Protein AF-A0A8H7Y2H9-F1 (afdb_monomer_lite)

Sequence (439 aa):
MSFPSLPLKLNPAPNFFSEYSVVVPASLKDAYATLGTSAGHERVCRLFKGCTSVDLLHKDEIALPIPTYPDGKQLADVAVRTAKASDDAAKDERGNSPIITRQHFTMVETIPLLFGLFNSQVMLKGTMSWDNVALTALSKSSDSPESGVPPAQETPTLYALYETVGNMGIMVWKLRIFTRDQGDPSRTKVTEKIEGWAPGWIRPVVQNETTKGHRIPKLDAQLFDSKSPHLTSGVKIGIGLFNRDTGVVGNNNKPIKVIEWTLILHHKNYRSSSRTIHGIYKSQPDPTSKSDAERAQDRDEWVWKLRDPQNAQSHTDLSEPIGIIHVANFPWSHELLQSAIETKFKAEKGSDNPGMVSMWSSSGWTIRVLHYLQEWYGTDTGFRLPCSTRRLHDLIKEKATALKAMNHRNGKVPIVNLDDSEPYNTKRKDKTKNRGNRS

Structure (mmCIF, N/CA/C/O backbone):
data_AF-A0A8H7Y2H9-F1
#
_entry.id   AF-A0A8H7Y2H9-F1
#
loop_
_atom_site.group_PDB
_atom_site.id
_atom_site.type_symbol
_atom_site.label_atom_id
_atom_site.label_alt_id
_atom_site.label_comp_id
_atom_site.label_asym_id
_atom_site.label_entity_id
_atom_site.label_seq_id
_atom_site.pdbx_PDB_ins_code
_atom_site.Cartn_x
_atom_site.Cartn_y
_atom_site.Cartn_z
_atom_site.occupancy
_atom_site.B_iso_or_equiv
_atom_site.auth_seq_id
_atom_site.auth_comp_id
_atom_site.auth_asym_id
_atom_site.auth_atom_id
_atom_site.pdbx_PDB_model_num
ATOM 1 N N . MET A 1 1 ? -5.260 44.970 19.429 1.00 33.22 1 MET A N 1
ATOM 2 C CA . MET A 1 1 ? -6.354 44.035 19.762 1.00 33.22 1 MET A CA 1
ATOM 3 C C . MET A 1 1 ? -6.128 42.774 18.949 1.00 33.22 1 MET A C 1
ATOM 5 O O . MET A 1 1 ? -6.288 42.807 17.737 1.00 33.22 1 MET A O 1
ATOM 9 N N . SER A 1 2 ? -5.598 41.732 19.584 1.00 26.27 2 SER A N 1
ATOM 10 C CA . SER A 1 2 ? -5.281 40.453 18.949 1.00 26.27 2 SER A CA 1
ATOM 11 C C . SER A 1 2 ? -6.539 39.595 18.854 1.00 26.27 2 SER A C 1
ATOM 13 O O . SER A 1 2 ? -7.207 39.354 19.856 1.00 26.27 2 SER A O 1
ATOM 15 N N . PHE A 1 3 ? -6.837 39.093 17.661 1.00 28.31 3 PHE A N 1
ATOM 16 C CA . PHE A 1 3 ? -7.713 37.938 17.509 1.00 28.31 3 PHE A CA 1
ATOM 17 C C . PHE A 1 3 ? -6.829 36.720 17.242 1.00 28.31 3 PHE A C 1
ATOM 19 O O . PHE A 1 3 ? -6.264 36.624 16.152 1.00 28.31 3 PHE A O 1
ATOM 26 N N . PRO A 1 4 ? -6.684 35.774 18.182 1.00 32.88 4 PRO A N 1
ATOM 27 C CA . PRO A 1 4 ? -6.217 34.448 17.830 1.00 32.88 4 PRO A CA 1
ATOM 28 C C . PRO A 1 4 ? -7.428 33.662 17.307 1.00 32.88 4 PRO A C 1
ATOM 30 O O . PRO A 1 4 ? -8.101 32.961 18.059 1.00 32.88 4 PRO A O 1
ATOM 33 N N . SER A 1 5 ? -7.766 33.804 16.022 1.00 36.03 5 SER A N 1
ATOM 34 C CA . SER A 1 5 ? -8.774 32.936 15.404 1.00 36.03 5 SER A CA 1
ATOM 35 C C . SER A 1 5 ? -8.143 31.586 15.053 1.00 36.03 5 SER A C 1
ATOM 37 O O . SER A 1 5 ? -7.444 31.454 14.052 1.00 36.03 5 SER A O 1
ATOM 39 N N . LEU A 1 6 ? -8.384 30.637 15.958 1.00 36.34 6 LEU A N 1
ATOM 40 C CA . LEU A 1 6 ? -8.262 29.172 15.915 1.00 36.34 6 LEU A CA 1
ATOM 41 C C . LEU A 1 6 ? -8.180 28.509 14.522 1.00 36.34 6 LEU A C 1
ATOM 43 O O . LEU A 1 6 ? -8.859 28.939 13.588 1.00 36.34 6 LEU A O 1
ATOM 47 N N . PRO A 1 7 ? -7.662 27.269 14.473 1.00 41.28 7 PRO A N 1
ATOM 48 C CA . PRO A 1 7 ? -8.391 26.203 13.816 1.00 41.28 7 PRO A CA 1
ATOM 49 C C . PRO A 1 7 ? -8.836 25.215 14.892 1.00 41.28 7 PRO A C 1
ATOM 51 O O . PRO A 1 7 ? -8.011 24.489 15.422 1.00 41.28 7 PRO A O 1
ATOM 54 N N . LEU A 1 8 ? -10.131 25.215 15.225 1.00 50.88 8 LEU A N 1
ATOM 55 C CA . LEU A 1 8 ? -10.841 24.004 15.649 1.00 50.88 8 LEU A CA 1
ATOM 56 C C . LEU A 1 8 ? -11.065 23.152 14.392 1.00 50.88 8 LEU A C 1
ATOM 58 O O . LEU A 1 8 ? -10.996 23.681 13.285 1.00 50.88 8 LEU A O 1
ATOM 62 N N . LYS A 1 9 ? -11.396 21.868 14.558 1.00 54.28 9 LYS A N 1
ATOM 63 C CA . LYS A 1 9 ? -11.731 20.847 13.535 1.00 54.28 9 LYS A CA 1
ATOM 64 C C . LYS A 1 9 ? -12.629 21.312 12.349 1.00 54.28 9 LYS A C 1
ATOM 66 O O . LYS A 1 9 ? -12.821 20.562 11.406 1.00 54.28 9 LYS A O 1
ATOM 71 N N . LEU A 1 10 ? -13.180 22.529 12.387 1.00 58.16 10 LEU A N 1
ATOM 72 C CA . LEU A 1 10 ? -14.388 22.990 11.711 1.00 58.16 10 LEU A CA 1
ATOM 73 C C . LEU A 1 10 ? -14.276 24.447 11.196 1.00 58.16 10 LEU A C 1
ATOM 75 O O . LEU A 1 10 ? -15.247 25.193 11.308 1.00 58.16 10 LEU A O 1
ATOM 79 N N . ASN A 1 11 ? -13.129 24.901 10.669 1.00 66.94 11 ASN A N 1
ATOM 80 C CA . ASN A 1 11 ? -13.099 26.169 9.918 1.00 66.94 11 ASN A CA 1
ATOM 81 C C . ASN A 1 11 ? -12.685 25.965 8.449 1.00 66.94 11 ASN A C 1
ATOM 83 O O . ASN A 1 11 ? -11.492 25.826 8.170 1.00 66.94 11 ASN A O 1
ATOM 87 N N . PRO A 1 12 ? -13.645 25.981 7.507 1.00 76.94 12 PRO A N 1
ATOM 88 C CA . PRO A 1 12 ? -15.099 26.080 7.710 1.00 76.94 12 PRO A CA 1
ATOM 89 C C . PRO A 1 12 ? -15.728 24.823 8.338 1.00 76.94 12 PRO A C 1
ATOM 91 O O . PRO A 1 12 ? -15.168 23.727 8.267 1.00 76.94 12 PRO A O 1
ATOM 94 N N . ALA A 1 13 ? -16.902 24.986 8.957 1.00 85.56 13 ALA A N 1
ATOM 95 C CA . ALA A 1 13 ? -17.592 23.889 9.629 1.00 85.56 13 ALA A CA 1
ATOM 96 C C . ALA A 1 13 ? -18.141 22.872 8.620 1.00 85.56 13 ALA A C 1
ATOM 98 O O . ALA A 1 13 ? -18.599 23.291 7.554 1.00 85.56 13 ALA A O 1
ATOM 99 N N . PRO A 1 14 ? -18.134 21.562 8.929 1.00 90.81 14 PRO A N 1
ATOM 100 C CA . PRO A 1 14 ? -18.665 20.543 8.045 1.00 90.81 14 PRO A CA 1
ATOM 101 C C . PRO A 1 14 ? -20.097 20.863 7.620 1.00 90.81 14 PRO A C 1
ATOM 103 O O . PRO A 1 14 ? -20.928 21.285 8.423 1.00 90.81 14 PRO A O 1
ATOM 106 N N . ASN A 1 15 ? -20.379 20.682 6.334 1.00 94.19 15 ASN A N 1
ATOM 107 C CA . ASN A 1 15 ? -21.674 20.962 5.724 1.00 94.19 15 ASN A CA 1
ATOM 108 C C . ASN A 1 15 ? -22.251 19.766 4.943 1.00 94.19 15 ASN A C 1
ATOM 110 O O . ASN A 1 15 ? -23.301 19.904 4.299 1.00 94.19 15 ASN A O 1
ATOM 114 N N . PHE A 1 16 ? -21.592 18.606 5.030 1.00 94.31 16 PHE A N 1
ATOM 115 C CA . PHE A 1 16 ? -22.105 17.307 4.611 1.00 94.31 16 PHE A CA 1
ATOM 116 C C . PHE A 1 16 ? -21.653 16.201 5.578 1.00 94.31 16 PHE A C 1
ATOM 118 O O . PHE A 1 16 ? -20.586 16.297 6.191 1.00 94.31 16 PHE A O 1
ATOM 125 N N . PHE A 1 17 ? -22.480 15.161 5.712 1.00 95.38 17 PHE A N 1
ATOM 126 C CA . PHE A 1 17 ? -22.332 14.121 6.736 1.00 95.38 17 PHE A CA 1
ATOM 127 C C . PHE A 1 17 ? -22.810 12.758 6.235 1.00 95.38 17 PHE A C 1
ATOM 129 O O . PHE A 1 17 ? -23.759 12.676 5.455 1.00 95.38 17 PHE A O 1
ATOM 136 N N . SER A 1 18 ? -22.193 11.674 6.696 1.00 95.06 18 SER A N 1
ATOM 137 C CA . SER A 1 18 ? -22.657 10.310 6.437 1.00 95.06 18 SER A CA 1
ATOM 138 C C . SER A 1 18 ? -22.142 9.362 7.517 1.00 95.06 18 SER A C 1
ATOM 140 O O . SER A 1 18 ? -20.968 9.412 7.865 1.00 95.06 18 SER A O 1
ATOM 142 N N . GLU A 1 19 ? -22.987 8.466 8.018 1.00 95.00 19 GLU A N 1
ATOM 143 C CA . GLU A 1 19 ? -22.616 7.433 8.993 1.00 95.00 19 GLU A CA 1
ATOM 144 C C . GLU A 1 19 ? -23.075 6.064 8.488 1.00 95.00 19 GLU A C 1
ATOM 146 O O . GLU A 1 19 ? -24.178 5.928 7.950 1.00 95.00 19 GLU A O 1
ATOM 151 N N . TYR A 1 20 ? -22.211 5.060 8.624 1.00 93.62 20 TYR A N 1
ATOM 152 C CA . TYR A 1 20 ? -22.492 3.693 8.204 1.00 93.62 20 TYR A CA 1
ATOM 153 C C . TYR A 1 20 ? -21.721 2.696 9.069 1.00 93.62 20 TYR A C 1
ATOM 155 O O . TYR A 1 20 ? -20.573 2.935 9.439 1.00 93.62 20 TYR A O 1
ATOM 163 N N . SER A 1 21 ? -22.336 1.552 9.364 1.00 93.31 21 SER A N 1
ATOM 164 C CA . SER A 1 21 ? -21.696 0.458 10.095 1.00 93.31 21 SER A CA 1
ATOM 165 C C . SER A 1 21 ? -21.771 -0.835 9.296 1.00 93.31 21 SER A C 1
ATOM 167 O O . SER A 1 21 ? -22.799 -1.147 8.700 1.00 93.31 21 SER A O 1
ATOM 169 N N . VAL A 1 22 ? -20.704 -1.624 9.350 1.00 93.06 22 VAL A N 1
ATOM 170 C CA . VAL A 1 22 ? -20.635 -2.971 8.776 1.00 93.06 22 VAL A CA 1
ATOM 171 C C . VAL A 1 22 ? -19.934 -3.908 9.749 1.00 93.06 22 VAL A C 1
ATOM 173 O O . VAL A 1 22 ? -19.065 -3.483 10.507 1.00 93.06 2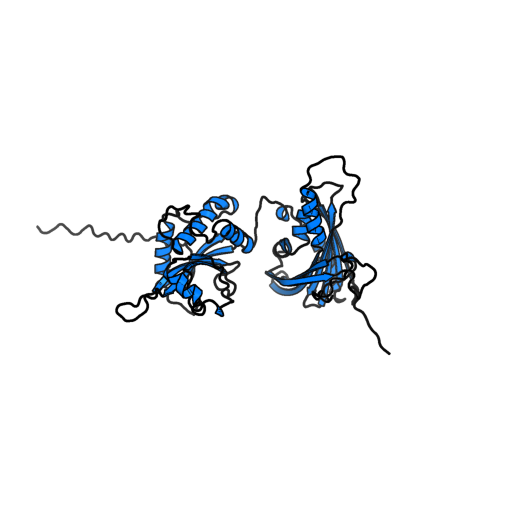2 VAL A O 1
ATOM 176 N N . VAL A 1 23 ? -20.306 -5.185 9.736 1.00 93.06 23 VAL A N 1
ATOM 177 C CA . VAL A 1 23 ? -19.567 -6.225 10.456 1.00 93.06 23 VAL A CA 1
ATOM 178 C C . VAL A 1 23 ? -18.685 -6.969 9.466 1.00 93.06 23 VAL A C 1
ATOM 180 O O . VAL A 1 23 ? -19.185 -7.495 8.474 1.00 93.06 23 VAL A O 1
ATOM 183 N N . VAL A 1 24 ? -17.385 -7.019 9.742 1.00 92.25 24 VAL A N 1
ATOM 184 C CA . VAL A 1 24 ? -16.405 -7.751 8.936 1.00 92.25 24 VAL A CA 1
ATOM 185 C C . VAL A 1 24 ? -16.048 -9.081 9.610 1.00 92.25 24 VAL A C 1
ATOM 187 O O . VAL A 1 24 ? -15.945 -9.124 10.842 1.00 92.25 24 VAL A O 1
ATOM 190 N N . PRO A 1 25 ? -15.853 -10.168 8.838 1.00 93.00 25 PRO A N 1
ATOM 191 C CA . PRO A 1 25 ? -15.467 -11.479 9.359 1.00 93.00 25 PRO A CA 1
ATOM 192 C C . PRO A 1 25 ? -13.955 -11.530 9.639 1.00 93.00 25 PRO A C 1
ATOM 194 O O . PRO A 1 25 ? -13.220 -12.298 9.026 1.00 93.00 25 PRO A O 1
ATOM 197 N N . ALA A 1 26 ? -13.480 -10.642 10.509 1.00 91.81 26 ALA A N 1
ATOM 198 C CA . ALA A 1 26 ? -12.086 -10.550 10.918 1.00 91.81 26 ALA A CA 1
ATOM 199 C C . ALA A 1 26 ? -11.981 -10.170 12.397 1.00 91.81 26 ALA A C 1
ATOM 201 O O . ALA A 1 26 ? -12.826 -9.430 12.921 1.00 91.81 26 ALA A O 1
ATOM 202 N N . SER A 1 27 ? -10.905 -10.627 13.046 1.00 94.00 27 SER A N 1
ATOM 203 C CA . SER A 1 27 ? -10.591 -10.240 14.420 1.00 94.00 27 SER A CA 1
ATOM 204 C C . SER A 1 27 ? -10.406 -8.724 14.537 1.00 94.00 27 SER A C 1
ATOM 206 O O . SER A 1 27 ? -10.038 -8.054 13.567 1.00 94.00 27 SER A O 1
ATOM 208 N N . LEU A 1 28 ? -10.613 -8.168 15.736 1.00 94.56 28 LEU A N 1
ATOM 209 C CA . LEU A 1 28 ? -10.452 -6.725 15.975 1.00 94.56 28 LEU A CA 1
ATOM 210 C C . LEU A 1 28 ? -9.054 -6.232 15.573 1.00 94.56 28 LEU A C 1
ATOM 212 O O . LEU A 1 28 ? -8.916 -5.157 14.988 1.00 94.56 28 LEU A O 1
ATOM 216 N N . LYS A 1 29 ? -8.029 -7.047 15.843 1.00 94.06 29 LYS A N 1
ATOM 217 C CA . LYS A 1 29 ? -6.640 -6.773 15.474 1.00 94.06 29 LYS A CA 1
ATOM 218 C C . LYS A 1 29 ? -6.470 -6.711 13.956 1.00 94.06 29 LYS A C 1
ATOM 220 O O . LYS A 1 29 ? -5.914 -5.735 13.460 1.00 94.06 29 LYS A O 1
ATOM 225 N N . ASP A 1 30 ? -6.967 -7.706 13.225 1.00 92.56 30 ASP A N 1
ATOM 226 C CA . ASP A 1 30 ? -6.784 -7.790 11.770 1.00 92.56 30 ASP A CA 1
ATOM 227 C C . ASP A 1 30 ? -7.593 -6.718 11.033 1.00 92.56 30 ASP A C 1
ATOM 229 O O . ASP A 1 30 ? -7.095 -6.087 10.096 1.00 92.56 30 ASP A O 1
ATOM 233 N N . ALA A 1 31 ? -8.819 -6.455 11.496 1.00 94.00 31 ALA A N 1
ATOM 234 C CA . ALA A 1 31 ? -9.664 -5.377 10.999 1.00 94.00 31 ALA A CA 1
ATOM 235 C C . ALA A 1 31 ? -8.997 -4.010 11.187 1.00 94.00 31 ALA A C 1
ATOM 237 O O . ALA A 1 31 ? -8.910 -3.232 10.233 1.00 94.00 31 ALA A O 1
ATOM 238 N N . TYR A 1 32 ? -8.479 -3.731 12.386 1.00 94.75 32 TYR A N 1
ATOM 239 C CA . TYR A 1 32 ? -7.813 -2.465 12.682 1.00 94.75 32 TYR A CA 1
ATOM 240 C C . TYR A 1 32 ? -6.477 -2.324 11.948 1.00 94.75 32 TYR A C 1
ATOM 242 O O . TYR A 1 32 ? -6.220 -1.283 11.352 1.00 94.75 32 TYR A O 1
ATOM 250 N N . ALA A 1 33 ? -5.654 -3.374 11.892 1.00 92.38 33 ALA A N 1
ATOM 251 C CA . ALA A 1 33 ? -4.410 -3.359 11.127 1.00 92.38 33 ALA A CA 1
ATOM 252 C C . ALA A 1 33 ? -4.667 -3.080 9.634 1.00 92.38 33 ALA A C 1
ATOM 254 O O . ALA A 1 33 ? -4.000 -2.236 9.034 1.00 92.38 33 ALA A O 1
ATOM 255 N N . THR A 1 34 ? -5.676 -3.726 9.044 1.00 90.62 34 THR A N 1
ATOM 256 C CA . THR A 1 34 ? -5.985 -3.613 7.610 1.00 90.62 34 THR A CA 1
ATOM 257 C C . THR A 1 34 ? -6.674 -2.294 7.252 1.00 90.62 34 THR A C 1
ATOM 259 O O . THR A 1 34 ? -6.372 -1.695 6.224 1.00 90.62 34 THR A O 1
ATOM 262 N N . LEU A 1 35 ? -7.612 -1.816 8.071 1.00 93.00 35 LEU A N 1
ATOM 263 C CA . LEU A 1 35 ? -8.440 -0.651 7.730 1.00 93.00 35 LEU A CA 1
ATOM 264 C C . LEU A 1 35 ? -8.095 0.612 8.510 1.00 93.00 35 LEU A C 1
ATOM 266 O O . LEU A 1 35 ? -8.661 1.660 8.214 1.00 93.00 35 LEU A O 1
ATOM 270 N N . GLY A 1 36 ? -7.270 0.516 9.544 1.00 93.62 36 GLY A N 1
ATOM 271 C CA . GLY A 1 36 ? -6.926 1.631 10.418 1.00 93.6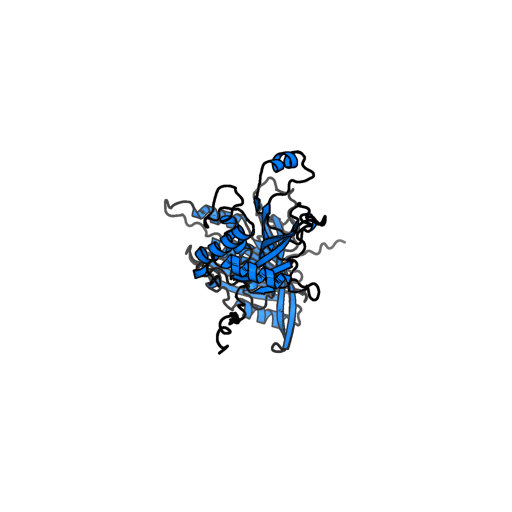2 36 GLY A CA 1
ATOM 272 C C . GLY A 1 36 ? -5.487 2.113 10.270 1.00 93.62 36 GLY A C 1
ATOM 273 O O . GLY A 1 36 ? -5.180 3.194 10.754 1.00 93.62 36 GLY A O 1
ATOM 274 N N . THR A 1 37 ? -4.609 1.356 9.601 1.00 93.81 37 THR A N 1
ATOM 275 C CA . THR A 1 37 ? -3.165 1.656 9.544 1.00 93.81 37 THR A CA 1
ATOM 276 C C . THR A 1 37 ? -2.611 1.712 8.118 1.00 93.81 37 THR A C 1
ATOM 278 O O . THR A 1 37 ? -3.281 1.353 7.144 1.00 93.81 37 THR A O 1
ATOM 281 N N . SER A 1 38 ? -1.348 2.135 7.982 1.00 91.56 38 SER A N 1
ATOM 282 C CA . SER A 1 38 ? -0.629 2.178 6.697 1.00 91.56 38 SER A CA 1
ATOM 283 C C . SER A 1 38 ? -0.455 0.822 6.036 1.00 91.56 38 SER A C 1
ATOM 285 O O . SER A 1 38 ? -0.427 0.775 4.809 1.00 91.56 38 SER A O 1
ATOM 287 N N . ALA A 1 39 ? -0.453 -0.271 6.803 1.00 85.31 39 ALA A N 1
ATOM 288 C CA . ALA A 1 39 ? -0.278 -1.617 6.265 1.00 85.31 39 ALA A CA 1
ATOM 289 C C . ALA A 1 39 ? -1.357 -2.001 5.236 1.00 85.31 39 ALA A C 1
ATOM 291 O O . ALA A 1 39 ? -1.063 -2.681 4.254 1.00 85.31 39 ALA A O 1
ATOM 292 N N . GLY A 1 40 ? -2.603 -1.559 5.434 1.00 83.88 40 GLY A N 1
ATOM 293 C CA . GLY A 1 40 ? -3.693 -1.828 4.493 1.00 83.88 40 GLY A CA 1
ATOM 294 C C . GLY A 1 40 ? -4.189 -0.608 3.720 1.00 83.88 40 GLY A C 1
ATOM 295 O O . GLY A 1 40 ? -4.995 -0.768 2.806 1.00 83.88 40 GLY A O 1
ATOM 296 N N . HIS A 1 41 ? -3.697 0.600 4.011 1.00 86.81 41 HIS A N 1
ATOM 297 C CA . HIS A 1 41 ? -4.188 1.820 3.364 1.00 86.81 41 HIS A CA 1
ATOM 298 C C . HIS A 1 41 ? -4.022 1.801 1.844 1.00 86.81 41 HIS A C 1
ATOM 300 O O . HIS A 1 41 ? -4.993 2.015 1.119 1.00 86.81 41 HIS A O 1
ATOM 306 N N . GLU A 1 42 ? -2.828 1.469 1.354 1.00 80.06 42 GLU A N 1
ATOM 307 C CA . GLU A 1 42 ? -2.584 1.377 -0.085 1.00 80.06 42 GLU A CA 1
ATOM 308 C C . GLU A 1 42 ? -3.492 0.328 -0.744 1.00 80.06 42 GLU A C 1
ATOM 310 O O . GLU A 1 42 ? -4.046 0.562 -1.820 1.00 80.06 42 GLU A O 1
ATOM 315 N N . ARG A 1 43 ? -3.708 -0.809 -0.070 1.00 76.75 43 ARG A N 1
ATOM 316 C CA . ARG A 1 43 ? -4.610 -1.870 -0.536 1.00 76.75 43 ARG A CA 1
ATOM 317 C C . ARG A 1 43 ? -6.042 -1.354 -0.663 1.00 76.75 43 ARG A C 1
ATOM 319 O O . ARG A 1 43 ? -6.653 -1.516 -1.715 1.00 76.75 43 ARG A O 1
ATOM 326 N N . VAL A 1 44 ? -6.558 -0.701 0.377 1.00 82.06 44 VAL A N 1
ATOM 327 C CA . VAL A 1 44 ? -7.917 -0.140 0.399 1.00 82.06 44 VAL A CA 1
ATOM 328 C C . VAL A 1 44 ? -8.090 0.918 -0.690 1.00 82.06 44 VAL A C 1
ATOM 330 O O . VAL A 1 44 ? -9.087 0.891 -1.410 1.00 82.06 44 VAL A O 1
ATOM 333 N N . CYS A 1 45 ? -7.115 1.812 -0.864 1.00 82.50 45 CYS A N 1
ATOM 334 C CA . CYS A 1 45 ? -7.160 2.818 -1.921 1.00 82.50 45 CYS A CA 1
ATOM 335 C C . CYS A 1 45 ? -7.143 2.182 -3.315 1.00 82.50 45 CYS A C 1
ATOM 337 O O . CYS A 1 45 ? -7.927 2.578 -4.167 1.00 82.50 45 CYS A O 1
ATOM 339 N N . ARG A 1 46 ? -6.331 1.148 -3.558 1.00 71.94 46 ARG A N 1
ATOM 340 C CA . ARG A 1 46 ? -6.274 0.473 -4.867 1.00 71.94 46 ARG A CA 1
ATOM 341 C C . ARG A 1 46 ? -7.545 -0.306 -5.222 1.00 71.94 46 ARG A C 1
ATOM 343 O O . ARG A 1 46 ? -7.845 -0.454 -6.402 1.00 71.94 46 ARG A O 1
ATOM 350 N N . LEU A 1 47 ? -8.312 -0.773 -4.236 1.00 74.19 47 LEU A N 1
ATOM 351 C CA . LEU A 1 47 ? -9.628 -1.383 -4.485 1.00 74.19 47 LEU A CA 1
ATOM 352 C C . LEU A 1 47 ? -10.665 -0.360 -4.969 1.00 74.19 47 LEU A C 1
ATOM 354 O O . LEU A 1 47 ? -11.678 -0.718 -5.583 1.00 74.19 47 LEU A O 1
ATOM 358 N N . PHE A 1 48 ? -10.431 0.931 -4.729 1.00 76.75 48 PHE A N 1
ATOM 359 C CA . PHE A 1 48 ? -11.243 1.972 -5.326 1.00 76.75 48 PHE A CA 1
ATOM 360 C C . PHE A 1 48 ? -10.899 2.093 -6.814 1.00 76.75 48 PHE A C 1
ATOM 362 O O . PHE A 1 48 ? -9.846 2.596 -7.178 1.00 76.75 48 PHE A O 1
ATOM 369 N N . LYS A 1 49 ? -11.820 1.674 -7.694 1.00 75.31 49 LYS A N 1
ATOM 370 C CA . LYS A 1 49 ? -11.650 1.737 -9.162 1.00 75.31 49 LYS A CA 1
ATOM 371 C C . LYS A 1 49 ? -11.259 3.122 -9.698 1.00 75.31 49 LYS A C 1
ATOM 373 O O . LYS A 1 49 ? -10.680 3.202 -10.774 1.00 75.31 49 LYS A O 1
ATOM 378 N N . GLY A 1 50 ? -11.605 4.194 -8.983 1.00 80.38 50 GLY A N 1
ATOM 379 C CA . GLY A 1 50 ? -11.211 5.552 -9.355 1.00 80.38 50 GLY A CA 1
ATOM 380 C C . GLY A 1 50 ? -9.760 5.881 -8.999 1.00 80.38 50 GLY A C 1
ATOM 381 O O . GLY A 1 50 ? -9.197 6.796 -9.581 1.00 80.38 50 GLY A O 1
ATOM 382 N N . CYS A 1 51 ? -9.123 5.149 -8.087 1.00 84.62 51 CYS A N 1
ATOM 383 C CA . CYS A 1 51 ? -7.759 5.408 -7.651 1.00 84.62 51 CYS A CA 1
ATOM 384 C C . CYS A 1 51 ? -6.737 4.920 -8.687 1.00 84.62 51 CYS A C 1
ATOM 386 O O . CYS A 1 51 ? -6.603 3.727 -8.953 1.00 84.62 51 CYS A O 1
ATOM 388 N N . THR A 1 52 ? -5.960 5.851 -9.235 1.00 83.31 52 THR A N 1
ATOM 389 C CA . THR A 1 52 ? -4.933 5.582 -10.259 1.00 83.31 52 THR A CA 1
ATOM 390 C C . THR A 1 52 ? -3.503 5.614 -9.724 1.00 83.31 52 THR A C 1
ATOM 392 O O . THR A 1 52 ? -2.617 4.944 -10.265 1.00 83.31 52 THR A O 1
ATOM 395 N N . SER A 1 53 ? -3.266 6.360 -8.645 1.00 85.31 53 SER A N 1
ATOM 396 C CA . SER A 1 53 ? -1.983 6.391 -7.944 1.00 85.31 53 SER A CA 1
ATOM 397 C C . SER A 1 53 ? -2.193 6.677 -6.467 1.00 85.31 53 SER A C 1
ATOM 399 O O . SER A 1 53 ? -3.085 7.448 -6.115 1.00 85.31 53 SER A O 1
ATOM 401 N N . VAL A 1 54 ? -1.353 6.076 -5.631 1.00 90.06 54 VAL A N 1
ATOM 402 C CA . VAL A 1 54 ? -1.225 6.364 -4.201 1.00 90.06 54 VAL A CA 1
ATOM 403 C C . VAL A 1 54 ? 0.255 6.383 -3.906 1.00 90.06 54 VAL A C 1
ATOM 405 O O . VAL A 1 54 ? 0.944 5.427 -4.254 1.00 90.06 54 VAL A O 1
ATOM 408 N N . ASP A 1 55 ? 0.710 7.438 -3.250 1.00 87.69 55 ASP A N 1
ATOM 409 C CA . ASP A 1 55 ? 2.073 7.540 -2.755 1.00 87.69 55 ASP A CA 1
ATOM 410 C C . ASP A 1 55 ? 2.001 7.753 -1.244 1.00 87.69 55 ASP A C 1
ATOM 412 O O . ASP A 1 55 ? 1.421 8.734 -0.763 1.00 87.69 55 ASP A O 1
ATOM 416 N N . LEU A 1 56 ? 2.557 6.805 -0.490 1.00 90.12 56 LEU A N 1
ATOM 417 C CA . LEU A 1 56 ? 2.759 6.961 0.945 1.00 90.12 56 LEU A CA 1
ATOM 418 C C . LEU A 1 56 ? 3.993 7.842 1.144 1.00 90.12 56 LEU A C 1
ATOM 420 O O . LEU A 1 56 ? 5.074 7.533 0.650 1.00 90.12 56 LEU A O 1
ATOM 424 N N . LEU A 1 57 ? 3.809 8.970 1.822 1.00 91.75 57 LEU A N 1
ATOM 425 C CA . LEU A 1 57 ? 4.856 9.954 2.071 1.00 91.75 57 LEU A CA 1
ATOM 426 C C . LEU A 1 57 ? 5.519 9.686 3.431 1.00 91.75 57 LEU A C 1
ATOM 428 O O . LEU A 1 57 ? 5.599 8.551 3.900 1.00 91.75 57 LEU A O 1
ATOM 432 N N . HIS A 1 58 ? 6.007 10.739 4.080 1.00 91.69 58 HIS A N 1
ATOM 433 C CA . HIS A 1 58 ? 6.584 10.637 5.411 1.00 91.69 58 HIS A CA 1
ATOM 434 C C . HIS A 1 58 ? 5.544 10.216 6.462 1.00 91.69 58 HIS A C 1
ATOM 436 O O . HIS A 1 58 ? 4.340 10.468 6.339 1.00 91.69 58 HIS A O 1
ATOM 442 N N . LYS A 1 59 ? 6.056 9.572 7.507 1.00 93.88 59 LYS A N 1
ATOM 443 C CA . LYS A 1 59 ? 5.332 9.150 8.700 1.00 93.88 59 LYS A CA 1
ATOM 444 C C . LYS A 1 59 ? 5.849 9.971 9.877 1.00 93.88 59 LYS A C 1
ATOM 446 O O . LYS A 1 59 ? 7.054 10.193 9.965 1.00 93.88 59 LYS A O 1
ATOM 451 N N . ASP A 1 60 ? 4.960 10.414 10.751 1.00 93.12 60 ASP A N 1
ATOM 452 C CA . ASP A 1 60 ? 5.309 11.141 11.971 1.00 93.12 60 ASP A CA 1
ATOM 453 C C . ASP A 1 60 ? 4.412 10.709 13.144 1.00 93.12 60 ASP A C 1
ATOM 455 O O . ASP A 1 60 ? 3.567 9.817 13.010 1.00 93.12 60 ASP A O 1
ATOM 459 N N . GLU A 1 61 ? 4.634 11.305 14.314 1.00 92.06 61 GLU A N 1
ATOM 460 C CA . GLU A 1 61 ? 3.871 11.033 15.529 1.00 92.06 61 GLU A CA 1
ATOM 461 C C . GLU A 1 61 ? 3.460 12.337 16.217 1.00 92.06 61 GLU A C 1
ATOM 463 O O . GLU A 1 61 ? 4.136 13.366 16.121 1.00 92.06 61 GLU A O 1
ATOM 468 N N . ILE A 1 62 ? 2.328 12.295 16.915 1.00 89.25 62 ILE A N 1
ATOM 469 C CA . ILE A 1 62 ? 1.814 13.394 17.731 1.00 89.25 62 ILE A CA 1
ATOM 470 C C . ILE A 1 62 ? 1.398 12.867 19.102 1.00 89.25 62 ILE A C 1
ATOM 472 O O . ILE A 1 62 ? 0.838 11.777 19.214 1.00 89.25 62 ILE A O 1
ATOM 476 N N . ALA A 1 63 ? 1.632 13.656 20.145 1.00 86.25 63 ALA A N 1
ATOM 477 C CA . ALA A 1 63 ? 1.125 13.366 21.479 1.00 86.25 63 ALA A CA 1
ATOM 478 C C . ALA A 1 63 ? -0.273 13.978 21.663 1.00 86.25 63 ALA A C 1
ATOM 480 O O . ALA A 1 63 ? -0.523 15.118 21.256 1.00 86.25 63 ALA A O 1
ATOM 481 N N . LEU A 1 64 ? -1.179 13.223 22.282 1.00 80.44 64 LEU A N 1
ATOM 482 C CA . LEU A 1 64 ? -2.471 13.715 22.754 1.00 80.44 64 LEU A CA 1
ATOM 483 C C . LEU A 1 64 ? -2.457 13.909 24.287 1.00 80.44 64 LEU A C 1
ATOM 485 O O . LEU A 1 64 ? -1.850 13.096 24.981 1.00 80.44 64 LEU A O 1
ATOM 489 N N . PRO A 1 65 ? -3.154 14.927 24.831 1.00 76.62 65 PRO A N 1
ATOM 490 C CA . PRO A 1 65 ? -3.880 15.964 24.102 1.00 76.62 65 PRO A CA 1
ATOM 491 C C . PRO A 1 65 ? -2.909 16.909 23.379 1.00 76.62 65 PRO A C 1
ATOM 493 O O . PRO A 1 65 ? -1.857 17.264 23.903 1.00 76.62 65 PRO A O 1
ATOM 496 N N . ILE A 1 66 ? -3.254 17.326 22.159 1.00 69.75 66 ILE A N 1
ATOM 497 C CA . ILE A 1 66 ? -2.452 18.328 21.444 1.00 69.75 66 ILE A CA 1
ATOM 498 C C . ILE A 1 66 ? -2.475 19.621 22.281 1.00 69.75 66 ILE A C 1
ATOM 500 O O . ILE A 1 66 ? -3.558 19.997 22.726 1.00 69.75 66 ILE A O 1
ATOM 504 N N . PRO A 1 67 ? -1.358 20.353 22.464 1.00 65.75 67 PRO A N 1
ATOM 505 C CA . PRO A 1 67 ? -1.320 21.543 23.325 1.00 65.75 67 PRO A CA 1
ATOM 506 C C . PRO A 1 67 ? -2.369 22.618 23.001 1.00 65.75 67 PRO A C 1
ATOM 508 O O . PRO A 1 67 ? -2.840 23.321 23.888 1.00 65.75 67 PRO A O 1
ATOM 511 N N . THR A 1 68 ? -2.778 22.738 21.733 1.00 61.91 68 THR A N 1
ATOM 512 C CA . THR A 1 68 ? -3.859 23.644 21.302 1.00 61.91 68 THR A CA 1
ATOM 513 C C . THR A 1 68 ? -5.271 23.135 21.635 1.00 61.91 68 THR A C 1
ATOM 515 O O . THR A 1 68 ? -6.244 23.839 21.382 1.00 61.91 68 THR A O 1
ATOM 518 N N . TYR A 1 69 ? -5.393 21.922 22.172 1.00 60.94 69 TYR A N 1
ATOM 519 C CA . TYR A 1 69 ? -6.627 21.216 22.525 1.00 60.94 69 TYR A CA 1
ATOM 520 C C . TYR A 1 69 ? -6.471 20.440 23.853 1.00 60.94 69 TYR A C 1
ATOM 522 O O . TYR A 1 69 ? -6.601 19.214 23.865 1.00 60.94 69 TYR A O 1
ATOM 530 N N . PRO A 1 70 ? -6.184 21.129 24.972 1.00 60.44 70 PRO A N 1
ATOM 531 C CA . PRO A 1 70 ? -5.736 20.504 26.220 1.00 60.44 70 PRO A CA 1
ATOM 532 C C . PRO A 1 70 ? -6.806 19.687 26.966 1.00 60.44 70 PRO A C 1
ATOM 534 O O . PRO A 1 70 ? -6.453 18.923 27.859 1.00 60.44 70 PRO A O 1
ATOM 537 N N . ASP A 1 71 ? -8.089 19.795 26.601 1.00 71.94 71 ASP A N 1
ATOM 538 C CA . ASP A 1 71 ? -9.235 19.231 27.342 1.00 71.94 71 ASP A CA 1
ATOM 539 C C . ASP A 1 71 ? -9.389 17.696 27.229 1.00 71.94 71 ASP A C 1
ATOM 541 O O . ASP A 1 71 ? -10.503 17.176 27.196 1.00 71.94 71 ASP A O 1
ATOM 545 N N . GLY A 1 72 ? -8.289 16.947 27.105 1.00 63.25 72 GLY A N 1
ATOM 546 C CA . GLY A 1 72 ? -8.314 15.479 27.040 1.00 63.25 72 GLY A CA 1
ATOM 547 C C . GLY A 1 72 ? -9.012 14.920 25.796 1.00 63.25 72 GLY A C 1
ATOM 548 O O . GLY A 1 72 ? -9.497 13.789 25.813 1.00 63.25 72 GLY A O 1
ATOM 549 N N . LYS A 1 73 ? -9.089 15.711 24.721 1.00 69.31 73 LYS A N 1
ATOM 550 C CA . LYS A 1 73 ? -9.758 15.316 23.479 1.00 69.31 73 LYS A CA 1
ATOM 551 C C . LYS A 1 73 ? -9.107 14.077 22.863 1.00 69.31 73 LYS A C 1
ATOM 553 O O . LYS A 1 73 ? -7.882 13.998 22.757 1.00 69.31 73 LYS A O 1
ATOM 558 N N . GLN A 1 74 ? -9.935 13.131 22.422 1.00 74.31 74 GLN A N 1
ATOM 559 C CA . GLN A 1 74 ? -9.471 11.908 21.770 1.00 74.31 74 GLN A CA 1
ATOM 560 C C . GLN A 1 74 ? -9.244 12.137 20.272 1.00 74.31 74 GLN A C 1
ATOM 562 O O . GLN A 1 74 ? -9.640 13.158 19.707 1.00 74.31 74 GLN A O 1
ATOM 567 N N . LEU A 1 75 ? -8.655 11.150 19.589 1.00 79.94 75 LEU A N 1
ATOM 568 C CA . LEU A 1 75 ? -8.488 11.179 18.131 1.00 79.94 75 LEU A CA 1
ATOM 569 C C . LEU A 1 75 ? -9.824 11.384 17.387 1.00 79.94 75 LEU A C 1
ATOM 571 O O . LEU A 1 75 ? -9.854 11.991 16.321 1.00 79.94 75 LEU A O 1
ATOM 575 N N . ALA A 1 76 ? -10.940 10.930 17.965 1.00 78.88 76 ALA A N 1
ATOM 576 C CA . ALA A 1 76 ? -12.281 11.155 17.427 1.00 78.88 76 ALA A CA 1
ATOM 577 C C . ALA A 1 76 ? -12.685 12.646 17.392 1.00 78.88 76 ALA A C 1
ATOM 579 O O . ALA A 1 76 ? -13.480 13.062 16.543 1.00 78.88 76 ALA A O 1
ATOM 580 N N . ASP A 1 77 ? -12.106 13.470 18.266 1.00 73.88 77 ASP A N 1
ATOM 581 C CA . ASP A 1 77 ? -12.556 14.835 18.547 1.00 73.88 77 ASP A CA 1
ATOM 582 C C . ASP A 1 77 ? -11.661 15.916 17.931 1.00 73.88 77 ASP A C 1
ATOM 584 O O . ASP A 1 77 ? -12.001 17.103 17.983 1.00 73.88 77 ASP A O 1
ATOM 588 N N . VAL A 1 78 ? -10.523 15.538 17.339 1.00 72.06 78 VAL A N 1
ATOM 589 C CA . VAL A 1 78 ? -9.500 16.486 16.876 1.00 72.06 78 VAL A CA 1
ATOM 590 C C . VAL A 1 78 ? -9.130 16.233 15.416 1.00 72.06 78 VAL A C 1
ATOM 592 O O . VAL A 1 78 ? -8.848 15.107 15.024 1.00 72.06 78 VAL A O 1
ATOM 595 N N . ALA A 1 79 ? -9.109 17.298 14.608 1.00 71.25 79 ALA A N 1
ATOM 596 C CA . ALA A 1 79 ? -8.424 17.284 13.315 1.00 71.25 79 ALA A CA 1
ATOM 597 C C . ALA A 1 79 ? -6.926 17.364 13.591 1.00 71.25 79 ALA A C 1
ATOM 599 O O . ALA A 1 79 ? -6.434 18.379 14.093 1.00 71.25 79 ALA A O 1
ATOM 600 N N . VAL A 1 80 ? -6.205 16.289 13.304 1.00 78.06 80 VAL A N 1
ATOM 601 C CA . VAL A 1 80 ? -4.797 16.179 13.668 1.00 78.06 80 VAL A CA 1
ATOM 602 C C . VAL A 1 80 ? -3.870 16.478 12.502 1.00 78.06 80 VAL A C 1
ATOM 604 O O . VAL A 1 80 ? -2.684 16.673 12.728 1.00 78.06 80 VAL A O 1
ATOM 607 N N . ARG A 1 81 ? -4.374 16.593 11.270 1.00 77.69 81 ARG A N 1
ATOM 608 C CA . ARG A 1 81 ? -3.588 16.852 10.054 1.00 77.69 81 ARG A CA 1
ATOM 609 C C . ARG A 1 81 ? -2.620 18.027 10.181 1.00 77.69 81 ARG A C 1
ATOM 611 O O . ARG A 1 81 ? -1.497 17.948 9.699 1.00 77.69 81 ARG A O 1
ATOM 618 N N . THR A 1 82 ? -3.054 19.123 10.802 1.00 74.25 82 THR A N 1
ATOM 619 C CA . THR A 1 82 ? -2.255 20.354 10.948 1.00 74.25 82 THR A CA 1
ATOM 620 C C . THR A 1 82 ? -1.573 20.473 12.307 1.00 74.25 82 THR A C 1
ATOM 622 O O . THR A 1 82 ? -0.949 21.497 12.581 1.00 74.25 82 THR A O 1
ATOM 625 N N . ALA A 1 83 ? -1.701 19.467 13.178 1.00 78.62 83 ALA A N 1
ATOM 626 C CA . ALA A 1 83 ? -0.972 19.452 14.438 1.00 78.62 83 ALA A CA 1
ATOM 627 C C . ALA A 1 83 ? 0.535 19.385 14.154 1.00 78.62 83 ALA A C 1
ATOM 629 O O . ALA A 1 83 ? 0.973 18.702 13.219 1.00 78.62 83 ALA A O 1
ATOM 630 N N . LYS A 1 84 ? 1.329 20.100 14.953 1.00 80.88 84 LYS A N 1
ATOM 631 C CA . LYS A 1 84 ? 2.786 19.971 14.892 1.00 80.88 84 LYS A CA 1
ATOM 632 C C . LYS A 1 84 ? 3.156 18.542 15.282 1.00 80.88 84 LYS A C 1
ATOM 634 O O . LYS A 1 84 ? 2.561 18.000 16.213 1.00 80.88 84 LYS A O 1
ATOM 639 N N . ALA A 1 85 ? 4.088 17.946 14.542 1.00 83.12 85 ALA A N 1
ATOM 640 C CA . ALA A 1 85 ? 4.696 16.691 14.963 1.00 83.12 85 ALA A CA 1
ATOM 641 C C . ALA A 1 85 ? 5.288 16.881 16.366 1.00 83.12 85 ALA A C 1
ATOM 643 O O . ALA A 1 85 ? 5.712 17.990 16.709 1.00 83.12 85 ALA A O 1
ATOM 644 N N . SER A 1 86 ? 5.272 15.830 17.181 1.00 76.56 86 SER A N 1
ATOM 645 C CA . SER A 1 86 ? 6.022 15.864 18.430 1.00 76.56 86 SER A CA 1
ATOM 646 C C . SER A 1 86 ? 7.495 15.975 18.065 1.00 76.56 86 SER A C 1
ATOM 648 O O . SER A 1 86 ? 8.034 15.072 17.431 1.00 76.56 86 SER A O 1
ATOM 650 N N . ASP A 1 87 ? 8.147 17.067 18.455 1.00 65.56 87 ASP A N 1
ATOM 651 C CA . ASP A 1 87 ? 9.603 17.066 18.491 1.00 65.56 87 ASP A CA 1
ATOM 652 C C . ASP A 1 87 ? 10.015 15.956 19.477 1.00 65.56 87 ASP A C 1
ATOM 654 O O . ASP A 1 87 ? 9.401 15.815 20.542 1.00 65.56 87 ASP A O 1
ATOM 658 N N . ASP A 1 88 ? 11.036 15.160 19.140 1.00 56.97 88 ASP A N 1
ATOM 659 C CA . ASP A 1 88 ? 11.532 14.021 19.944 1.00 56.97 88 ASP A CA 1
ATOM 660 C C . ASP A 1 88 ? 11.859 14.384 21.416 1.00 56.97 88 ASP A C 1
ATOM 662 O O . ASP A 1 88 ? 12.071 13.509 22.257 1.00 56.97 88 ASP A O 1
ATOM 666 N N . ALA A 1 89 ? 11.891 15.680 21.740 1.00 43.25 89 ALA A N 1
ATOM 667 C CA . ALA A 1 89 ? 12.273 16.255 23.023 1.00 43.25 89 ALA A CA 1
ATOM 668 C C . ALA A 1 89 ? 11.126 16.458 24.035 1.00 43.25 89 ALA A C 1
ATOM 670 O O . ALA A 1 89 ? 11.409 16.774 25.186 1.00 43.25 89 ALA A O 1
ATOM 671 N N . ALA A 1 90 ? 9.855 16.270 23.663 1.00 46.19 90 ALA A N 1
ATOM 672 C CA . ALA A 1 90 ? 8.721 16.440 24.583 1.00 46.19 90 ALA A CA 1
ATOM 673 C C . ALA A 1 90 ? 8.098 15.098 25.001 1.00 46.19 90 ALA A C 1
ATOM 675 O O . ALA A 1 90 ? 6.879 14.929 25.013 1.00 46.19 90 ALA A O 1
ATOM 676 N N . LYS A 1 91 ? 8.934 14.119 25.368 1.00 54.69 91 LYS A N 1
ATOM 677 C CA . LYS A 1 91 ? 8.472 13.039 26.246 1.00 54.69 91 LYS A CA 1
ATOM 678 C C . LYS A 1 91 ? 8.222 13.662 27.612 1.00 54.69 91 LYS A C 1
ATOM 680 O O . LYS A 1 91 ? 9.141 13.756 28.417 1.00 54.69 91 LYS A O 1
ATOM 685 N N . ASP A 1 92 ? 6.997 14.128 27.838 1.00 53.12 92 ASP A N 1
ATOM 686 C CA . ASP A 1 92 ? 6.541 14.509 29.170 1.00 53.12 92 ASP A CA 1
ATOM 687 C C . ASP A 1 92 ? 6.964 13.415 30.159 1.00 53.12 92 ASP A C 1
ATOM 689 O O . ASP A 1 92 ? 6.650 12.235 29.972 1.00 53.12 92 ASP A O 1
ATOM 693 N N . GLU A 1 93 ? 7.647 13.806 31.236 1.00 55.00 93 GLU A N 1
ATOM 694 C CA . GLU A 1 93 ? 8.136 12.910 32.296 1.00 55.00 93 GLU A CA 1
ATOM 695 C C . GLU A 1 93 ? 7.008 12.098 32.972 1.00 55.00 93 GLU A C 1
ATOM 697 O O . GLU A 1 93 ? 7.267 11.191 33.759 1.00 55.00 93 GLU A O 1
ATOM 702 N N . ARG A 1 94 ? 5.739 12.384 32.644 1.00 57.44 94 ARG A N 1
ATOM 703 C CA . ARG A 1 94 ? 4.555 11.645 33.105 1.00 57.44 94 ARG A CA 1
ATOM 704 C C . ARG A 1 94 ? 4.165 10.442 32.241 1.00 57.44 94 ARG A C 1
ATOM 706 O O . ARG A 1 94 ? 3.224 9.752 32.619 1.00 57.44 94 ARG A O 1
ATOM 713 N N . GLY A 1 95 ? 4.835 10.182 31.115 1.00 62.97 95 GLY A N 1
ATOM 714 C CA . GLY A 1 95 ? 4.822 8.893 30.399 1.00 62.97 95 GLY A CA 1
ATOM 715 C C . GLY A 1 95 ? 3.485 8.349 29.859 1.00 62.97 95 GLY A C 1
ATOM 716 O O . GLY A 1 95 ? 3.497 7.294 29.234 1.00 62.97 95 GLY A O 1
ATOM 717 N N . ASN A 1 96 ? 2.354 9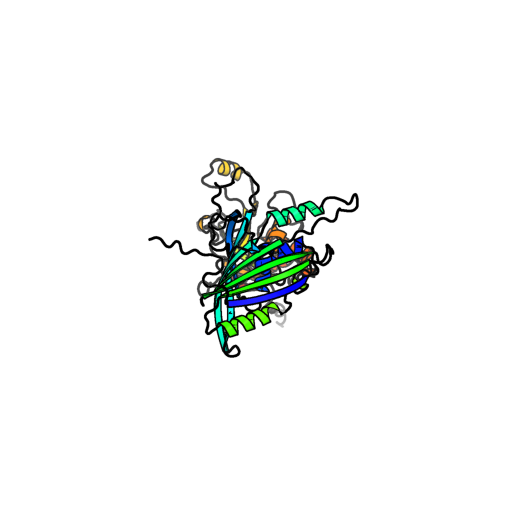.032 30.061 1.00 71.69 96 ASN A N 1
ATOM 718 C CA . ASN A 1 96 ? 1.016 8.468 29.821 1.00 71.69 96 ASN A CA 1
ATOM 719 C C . ASN A 1 96 ? 0.227 9.121 28.674 1.00 71.69 96 ASN A C 1
ATOM 721 O O . ASN A 1 96 ? -0.919 8.741 28.438 1.00 71.69 96 ASN A O 1
ATOM 725 N N . SER A 1 97 ? 0.796 10.094 27.965 1.00 77.56 97 SER A N 1
ATOM 726 C CA . SER A 1 97 ? 0.110 10.745 26.843 1.00 77.56 97 SER A CA 1
ATOM 727 C C . SER A 1 97 ? 0.023 9.790 25.640 1.00 77.56 97 SER A C 1
ATOM 729 O O . SER A 1 97 ? 1.067 9.311 25.189 1.00 77.56 97 SER A O 1
ATOM 731 N N . PRO A 1 98 ? -1.177 9.483 25.104 1.00 81.94 98 PRO A N 1
ATOM 732 C CA . PRO A 1 98 ? -1.303 8.600 23.951 1.00 81.94 98 PRO A CA 1
ATOM 733 C C . PRO A 1 98 ? -0.589 9.186 22.730 1.00 81.94 98 PRO A C 1
ATOM 735 O O . PRO A 1 98 ? -0.799 10.344 22.362 1.00 81.94 98 PRO A O 1
ATOM 738 N N . ILE A 1 99 ? 0.251 8.364 22.101 1.00 87.38 99 ILE A N 1
ATOM 739 C CA . ILE A 1 99 ? 0.993 8.718 20.891 1.00 87.38 99 ILE A CA 1
ATOM 740 C C . ILE A 1 99 ? 0.187 8.246 19.683 1.00 87.38 99 ILE A C 1
ATOM 742 O O . ILE A 1 99 ? -0.041 7.050 19.493 1.00 87.38 99 ILE A O 1
ATOM 746 N N . ILE A 1 100 ? -0.234 9.196 18.853 1.00 91.31 100 ILE A N 1
ATOM 747 C CA . ILE A 1 100 ? -0.918 8.924 17.594 1.00 91.31 100 ILE A CA 1
ATOM 748 C C . ILE A 1 100 ? 0.100 8.975 16.471 1.00 91.31 100 ILE A C 1
ATOM 750 O O . ILE A 1 100 ? 0.762 9.983 16.233 1.00 91.31 100 ILE A O 1
ATOM 754 N N . THR A 1 101 ? 0.184 7.881 15.738 1.00 93.56 101 THR A N 1
ATOM 755 C CA . THR A 1 101 ? 0.956 7.796 14.512 1.00 93.56 101 THR A CA 1
ATOM 756 C C . THR A 1 101 ? 0.183 8.445 13.372 1.00 93.56 101 THR A C 1
ATOM 758 O O . THR A 1 101 ? -1.013 8.186 13.235 1.00 93.56 101 THR A O 1
ATOM 761 N N . ARG A 1 102 ? 0.853 9.220 12.509 1.00 94.69 102 ARG A N 1
ATOM 762 C CA . ARG A 1 102 ? 0.274 9.708 11.252 1.00 94.69 102 ARG A CA 1
ATOM 763 C C . ARG A 1 102 ? 1.097 9.285 10.041 1.00 94.69 102 ARG A C 1
ATOM 765 O O . ARG A 1 102 ? 2.322 9.337 10.035 1.00 94.69 102 ARG A O 1
ATOM 772 N N . GLN A 1 103 ? 0.402 8.896 8.982 1.00 95.31 1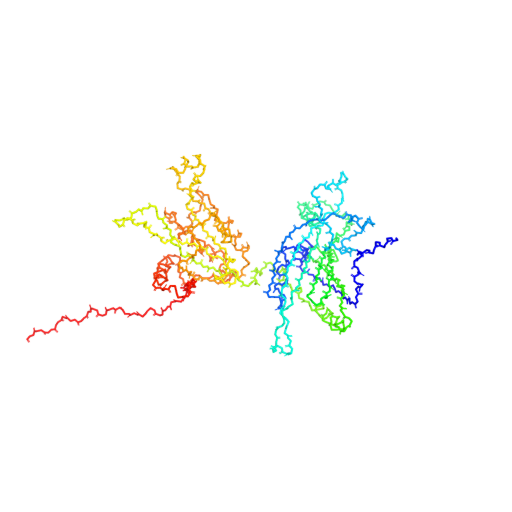03 GLN A N 1
ATOM 773 C CA . GLN A 1 103 ? 0.951 8.628 7.659 1.00 95.31 103 GLN A CA 1
ATOM 774 C C . GLN A 1 103 ? 0.402 9.667 6.689 1.00 95.31 103 GLN A C 1
ATOM 776 O O . GLN A 1 103 ? -0.804 9.705 6.434 1.00 95.31 103 GLN A O 1
ATOM 781 N N . HIS A 1 104 ? 1.283 10.482 6.115 1.00 94.62 104 HIS A N 1
ATOM 782 C CA . HIS A 1 104 ? 0.912 11.402 5.043 1.00 94.62 104 HIS A CA 1
ATOM 783 C C . HIS A 1 104 ? 0.874 10.660 3.710 1.00 94.62 104 HIS A C 1
ATOM 785 O O . HIS A 1 104 ? 1.652 9.728 3.491 1.00 94.62 104 HIS A O 1
ATOM 791 N N . PHE A 1 105 ? -0.030 11.051 2.819 1.00 95.06 105 PHE A N 1
ATOM 792 C CA . PHE A 1 105 ? -0.168 10.430 1.506 1.00 95.06 105 PHE A CA 1
ATOM 793 C C . PHE A 1 105 ? -0.687 11.404 0.448 1.00 95.06 105 PHE A C 1
ATOM 795 O O . PHE A 1 105 ? -1.366 12.396 0.738 1.00 95.06 105 PHE A O 1
ATOM 802 N N . THR A 1 106 ? -0.401 11.078 -0.807 1.00 94.69 106 THR A N 1
ATOM 803 C CA . THR A 1 106 ? -1.089 11.634 -1.972 1.00 94.69 106 THR A CA 1
ATOM 804 C C . THR A 1 106 ? -1.831 10.533 -2.702 1.00 94.69 106 THR A C 1
ATOM 806 O O . THR A 1 106 ? -1.325 9.425 -2.848 1.00 94.69 106 THR A O 1
ATOM 809 N N . MET A 1 107 ? -3.034 10.836 -3.176 1.00 93.69 107 MET A N 1
ATOM 810 C CA . MET A 1 107 ? -3.828 9.929 -3.997 1.00 93.69 107 MET A CA 1
ATOM 811 C C . MET A 1 107 ? -4.330 10.669 -5.233 1.00 93.69 107 MET A C 1
ATOM 813 O O . MET A 1 107 ? -4.738 11.824 -5.141 1.00 93.69 107 MET A O 1
ATOM 817 N N . VAL A 1 108 ? -4.297 10.015 -6.391 1.00 90.62 108 VAL A N 1
ATOM 818 C CA . VAL A 1 108 ? -4.850 10.549 -7.639 1.00 90.62 108 VAL A CA 1
ATOM 819 C C . VAL A 1 108 ? -6.038 9.702 -8.052 1.00 90.62 108 VAL A C 1
ATOM 821 O O . VAL A 1 108 ? -5.886 8.528 -8.406 1.00 90.62 108 VAL A O 1
ATOM 824 N N . GLU A 1 109 ? -7.214 10.313 -8.046 1.00 89.38 109 GLU A N 1
ATOM 825 C CA . GLU A 1 109 ? -8.448 9.710 -8.526 1.00 89.38 109 GLU A CA 1
ATOM 826 C C . GLU A 1 109 ? -8.754 10.175 -9.951 1.00 89.38 109 GLU A C 1
ATOM 828 O O . GLU A 1 109 ? -8.659 11.359 -10.259 1.00 89.38 109 GLU A O 1
ATOM 833 N N . THR A 1 110 ? -9.133 9.254 -10.834 1.00 84.44 110 THR A N 1
ATOM 834 C CA . THR A 1 110 ? -9.662 9.569 -12.161 1.00 84.44 110 THR A CA 1
ATOM 835 C C . THR A 1 110 ? -11.177 9.447 -12.137 1.00 84.44 110 THR A C 1
ATOM 837 O O . THR A 1 110 ? -11.722 8.353 -11.991 1.00 84.44 110 THR A O 1
ATOM 840 N N . ILE A 1 111 ? -11.855 10.583 -12.283 1.00 80.50 111 ILE A N 1
ATOM 841 C CA . ILE A 1 111 ? -13.313 10.672 -12.307 1.00 80.50 111 ILE A CA 1
ATOM 842 C C . ILE A 1 111 ? -13.764 10.797 -13.767 1.00 80.50 111 ILE A C 1
ATOM 844 O O . ILE A 1 111 ? -13.378 11.766 -14.433 1.00 80.50 111 ILE A O 1
ATOM 848 N N . PRO A 1 112 ? -14.581 9.860 -14.280 1.00 73.12 112 PRO A N 1
ATOM 849 C CA . PRO A 1 112 ? -15.184 10.008 -15.594 1.00 73.12 112 PRO A CA 1
ATOM 850 C C . PRO A 1 112 ? -16.234 11.126 -15.553 1.00 73.12 112 PRO A C 1
ATOM 852 O O . PRO A 1 112 ? -17.175 11.095 -14.762 1.00 73.12 112 PRO A O 1
ATOM 855 N N . LEU A 1 113 ? -16.078 12.116 -16.422 1.00 73.12 113 LEU A N 1
ATOM 856 C CA . LEU A 1 113 ? -17.016 13.207 -16.658 1.00 73.12 113 LEU A CA 1
ATOM 857 C C . LEU A 1 113 ? -17.738 12.992 -17.994 1.00 73.12 113 LEU A C 1
ATOM 859 O O . LEU A 1 113 ? -17.223 12.317 -18.887 1.00 73.12 113 LEU A O 1
ATOM 863 N N . LEU A 1 114 ? -18.936 13.577 -18.127 1.00 72.19 114 LEU A N 1
ATOM 864 C CA . LEU A 1 114 ? -19.754 13.540 -19.351 1.00 72.19 114 LEU A CA 1
ATOM 865 C C . LEU A 1 114 ? -19.889 12.115 -19.920 1.00 72.19 114 LEU A C 1
ATOM 867 O O . LEU A 1 114 ? -19.471 11.837 -21.040 1.00 72.19 114 LEU A O 1
ATOM 871 N N . PHE A 1 115 ? -20.437 11.196 -19.118 1.00 72.81 115 PHE A N 1
ATOM 872 C CA . PHE A 1 115 ? -20.647 9.791 -19.503 1.00 72.81 115 PHE A CA 1
ATOM 873 C C . PHE A 1 115 ? -19.362 9.039 -19.907 1.00 72.81 115 PHE A C 1
ATOM 875 O O . PHE A 1 115 ? -19.410 8.098 -20.691 1.00 72.81 115 PHE A O 1
ATOM 882 N N . GLY A 1 116 ? -18.208 9.440 -19.364 1.00 70.31 116 GLY A N 1
ATOM 883 C CA . GLY A 1 116 ? -16.918 8.804 -19.647 1.00 70.31 116 GLY A CA 1
ATOM 884 C C . GLY A 1 116 ? -16.203 9.340 -20.888 1.00 70.31 116 GLY A C 1
ATOM 885 O O . GLY A 1 116 ? -15.161 8.803 -21.252 1.00 70.31 116 GLY A O 1
ATOM 886 N N . LEU A 1 117 ? -16.716 10.405 -21.516 1.00 73.19 117 LEU A N 1
ATOM 887 C CA . LEU A 1 117 ? -16.044 11.078 -22.634 1.00 73.19 117 LEU A CA 1
ATOM 888 C C . LEU A 1 117 ? -14.790 11.845 -22.190 1.00 73.19 117 LEU A C 1
ATOM 890 O O . LEU A 1 117 ? -13.871 12.026 -22.985 1.00 73.19 117 LEU A O 1
ATOM 894 N N . PHE A 1 118 ? -14.733 12.276 -20.926 1.00 76.25 118 PHE A N 1
ATOM 895 C CA . PHE A 1 118 ? -13.579 12.973 -20.363 1.00 76.25 118 PHE A CA 1
ATOM 896 C C . PHE A 1 118 ? -13.184 12.360 -19.027 1.00 76.25 118 PHE A C 1
ATOM 898 O O . PHE A 1 118 ? -14.033 11.949 -18.246 1.00 76.25 118 PHE A O 1
ATOM 905 N N . ASN A 1 119 ? -11.888 12.342 -18.742 1.00 81.94 119 ASN A N 1
ATOM 906 C CA . ASN A 1 119 ? -11.348 11.885 -17.470 1.00 81.94 119 ASN A CA 1
ATOM 907 C C . ASN A 1 119 ? -10.737 13.082 -16.749 1.00 81.94 119 ASN A C 1
ATOM 909 O O . ASN A 1 119 ? -9.826 13.718 -17.275 1.00 81.94 119 ASN A O 1
ATOM 913 N N . SER A 1 120 ? -11.233 13.387 -15.553 1.00 84.94 120 SER A N 1
ATOM 914 C CA . SER A 1 120 ? -10.639 14.405 -14.688 1.00 84.94 120 SER A CA 1
ATOM 915 C C . SER A 1 120 ? -9.779 13.738 -13.630 1.00 84.94 120 SER A C 1
ATOM 917 O O . SER A 1 120 ? -10.239 12.822 -12.951 1.00 84.94 120 SER A O 1
ATOM 919 N N . GLN A 1 121 ? -8.546 14.213 -13.466 1.00 89.12 121 GLN A N 1
ATOM 920 C CA . GLN A 1 121 ? -7.676 13.780 -12.378 1.00 89.12 121 GLN A CA 1
ATOM 921 C C . GLN A 1 121 ? -7.860 14.697 -11.172 1.00 89.12 121 GLN A C 1
ATOM 923 O O . GLN A 1 121 ? -7.656 15.909 -11.248 1.00 89.12 121 GLN A O 1
ATOM 928 N N . VAL A 1 122 ? -8.239 14.107 -10.047 1.00 88.94 122 VAL A N 1
ATOM 929 C CA . VAL A 1 122 ? -8.374 14.779 -8.761 1.00 88.94 122 VAL A CA 1
ATOM 930 C C . VAL A 1 122 ? -7.241 14.301 -7.872 1.00 88.94 122 VAL A C 1
ATOM 932 O O . VAL A 1 122 ? -7.156 13.126 -7.525 1.00 88.94 122 VAL A O 1
ATOM 935 N N . MET A 1 123 ? -6.350 15.222 -7.511 1.00 92.12 123 MET A N 1
ATOM 936 C CA . MET A 1 123 ? -5.311 14.955 -6.526 1.00 92.12 123 MET A CA 1
ATOM 937 C C . MET A 1 123 ? -5.860 15.242 -5.131 1.00 92.12 123 MET A C 1
ATOM 939 O O . MET A 1 123 ? -6.283 16.365 -4.842 1.00 92.12 123 MET A O 1
ATOM 943 N N . LEU A 1 124 ? -5.816 14.231 -4.271 1.00 93.88 124 LEU A N 1
ATOM 944 C CA . LEU A 1 124 ? -6.104 14.328 -2.851 1.00 93.88 124 LEU A CA 1
ATOM 945 C C . LEU A 1 124 ? -4.788 14.311 -2.079 1.00 93.88 124 LEU A C 1
ATOM 947 O O . LEU A 1 124 ? -3.940 13.442 -2.284 1.00 93.88 124 LEU A O 1
ATOM 951 N N . LYS A 1 125 ? -4.634 15.269 -1.168 1.00 95.06 125 LYS A N 1
ATOM 952 C CA . LYS A 1 125 ? -3.587 15.248 -0.144 1.00 95.06 125 LYS A CA 1
ATOM 953 C C . LYS A 1 125 ? -4.231 14.839 1.161 1.00 95.06 125 LYS A C 1
ATOM 955 O O . LYS A 1 125 ? -5.222 15.458 1.556 1.00 95.06 125 LYS A O 1
ATOM 960 N N . GLY A 1 126 ? -3.685 13.828 1.818 1.00 94.62 126 GLY A N 1
ATOM 961 C CA . GLY A 1 126 ? -4.285 13.324 3.034 1.00 94.62 126 GLY A CA 1
ATOM 962 C C . GLY A 1 126 ? -3.302 12.895 4.099 1.00 94.62 126 GLY A C 1
ATOM 963 O O . GLY A 1 126 ? -2.103 12.750 3.870 1.00 94.62 126 GLY A O 1
ATOM 964 N N . THR A 1 127 ? -3.869 12.695 5.278 1.00 94.88 127 THR A N 1
ATOM 965 C CA . THR A 1 127 ? -3.195 12.164 6.450 1.00 94.88 127 THR A CA 1
ATOM 966 C C . THR A 1 127 ? -4.103 11.110 7.063 1.00 94.88 127 THR A C 1
ATOM 968 O O . THR A 1 127 ? -5.308 11.320 7.204 1.00 94.88 127 THR A O 1
ATOM 971 N N . MET A 1 128 ? -3.530 9.960 7.388 1.00 95.50 128 MET A N 1
ATOM 972 C CA . MET A 1 128 ? -4.193 8.903 8.136 1.00 95.50 128 MET A CA 1
ATOM 973 C C . MET A 1 128 ? -3.536 8.791 9.502 1.00 95.50 128 MET A C 1
ATOM 975 O O . MET A 1 128 ? -2.315 8.688 9.573 1.00 95.50 128 MET A O 1
ATOM 979 N N . SER A 1 129 ? -4.340 8.759 10.553 1.00 94.88 129 SER A N 1
ATOM 980 C CA . SER A 1 129 ? -3.886 8.822 11.937 1.00 94.88 129 SER A CA 1
ATOM 981 C C . SER A 1 129 ? -4.479 7.678 12.751 1.00 94.88 129 SER A C 1
ATOM 983 O O . SER A 1 129 ? -5.676 7.411 12.634 1.00 94.88 129 SER A O 1
ATOM 985 N N . TRP A 1 130 ? -3.669 7.007 13.568 1.00 94.62 130 TRP A N 1
ATOM 986 C CA . TRP A 1 130 ? -4.097 5.867 14.385 1.00 94.62 130 TRP A CA 1
ATOM 987 C C . TRP A 1 130 ? -3.239 5.701 15.643 1.00 94.62 130 TRP A C 1
ATOM 989 O O . TRP A 1 130 ? -2.106 6.175 15.709 1.00 94.62 130 TRP A O 1
ATOM 999 N N . ASP A 1 131 ? -3.776 4.999 16.638 1.00 91.94 131 ASP A N 1
ATOM 1000 C CA . ASP A 1 131 ? -3.046 4.633 17.855 1.00 91.94 131 ASP A CA 1
ATOM 1001 C C . ASP A 1 131 ? -2.323 3.288 17.659 1.00 91.94 131 ASP A C 1
ATOM 1003 O O . ASP A 1 131 ? -2.958 2.236 17.505 1.00 91.94 131 ASP A O 1
ATOM 1007 N N . ASN A 1 132 ? -0.987 3.323 17.638 1.00 89.19 132 ASN A N 1
ATOM 1008 C CA . ASN A 1 132 ? -0.143 2.139 17.466 1.00 89.19 132 ASN A CA 1
ATOM 1009 C C . ASN A 1 132 ? 0.085 1.374 18.787 1.00 89.19 132 ASN A C 1
ATOM 1011 O O . ASN A 1 132 ? 0.346 0.165 18.779 1.00 89.19 132 ASN A O 1
ATOM 1015 N N . VAL A 1 133 ? -0.051 2.053 19.931 1.00 88.94 133 VAL A N 1
ATOM 1016 C CA . VAL A 1 133 ? 0.028 1.440 21.263 1.00 88.94 133 VAL A CA 1
ATOM 1017 C C . VAL A 1 133 ? -1.184 0.539 21.472 1.00 88.94 133 VAL A C 1
ATOM 1019 O O . VAL A 1 133 ? -1.023 -0.615 21.873 1.00 88.94 133 VAL A O 1
ATOM 1022 N N . ALA A 1 134 ? -2.373 1.009 21.092 1.00 88.50 134 ALA A N 1
ATOM 1023 C CA . ALA A 1 134 ? -3.597 0.217 21.137 1.00 88.50 134 ALA A CA 1
ATOM 1024 C C . ALA A 1 134 ? -3.504 -1.052 20.264 1.00 88.50 134 ALA A C 1
ATOM 1026 O O . ALA A 1 134 ? -3.868 -2.141 20.711 1.00 88.50 134 ALA A O 1
ATOM 1027 N N . LEU A 1 135 ? -2.927 -0.959 19.056 1.00 88.25 135 LEU A N 1
ATOM 1028 C CA . LEU A 1 135 ? -2.681 -2.132 18.198 1.00 88.25 135 LEU A CA 1
ATOM 1029 C C . LEU A 1 135 ? -1.698 -3.132 18.835 1.00 88.25 135 LEU A C 1
ATOM 1031 O O . LEU A 1 135 ? -1.887 -4.352 18.767 1.00 88.25 135 LEU A O 1
ATOM 1035 N N . THR A 1 136 ? -0.646 -2.620 19.473 1.00 88.69 136 THR A N 1
ATOM 1036 C CA . THR A 1 136 ? 0.361 -3.444 20.154 1.00 88.69 136 THR A CA 1
ATOM 1037 C C . THR A 1 136 ? -0.236 -4.150 21.375 1.00 88.69 136 THR A C 1
ATOM 1039 O O . THR A 1 136 ? 0.042 -5.329 21.601 1.00 88.69 136 THR A O 1
ATOM 1042 N N . ALA A 1 137 ? -1.099 -3.469 22.133 1.00 89.06 137 ALA A N 1
ATOM 1043 C CA . ALA A 1 137 ? -1.796 -4.037 23.285 1.00 89.06 137 ALA A CA 1
ATOM 1044 C C . ALA A 1 137 ? -2.699 -5.216 22.890 1.00 89.06 137 ALA A C 1
ATOM 1046 O O . ALA A 1 137 ? -2.669 -6.258 23.545 1.00 89.06 137 ALA A O 1
ATOM 1047 N N . LEU A 1 138 ? -3.419 -5.106 21.765 1.00 88.75 138 LEU A N 1
ATOM 1048 C CA . LEU A 1 138 ? -4.214 -6.219 21.229 1.00 88.75 138 LEU A CA 1
ATOM 1049 C C . LEU A 1 138 ? -3.350 -7.435 20.901 1.00 88.75 138 LEU A C 1
ATOM 1051 O O . LEU A 1 138 ? -3.768 -8.566 21.134 1.00 88.75 138 LEU A O 1
ATOM 1055 N N . SER A 1 139 ? -2.135 -7.214 20.396 1.00 86.38 139 SER A N 1
ATOM 1056 C CA . SER A 1 139 ? -1.231 -8.309 20.037 1.00 86.38 139 SER A CA 1
ATOM 1057 C C . SER A 1 139 ? -0.738 -9.078 21.260 1.00 86.38 139 SER A C 1
ATOM 1059 O O . SER A 1 139 ? -0.702 -10.298 21.214 1.00 86.38 139 SER A O 1
ATOM 1061 N N . LYS A 1 140 ? -0.439 -8.383 22.363 1.00 86.69 140 LYS A N 1
ATOM 1062 C CA . LYS A 1 140 ? 0.010 -9.010 23.617 1.00 86.69 140 LYS A CA 1
ATOM 1063 C C . LYS A 1 140 ? -1.093 -9.809 24.315 1.00 86.69 140 LYS A C 1
ATOM 1065 O O . LYS A 1 140 ? -0.801 -10.781 25.000 1.00 86.69 140 LYS A O 1
ATOM 1070 N N . SER A 1 141 ? -2.353 -9.405 24.144 1.00 79.06 141 SER A N 1
ATOM 1071 C CA . SER A 1 141 ? -3.491 -10.071 24.794 1.00 79.06 141 SER A CA 1
ATOM 1072 C C . SER A 1 141 ? -3.777 -11.482 24.259 1.00 79.06 141 SER A C 1
ATOM 1074 O O . SER A 1 141 ? -4.430 -12.262 24.941 1.00 79.06 141 SER A O 1
ATOM 1076 N N . SER A 1 142 ? -3.278 -11.824 23.065 1.00 69.81 142 SER A N 1
ATOM 1077 C CA . SER A 1 142 ? -3.575 -13.096 22.395 1.00 69.81 142 SER A CA 1
ATOM 1078 C C . SER A 1 142 ? -2.713 -14.280 22.857 1.00 69.81 142 SER A C 1
ATOM 1080 O O . SER A 1 142 ? -3.071 -15.415 22.559 1.00 69.81 142 SER A O 1
ATOM 1082 N N . ASP A 1 143 ? -1.603 -14.036 23.561 1.00 69.69 143 ASP A N 1
ATOM 1083 C CA . ASP A 1 143 ? -0.590 -15.066 23.858 1.00 69.69 143 ASP A CA 1
ATOM 1084 C C . ASP A 1 143 ? -0.718 -15.675 25.269 1.00 69.69 143 ASP A C 1
ATOM 1086 O O . ASP A 1 143 ? 0.099 -16.506 25.660 1.00 69.69 143 ASP A O 1
ATOM 1090 N N . SER A 1 144 ? -1.723 -15.277 26.058 1.00 64.62 144 SER A N 1
ATOM 1091 C CA . SER A 1 144 ? -1.964 -15.853 27.390 1.00 64.62 144 SER A CA 1
ATOM 1092 C C . SER A 1 144 ? -3.010 -16.973 27.316 1.00 64.62 144 SER A C 1
ATOM 1094 O O . SER A 1 144 ? -4.187 -16.672 27.105 1.00 64.62 144 SER A O 1
ATOM 1096 N N . PRO A 1 145 ? -2.616 -18.252 27.475 1.00 60.19 145 PRO A N 1
ATOM 1097 C CA . PRO A 1 145 ? -3.548 -19.371 27.459 1.00 60.19 145 PRO A CA 1
ATOM 1098 C C . PRO A 1 145 ? -4.514 -19.308 28.649 1.00 60.19 145 PRO A C 1
ATOM 1100 O O . PRO A 1 145 ? -4.133 -19.009 29.781 1.00 60.19 145 PRO A O 1
ATOM 1103 N N . GLU A 1 146 ? -5.775 -19.586 28.333 1.00 60.22 146 GLU A N 1
ATOM 1104 C CA . GLU A 1 146 ? -6.961 -19.588 29.185 1.00 60.22 146 GLU A CA 1
ATOM 1105 C C . GLU A 1 146 ? -6.728 -20.159 30.590 1.00 60.22 146 GLU A C 1
ATOM 1107 O O . GLU A 1 146 ? -6.445 -21.341 30.776 1.00 60.22 146 GLU A O 1
ATOM 1112 N N . SER A 1 147 ? -6.959 -19.332 31.606 1.00 51.50 147 SER A N 1
ATOM 1113 C CA . SER A 1 147 ? -7.193 -19.794 32.970 1.00 51.50 147 SER A CA 1
ATOM 1114 C C . SER A 1 147 ? -8.199 -18.864 33.638 1.00 51.50 147 SER A C 1
ATOM 1116 O O . SER A 1 147 ? -7.835 -17.824 34.182 1.00 51.50 147 SER A O 1
ATOM 1118 N N . GLY A 1 148 ? -9.464 -19.284 33.629 1.00 59.31 148 GLY A N 1
ATOM 1119 C CA . GLY A 1 148 ? -10.527 -18.694 34.437 1.00 59.31 148 GLY A CA 1
ATOM 1120 C C . GLY A 1 148 ? -11.298 -17.589 33.723 1.00 59.31 148 GLY A C 1
ATOM 1121 O O . GLY A 1 148 ? -10.722 -16.641 33.204 1.00 59.31 148 GLY A O 1
ATOM 1122 N N . VAL A 1 149 ? -12.622 -17.756 33.708 1.00 61.28 149 VAL A N 1
ATOM 1123 C CA . VAL A 1 149 ? -13.655 -16.830 33.218 1.00 61.28 149 VAL A CA 1
ATOM 1124 C C . VAL A 1 149 ? -13.195 -15.365 33.295 1.00 61.28 149 VAL A C 1
ATOM 1126 O O . VAL A 1 149 ? -12.990 -14.864 34.405 1.00 61.28 149 VAL A O 1
ATOM 1129 N N . PRO A 1 150 ? -13.039 -14.663 32.155 1.00 53.09 150 PRO A N 1
ATOM 1130 C CA . PRO A 1 150 ? -12.650 -13.268 32.181 1.00 53.09 150 PRO A CA 1
ATOM 1131 C C . PRO A 1 150 ? -13.748 -12.465 32.887 1.00 53.09 150 PRO A C 1
ATOM 1133 O O . PRO A 1 150 ? -14.929 -12.646 32.563 1.00 53.09 150 PRO A O 1
ATOM 1136 N N . PRO A 1 151 ? -13.408 -11.558 33.821 1.00 59.38 151 PRO A N 1
ATOM 1137 C CA . PRO A 1 151 ? -14.348 -10.519 34.222 1.00 59.38 151 PRO A CA 1
ATOM 1138 C C . PRO A 1 151 ? -14.824 -9.794 32.958 1.00 59.38 151 PRO A C 1
ATOM 1140 O O . PRO A 1 151 ? -14.095 -9.779 31.966 1.00 59.38 151 PRO A O 1
ATOM 1143 N N . ALA A 1 152 ? -16.030 -9.220 32.982 1.00 63.88 152 ALA A N 1
ATOM 1144 C CA . ALA A 1 152 ? -16.602 -8.432 31.890 1.00 63.88 152 ALA A CA 1
ATOM 1145 C C . ALA A 1 152 ? -15.697 -7.230 31.548 1.00 63.88 152 ALA A C 1
ATOM 1147 O O . ALA A 1 152 ? -15.947 -6.100 31.952 1.00 63.88 152 ALA A O 1
ATOM 1148 N N . GLN A 1 153 ? -14.588 -7.493 30.863 1.00 66.31 153 GLN A N 1
ATOM 1149 C CA . GLN A 1 153 ? -13.635 -6.503 30.416 1.00 66.31 153 GLN A CA 1
ATOM 1150 C C . GLN A 1 153 ? -14.277 -5.799 29.237 1.00 66.31 153 GLN A C 1
ATOM 1152 O O . GLN A 1 153 ? -14.607 -6.421 28.223 1.00 66.31 153 GLN A O 1
ATOM 1157 N N . GLU A 1 154 ? -14.473 -4.496 29.407 1.00 77.75 154 GLU A N 1
ATOM 1158 C CA . GLU A 1 154 ? -14.916 -3.601 28.354 1.00 77.75 154 GLU A CA 1
ATOM 1159 C C . GLU A 1 154 ? -14.076 -3.854 27.101 1.00 77.75 154 GLU A C 1
ATOM 1161 O O . GLU A 1 154 ? -12.843 -3.803 27.117 1.00 77.75 154 GLU A O 1
ATOM 1166 N N . THR A 1 155 ? -14.745 -4.202 26.004 1.00 81.06 155 THR A N 1
ATOM 1167 C CA . THR A 1 155 ? -14.057 -4.448 24.742 1.00 81.06 155 THR A CA 1
ATOM 1168 C C . THR A 1 155 ? -13.403 -3.147 24.281 1.00 81.06 155 THR A C 1
ATOM 1170 O O . THR A 1 155 ? -14.111 -2.140 24.171 1.00 81.06 155 THR A O 1
ATOM 1173 N N . PRO A 1 156 ? -12.093 -3.141 23.975 1.00 90.69 156 PRO A N 1
ATOM 1174 C CA . PRO A 1 156 ? -11.412 -1.919 23.580 1.00 90.69 156 PRO A CA 1
ATOM 1175 C C . PRO A 1 156 ? -12.031 -1.368 22.293 1.00 90.69 156 PRO A C 1
ATOM 1177 O O . PRO A 1 156 ? -12.262 -2.108 21.334 1.00 90.69 156 PRO A O 1
ATOM 1180 N N . THR A 1 157 ? -12.294 -0.062 22.283 1.00 92.44 157 THR A N 1
ATOM 1181 C CA . THR A 1 157 ? -12.710 0.672 21.083 1.00 92.44 157 THR A CA 1
ATOM 1182 C C . THR A 1 157 ? -11.485 1.322 20.463 1.00 92.44 157 THR A C 1
ATOM 1184 O O . THR A 1 157 ? -10.726 1.994 21.158 1.00 92.44 157 THR A O 1
ATOM 1187 N N . LEU A 1 158 ? -11.286 1.123 19.162 1.00 93.56 158 LEU A N 1
ATOM 1188 C CA . LEU A 1 158 ? -10.144 1.681 18.435 1.00 93.56 158 LEU A CA 1
ATOM 1189 C C . LEU A 1 158 ? -10.615 2.717 17.425 1.00 93.56 158 LEU A C 1
ATOM 1191 O O . LEU A 1 158 ? -11.711 2.599 16.870 1.00 93.56 158 LEU A O 1
ATOM 1195 N N . TYR A 1 159 ? -9.751 3.689 17.145 1.00 94.06 159 TYR A N 1
ATOM 1196 C CA . TYR A 1 159 ? -10.047 4.799 16.251 1.00 94.06 159 TYR A CA 1
ATOM 1197 C C . TYR A 1 159 ? -8.965 4.946 15.188 1.00 94.06 159 TYR A C 1
ATOM 1199 O O . TYR A 1 159 ? -7.776 4.927 15.496 1.00 94.06 159 TYR A O 1
ATOM 1207 N N . ALA A 1 160 ? -9.385 5.155 13.944 1.00 94.56 160 ALA A N 1
ATOM 1208 C CA . ALA A 1 160 ? -8.511 5.609 12.871 1.00 94.56 160 ALA A CA 1
ATOM 1209 C C . ALA A 1 160 ? -9.164 6.788 12.150 1.00 94.56 160 ALA A C 1
ATOM 1211 O O . ALA A 1 160 ? -10.339 6.723 11.787 1.00 94.56 160 ALA A O 1
ATOM 1212 N N . LEU A 1 161 ? -8.415 7.866 11.942 1.00 94.31 161 LEU A N 1
ATOM 1213 C CA . LEU A 1 161 ? -8.909 9.097 11.333 1.00 94.31 161 LEU A CA 1
ATOM 1214 C C . LEU A 1 161 ? -8.216 9.341 9.995 1.00 94.31 161 LEU A C 1
ATOM 1216 O O . LEU A 1 161 ? -6.994 9.349 9.913 1.00 94.31 161 LEU A O 1
ATOM 1220 N N . TYR A 1 162 ? -9.007 9.585 8.959 1.00 93.88 162 TYR A N 1
ATOM 1221 C CA . TYR A 1 162 ? -8.550 9.969 7.632 1.00 93.88 162 TYR A CA 1
ATOM 1222 C C . TYR A 1 162 ? -8.968 11.401 7.350 1.00 93.88 162 TYR A C 1
ATOM 1224 O O . TYR A 1 162 ? -10.150 11.728 7.405 1.00 93.88 162 TYR A O 1
ATOM 1232 N N . GLU A 1 163 ? -8.010 12.239 6.992 1.00 93.00 163 GLU A N 1
ATOM 1233 C CA . GLU A 1 163 ? -8.245 13.638 6.660 1.00 93.00 163 GLU A CA 1
ATOM 1234 C C . GLU A 1 163 ? -7.722 13.879 5.253 1.00 93.00 163 GLU A C 1
ATOM 1236 O O . GLU A 1 163 ? -6.544 13.655 4.993 1.00 93.00 163 GLU A O 1
ATOM 1241 N N . THR A 1 164 ? -8.575 14.316 4.329 1.00 93.50 164 THR A N 1
ATOM 1242 C CA . THR A 1 164 ? -8.181 14.566 2.936 1.00 93.50 164 THR A CA 1
ATOM 1243 C C . THR A 1 164 ? -8.653 15.927 2.466 1.00 93.50 164 THR A C 1
ATOM 1245 O O . THR A 1 164 ? -9.714 16.405 2.869 1.00 93.50 164 THR A O 1
ATOM 1248 N N . VAL A 1 165 ? -7.856 16.551 1.602 1.00 92.75 165 VAL A N 1
ATOM 1249 C CA . VAL A 1 165 ? -8.218 17.779 0.898 1.00 92.75 165 VAL A CA 1
ATOM 1250 C C . VAL A 1 165 ? -7.936 17.614 -0.584 1.00 92.75 165 VAL A C 1
ATOM 1252 O O . VAL A 1 165 ? -6.812 17.302 -0.986 1.00 92.75 165 VAL A O 1
ATOM 1255 N N . GLY A 1 166 ? -8.978 17.816 -1.386 1.00 90.62 166 GLY A N 1
ATOM 1256 C CA . GLY A 1 166 ? -8.888 17.829 -2.838 1.00 90.62 166 GLY A CA 1
ATOM 1257 C C . GLY A 1 166 ? -8.515 19.202 -3.388 1.00 90.62 166 GLY A C 1
ATOM 1258 O O . GLY A 1 166 ? -8.716 20.234 -2.747 1.00 90.62 166 GLY A O 1
ATOM 1259 N N . ASN A 1 167 ? -8.024 19.222 -4.623 1.00 86.06 167 ASN A N 1
ATOM 1260 C CA . ASN A 1 167 ? -7.708 20.445 -5.372 1.00 86.06 167 ASN A CA 1
ATOM 1261 C C . ASN A 1 167 ? -8.891 21.427 -5.526 1.00 86.06 167 ASN A C 1
ATOM 1263 O O . ASN A 1 167 ? -8.666 22.619 -5.703 1.00 86.06 167 ASN A O 1
ATOM 1267 N N . MET A 1 168 ? -10.137 20.959 -5.412 1.00 84.38 168 MET A N 1
ATOM 1268 C CA . MET A 1 168 ? -11.345 21.800 -5.434 1.00 84.38 168 MET A CA 1
ATOM 1269 C C . MET A 1 168 ? -11.709 22.413 -4.068 1.00 84.38 168 MET A C 1
ATOM 1271 O O . MET A 1 168 ? -12.796 22.966 -3.910 1.00 84.38 168 MET A O 1
ATOM 1275 N N . GLY A 1 169 ? -10.845 22.275 -3.056 1.00 87.88 169 GLY A N 1
ATOM 1276 C CA . GLY A 1 169 ? -11.097 22.767 -1.698 1.00 87.88 169 GLY A CA 1
ATOM 1277 C C . GLY A 1 169 ? -12.098 21.925 -0.901 1.00 87.88 169 GLY A C 1
ATOM 1278 O O . GLY A 1 169 ? -12.488 22.322 0.191 1.00 87.88 169 GLY A O 1
ATOM 1279 N N . ILE A 1 170 ? -12.511 20.765 -1.424 1.00 90.88 170 ILE A N 1
ATOM 1280 C CA . ILE A 1 170 ? -13.337 19.804 -0.687 1.00 90.88 170 ILE A CA 1
ATOM 1281 C C . ILE A 1 170 ? -12.469 19.163 0.390 1.00 90.88 170 ILE A C 1
ATOM 1283 O O . ILE A 1 170 ? -11.387 18.651 0.093 1.00 90.88 170 ILE A O 1
ATOM 1287 N N . MET A 1 171 ? -12.959 19.186 1.625 1.00 92.69 171 MET A N 1
ATOM 1288 C CA . MET A 1 171 ? -12.304 18.583 2.780 1.00 92.69 171 MET A CA 1
ATOM 1289 C C . MET A 1 171 ? -13.159 17.439 3.305 1.00 92.69 171 MET A C 1
ATOM 1291 O O . MET A 1 171 ? -14.375 17.588 3.431 1.00 92.69 171 MET A O 1
ATOM 1295 N N . VAL A 1 172 ? -12.529 16.309 3.614 1.00 92.75 172 VAL A N 1
ATOM 1296 C CA . VAL A 1 172 ? -13.206 15.118 4.136 1.00 92.75 172 VAL A CA 1
ATOM 1297 C C . VAL A 1 172 ? -12.468 14.622 5.370 1.00 92.75 172 VAL A C 1
ATOM 1299 O O . VAL A 1 172 ? -11.269 14.348 5.303 1.00 92.75 172 VAL A O 1
ATOM 1302 N N . TRP A 1 173 ? -13.206 14.452 6.459 1.00 93.56 173 TRP A N 1
ATOM 1303 C CA . TRP A 1 173 ? -12.810 13.751 7.671 1.00 93.56 173 TRP A CA 1
ATOM 1304 C C . TRP A 1 173 ? -13.584 12.445 7.740 1.00 93.56 173 TRP A C 1
ATOM 1306 O O . TRP A 1 173 ? -14.810 12.431 7.740 1.00 93.56 173 TRP A O 1
ATOM 1316 N N . LYS A 1 174 ? -12.871 11.331 7.785 1.00 93.94 174 LYS A N 1
ATOM 1317 C CA . LYS A 1 174 ? -13.442 9.993 7.858 1.00 93.94 174 LYS A CA 1
ATOM 1318 C C . LYS A 1 174 ? -12.882 9.300 9.091 1.00 93.94 174 LYS A C 1
ATOM 1320 O O . LYS A 1 174 ? -11.722 8.901 9.109 1.00 93.94 174 LYS A O 1
ATOM 1325 N N . LEU A 1 175 ? -13.707 9.181 10.122 1.00 94.31 175 LEU A N 1
ATOM 1326 C CA . LEU A 1 175 ? -13.390 8.482 11.361 1.00 94.31 175 LEU A CA 1
ATOM 1327 C C . LEU A 1 175 ? -13.907 7.047 11.275 1.00 94.31 175 LEU A C 1
ATOM 1329 O O . LEU A 1 175 ? -15.097 6.828 11.065 1.00 94.31 175 LEU A O 1
ATOM 1333 N N . ARG A 1 176 ? -13.026 6.072 11.470 1.00 95.38 176 ARG A N 1
ATOM 1334 C CA . ARG A 1 176 ? -13.380 4.663 11.639 1.00 95.38 176 ARG A CA 1
ATOM 1335 C C . ARG A 1 176 ? -13.299 4.291 13.107 1.00 95.38 176 ARG A C 1
ATOM 1337 O O . ARG A 1 176 ? -12.296 4.569 13.759 1.00 95.38 176 ARG A O 1
ATOM 1344 N N . ILE A 1 177 ? -14.350 3.645 13.586 1.00 95.00 177 ILE A N 1
ATOM 1345 C CA . ILE A 1 177 ? -14.509 3.156 14.948 1.00 95.00 177 ILE A CA 1
ATOM 1346 C C . ILE A 1 177 ? -14.612 1.637 14.874 1.00 95.00 177 ILE A C 1
ATOM 1348 O O . ILE A 1 177 ? -15.466 1.112 14.156 1.00 95.00 177 ILE A O 1
ATOM 1352 N N . PHE A 1 178 ? -13.747 0.942 15.603 1.00 95.88 178 PHE A N 1
ATOM 1353 C CA . PHE A 1 178 ? -13.672 -0.515 15.602 1.00 95.88 178 PHE A CA 1
ATOM 1354 C C . PHE A 1 178 ? -14.072 -1.051 16.969 1.00 95.88 178 PHE A C 1
ATOM 1356 O O . PHE A 1 178 ? -13.464 -0.689 17.977 1.00 95.88 178 PHE A O 1
ATOM 1363 N N . THR A 1 179 ? -15.067 -1.933 16.993 1.00 95.81 179 THR A N 1
ATOM 1364 C CA . THR A 1 179 ? -15.514 -2.647 18.194 1.00 95.81 179 THR A CA 1
ATOM 1365 C C . THR A 1 179 ? -15.743 -4.121 17.869 1.00 95.81 179 THR A C 1
ATOM 1367 O O . THR A 1 179 ? -16.011 -4.473 16.719 1.00 95.81 179 THR A O 1
ATOM 1370 N N . ARG A 1 180 ? -15.651 -5.017 18.860 1.00 95.06 180 ARG A N 1
ATOM 1371 C CA . ARG A 1 180 ? -16.054 -6.422 18.654 1.00 95.06 180 ARG A CA 1
ATOM 1372 C C . ARG A 1 180 ? -17.556 -6.497 18.386 1.00 95.06 180 ARG A C 1
ATOM 1374 O O . ARG A 1 180 ? -18.332 -5.770 19.008 1.00 95.06 180 ARG A O 1
ATOM 1381 N N . ASP A 1 181 ? -17.967 -7.365 17.467 1.00 94.94 181 ASP A N 1
ATOM 1382 C CA . ASP A 1 181 ? -19.387 -7.571 17.179 1.00 94.94 181 ASP A CA 1
ATOM 1383 C C . ASP A 1 181 ? -20.008 -8.479 18.242 1.00 94.94 181 ASP A C 1
ATOM 1385 O O . ASP A 1 181 ? -19.716 -9.667 18.285 1.00 94.94 181 ASP A O 1
ATOM 1389 N N . GLN A 1 182 ? -20.826 -7.919 19.138 1.00 91.81 182 GLN A N 1
ATOM 1390 C CA . GLN A 1 182 ? -21.549 -8.674 20.179 1.00 91.81 182 GLN A CA 1
ATOM 1391 C C . GLN A 1 182 ? -20.654 -9.599 21.037 1.00 91.81 182 GLN A C 1
ATOM 1393 O O . GLN A 1 182 ? -21.114 -10.607 21.564 1.00 91.81 182 GLN A O 1
ATOM 1398 N N . GLY A 1 183 ? -19.370 -9.258 21.182 1.00 85.69 183 GLY A N 1
ATOM 1399 C CA . GLY A 1 183 ? -18.391 -10.060 21.921 1.00 85.69 183 GLY A CA 1
ATOM 1400 C C . GLY A 1 183 ? -17.716 -11.181 21.121 1.00 85.69 183 GLY A C 1
ATOM 1401 O O . GLY A 1 183 ? -16.791 -11.792 21.647 1.00 85.69 183 GLY A O 1
ATOM 1402 N N . ASP A 1 184 ? -18.093 -11.415 19.862 1.00 90.69 184 ASP A N 1
ATOM 1403 C CA . ASP A 1 184 ? -17.439 -12.397 18.993 1.00 90.69 184 ASP A CA 1
ATOM 1404 C C . ASP A 1 184 ? -15.993 -11.952 18.673 1.00 90.69 184 ASP A C 1
ATOM 1406 O O . ASP A 1 184 ? -15.790 -10.894 18.065 1.00 90.69 184 ASP A O 1
ATOM 1410 N N . PRO A 1 185 ? -14.956 -12.716 19.072 1.00 90.81 185 PRO A N 1
ATOM 1411 C CA . PRO A 1 185 ? -13.563 -12.351 18.818 1.00 90.81 185 PRO A CA 1
ATOM 1412 C C . PRO A 1 185 ? -13.168 -12.457 17.338 1.00 90.81 185 PRO A C 1
ATOM 1414 O O . PRO A 1 185 ? -12.154 -11.879 16.943 1.00 90.81 185 PRO A O 1
ATOM 1417 N N . SER A 1 186 ? -13.949 -13.172 16.523 1.00 91.81 186 SER A N 1
ATOM 1418 C CA . SER A 1 186 ? -13.706 -13.383 15.093 1.00 91.81 186 SER A CA 1
ATOM 1419 C C . SER A 1 186 ? -14.378 -12.340 14.197 1.00 91.81 186 SER A C 1
ATOM 1421 O O . SER A 1 186 ? -14.135 -12.321 12.988 1.00 91.81 186 SER A O 1
ATOM 1423 N N . ARG A 1 187 ? -15.212 -11.462 14.770 1.00 93.75 187 ARG A N 1
ATOM 1424 C CA . ARG A 1 187 ? -15.991 -10.470 14.027 1.00 93.75 187 ARG A CA 1
ATOM 1425 C C . ARG A 1 187 ? -15.812 -9.076 14.601 1.00 93.75 187 ARG A C 1
ATOM 1427 O O . ARG A 1 187 ? -15.881 -8.842 15.806 1.00 93.75 187 ARG A O 1
ATOM 1434 N N . THR A 1 188 ? -15.648 -8.115 13.703 1.00 94.81 188 THR A N 1
ATOM 1435 C CA . THR A 1 188 ? -15.442 -6.715 14.073 1.00 94.81 188 THR A CA 1
ATOM 1436 C C . THR A 1 188 ? -16.525 -5.856 13.459 1.00 94.81 188 THR A C 1
ATOM 1438 O O . THR A 1 188 ? -16.720 -5.864 12.245 1.00 94.81 188 THR A O 1
ATOM 1441 N N . LYS A 1 189 ? -17.213 -5.070 14.285 1.00 95.44 189 LYS A N 1
ATOM 1442 C CA . LYS A 1 189 ? -18.067 -3.984 13.821 1.00 95.44 189 LYS A CA 1
ATOM 1443 C C . LYS A 1 189 ? -17.189 -2.772 13.522 1.00 95.44 189 LYS A C 1
ATOM 1445 O O . LYS A 1 189 ? -16.523 -2.232 14.403 1.00 95.44 189 LYS A O 1
ATOM 1450 N N . VAL A 1 190 ? -17.215 -2.336 12.271 1.00 95.12 190 VAL A N 1
ATOM 1451 C CA . VAL A 1 190 ? -16.557 -1.119 11.801 1.00 95.12 190 VAL A CA 1
ATOM 1452 C C . VAL A 1 190 ? -17.637 -0.084 11.540 1.00 95.12 190 VAL A C 1
ATOM 1454 O O . VAL A 1 190 ? -18.511 -0.291 10.701 1.00 95.12 190 VAL A O 1
ATOM 1457 N N . THR A 1 191 ? -17.590 1.025 12.270 1.00 94.56 191 THR A N 1
ATOM 1458 C CA . THR A 1 191 ? -18.455 2.184 12.037 1.00 94.56 191 THR A CA 1
ATOM 1459 C C . THR A 1 191 ? -17.625 3.294 11.427 1.00 94.56 191 THR A C 1
ATOM 1461 O O . THR A 1 191 ? -16.635 3.720 12.011 1.00 94.56 191 THR A O 1
ATOM 1464 N N . GLU A 1 192 ? -18.007 3.747 10.244 1.00 94.62 192 GLU A N 1
ATOM 1465 C CA . GLU A 1 192 ? -17.366 4.852 9.550 1.00 94.62 192 GLU A CA 1
ATOM 1466 C C . GLU A 1 192 ? -18.276 6.087 9.654 1.00 94.62 192 GLU A C 1
ATOM 1468 O O . GLU A 1 192 ? -19.483 6.027 9.415 1.00 94.62 192 GLU A O 1
ATOM 1473 N N . LYS A 1 193 ? -17.695 7.207 10.086 1.00 94.44 193 LYS A N 1
ATOM 1474 C CA . LYS A 1 193 ? -18.330 8.523 10.174 1.00 94.44 193 LYS A CA 1
ATOM 1475 C C . LYS A 1 193 ? -17.585 9.467 9.251 1.00 94.44 193 LYS A C 1
ATOM 1477 O O . LYS A 1 193 ? -16.393 9.704 9.440 1.00 94.44 193 LYS A O 1
ATOM 1482 N N . ILE A 1 194 ? -18.281 9.981 8.248 1.00 94.38 194 ILE A N 1
ATOM 1483 C CA . ILE A 1 194 ? -17.761 10.955 7.300 1.00 94.38 194 ILE A CA 1
ATOM 1484 C C . ILE A 1 194 ? -18.380 12.309 7.616 1.00 94.38 194 ILE A C 1
ATOM 1486 O O . ILE A 1 194 ? -19.598 12.469 7.591 1.00 94.38 194 ILE A O 1
ATOM 1490 N N . GLU A 1 195 ? -17.520 13.285 7.846 1.00 93.81 195 GLU A N 1
ATOM 1491 C CA . GLU A 1 195 ? -17.847 14.698 7.966 1.00 93.81 195 GLU A CA 1
ATOM 1492 C C . GLU A 1 195 ? -17.017 15.437 6.923 1.00 93.81 195 GLU A C 1
ATOM 1494 O O . GLU A 1 195 ? -15.897 15.035 6.605 1.00 93.81 195 GLU A O 1
ATOM 1499 N N . GLY A 1 196 ? -17.523 16.523 6.364 1.00 93.31 196 GLY A N 1
ATOM 1500 C CA . GLY A 1 196 ? -16.721 17.274 5.414 1.00 93.31 196 GLY A CA 1
ATOM 1501 C C . GLY A 1 196 ? -17.296 18.616 5.048 1.00 93.31 196 GLY A C 1
ATOM 1502 O O . GLY A 1 196 ? -18.434 18.947 5.378 1.00 93.31 196 GLY A O 1
ATOM 1503 N N . TRP A 1 197 ? -16.481 19.396 4.353 1.00 94.56 197 TRP A N 1
ATOM 1504 C CA . TRP A 1 197 ? -16.874 20.683 3.815 1.00 94.56 197 TRP A CA 1
ATOM 1505 C C . TRP A 1 197 ? -16.707 20.706 2.302 1.00 94.56 197 TRP A C 1
ATOM 1507 O O . TRP A 1 197 ? -15.689 20.270 1.763 1.00 94.56 197 TRP A O 1
ATOM 1517 N N . ALA A 1 198 ? -17.710 21.248 1.621 1.00 93.88 198 ALA A N 1
ATOM 1518 C CA . ALA A 1 198 ? -17.671 21.524 0.196 1.00 93.88 198 ALA A CA 1
ATOM 1519 C C . ALA A 1 198 ? -18.227 22.928 -0.105 1.00 93.88 198 ALA A C 1
ATOM 1521 O O . ALA A 1 198 ? -19.108 23.405 0.622 1.00 93.88 198 ALA A O 1
ATOM 1522 N N . PRO A 1 199 ? -17.794 23.580 -1.199 1.00 93.81 199 PRO A N 1
ATOM 1523 C CA . PRO A 1 199 ? -18.422 24.806 -1.681 1.00 93.81 199 PRO A CA 1
ATOM 1524 C C . PRO A 1 199 ? -19.936 24.640 -1.873 1.00 93.81 199 PRO A C 1
ATOM 1526 O O . PRO A 1 199 ? -20.405 23.601 -2.341 1.00 93.81 199 PRO A O 1
ATOM 1529 N N . GLY A 1 200 ? -20.715 25.676 -1.546 1.00 93.62 200 GLY A N 1
ATOM 1530 C CA . GLY A 1 200 ? -22.182 25.584 -1.491 1.00 93.62 200 GLY A CA 1
ATOM 1531 C C . GLY A 1 200 ? -22.840 25.070 -2.777 1.00 93.62 200 GLY A C 1
ATOM 1532 O O . GLY A 1 200 ? -23.805 24.312 -2.703 1.00 93.62 200 GLY A O 1
ATOM 1533 N N . TRP A 1 201 ? -22.278 25.410 -3.941 1.00 92.19 201 TRP A N 1
ATOM 1534 C CA . TRP A 1 201 ? -22.793 25.002 -5.251 1.00 92.19 201 TRP A CA 1
ATOM 1535 C C . TRP A 1 201 ? -22.569 23.513 -5.573 1.00 92.19 201 TRP A C 1
ATOM 1537 O O . TRP A 1 201 ? -23.367 22.937 -6.307 1.00 92.19 201 TRP A O 1
ATOM 1547 N N . ILE A 1 202 ? -21.536 22.868 -5.011 1.00 91.69 202 ILE A N 1
ATOM 1548 C CA . ILE A 1 202 ? -21.251 21.434 -5.229 1.00 91.69 202 ILE A CA 1
ATOM 1549 C C . ILE A 1 202 ? -21.683 20.555 -4.047 1.00 91.69 202 ILE A C 1
ATOM 1551 O O . ILE A 1 202 ? -21.779 19.336 -4.180 1.00 91.69 202 ILE A O 1
ATOM 1555 N N . ARG A 1 203 ? -22.001 21.158 -2.894 1.00 94.25 203 ARG A N 1
ATOM 1556 C CA . ARG A 1 203 ? -22.408 20.458 -1.667 1.00 94.25 203 ARG A CA 1
ATOM 1557 C C . ARG A 1 203 ? -23.505 19.402 -1.883 1.00 94.25 203 ARG A C 1
ATOM 1559 O O . ARG A 1 203 ? -23.323 18.301 -1.369 1.00 94.25 203 ARG A O 1
ATOM 1566 N N . PRO A 1 204 ? -24.599 19.647 -2.640 1.00 93.19 204 PRO A N 1
ATOM 1567 C CA . PRO A 1 204 ? -25.624 18.620 -2.855 1.00 93.19 204 PRO A CA 1
ATOM 1568 C C . PRO A 1 204 ? -25.090 17.384 -3.592 1.00 93.19 204 PRO A C 1
ATOM 1570 O O . PRO A 1 204 ? -25.452 16.258 -3.256 1.00 93.19 204 PRO A O 1
ATOM 1573 N N . VAL A 1 205 ? -24.191 17.588 -4.562 1.00 90.50 205 VAL A N 1
ATOM 1574 C CA . VAL A 1 205 ? -23.543 16.505 -5.315 1.00 90.50 205 VAL A CA 1
ATOM 1575 C C . VAL A 1 205 ? -22.614 15.719 -4.395 1.00 90.50 205 VAL A C 1
ATOM 1577 O O . VAL A 1 205 ? -22.721 14.497 -4.321 1.00 90.50 205 VAL A O 1
ATOM 1580 N N . VAL A 1 206 ? -21.764 16.415 -3.631 1.00 90.00 206 VAL A N 1
ATOM 1581 C CA . VAL A 1 206 ? -20.828 15.789 -2.684 1.00 90.00 206 VAL A CA 1
ATOM 1582 C C . VAL A 1 206 ? -21.570 14.998 -1.610 1.00 90.00 206 VAL A C 1
ATOM 1584 O O . VAL A 1 206 ? -21.206 13.856 -1.350 1.00 90.00 206 VAL A O 1
ATOM 1587 N N . GLN A 1 207 ? -22.641 15.542 -1.026 1.00 95.00 207 GLN A N 1
ATOM 1588 C CA . GLN A 1 207 ? -23.468 14.834 -0.043 1.00 95.00 207 GLN A CA 1
ATOM 1589 C C . GLN A 1 207 ? -24.077 13.554 -0.632 1.00 95.00 207 GLN A C 1
ATOM 1591 O O . GLN A 1 207 ? -24.046 12.502 0.011 1.00 95.00 207 GLN A O 1
ATOM 1596 N N . ASN A 1 208 ? -24.618 13.622 -1.852 1.00 90.38 208 ASN A N 1
ATOM 1597 C CA . ASN A 1 208 ? -25.226 12.470 -2.512 1.00 90.38 208 ASN A CA 1
ATOM 1598 C C . ASN A 1 208 ? -24.191 11.372 -2.796 1.00 90.38 208 ASN A C 1
ATOM 1600 O O . ASN A 1 208 ? -24.399 10.218 -2.426 1.00 90.38 208 ASN A O 1
ATOM 1604 N N . GLU A 1 209 ? -23.050 11.735 -3.384 1.00 88.62 209 GLU A N 1
ATOM 1605 C CA . GLU A 1 209 ? -21.981 10.781 -3.695 1.00 88.62 209 GLU A CA 1
ATOM 1606 C C . GLU A 1 209 ? -21.304 10.239 -2.431 1.00 88.62 209 GLU A C 1
ATOM 1608 O O . GLU A 1 209 ? -21.005 9.050 -2.366 1.00 88.62 209 GLU A O 1
ATOM 1613 N N . THR A 1 210 ? -21.174 11.049 -1.376 1.00 90.19 210 THR A N 1
ATOM 1614 C CA . THR A 1 210 ? -20.719 10.579 -0.059 1.00 90.19 210 THR A CA 1
ATOM 1615 C C . THR A 1 210 ? -21.693 9.552 0.508 1.00 90.19 210 THR A C 1
ATOM 1617 O O . THR A 1 210 ? -21.278 8.489 0.951 1.00 90.19 210 THR A O 1
ATOM 1620 N N . THR A 1 211 ? -23.001 9.810 0.458 1.00 90.00 211 THR A N 1
ATOM 1621 C CA . THR A 1 211 ? -24.016 8.881 0.987 1.00 90.00 211 THR A CA 1
ATOM 1622 C C . THR A 1 211 ? -24.051 7.575 0.194 1.00 90.00 211 THR A C 1
ATOM 1624 O O . THR A 1 211 ? -24.075 6.496 0.784 1.00 90.00 211 THR A O 1
ATOM 1627 N N . LYS A 1 212 ? -24.016 7.654 -1.143 1.00 85.69 212 LYS A N 1
ATOM 1628 C CA . LYS A 1 212 ? -23.977 6.477 -2.022 1.00 85.69 212 LYS A CA 1
ATOM 1629 C C . LYS A 1 212 ? -22.690 5.685 -1.830 1.00 85.69 212 LYS A C 1
ATOM 1631 O O . LYS A 1 212 ? -22.750 4.493 -1.562 1.00 85.69 212 LYS A O 1
ATOM 1636 N N . GLY A 1 213 ? -21.536 6.343 -1.930 1.00 81.69 213 GLY A N 1
ATOM 1637 C CA . GLY A 1 213 ? -20.225 5.715 -1.800 1.00 81.69 213 GLY A CA 1
ATOM 1638 C C . GLY A 1 213 ? -20.011 5.067 -0.435 1.00 81.69 213 GLY A C 1
ATOM 1639 O O . GLY A 1 213 ? -19.408 4.001 -0.367 1.00 81.69 213 GLY A O 1
ATOM 1640 N N . HIS A 1 214 ? -20.560 5.666 0.625 1.00 81.19 214 HIS A N 1
ATOM 1641 C CA . HIS A 1 214 ? -20.468 5.147 1.988 1.00 81.19 214 HIS A CA 1
ATOM 1642 C C . HIS A 1 214 ? -21.353 3.918 2.228 1.00 81.19 214 HIS A C 1
ATOM 1644 O O . HIS A 1 214 ? -20.952 3.012 2.950 1.00 81.19 214 HIS A O 1
ATOM 1650 N N . ARG A 1 215 ? -22.537 3.858 1.597 1.00 74.88 215 ARG A N 1
ATOM 1651 C CA . ARG A 1 215 ? -23.477 2.730 1.726 1.00 74.88 215 ARG A CA 1
ATOM 1652 C C . ARG A 1 215 ? -23.120 1.518 0.877 1.00 74.88 215 ARG A C 1
ATOM 1654 O O . ARG A 1 215 ? -23.649 0.444 1.141 1.00 74.88 215 ARG A O 1
ATOM 1661 N N . ILE A 1 216 ? -22.291 1.662 -0.158 1.00 55.53 216 ILE A N 1
ATOM 1662 C CA . ILE A 1 216 ? -21.902 0.509 -0.977 1.00 55.53 216 ILE A CA 1
ATOM 1663 C C . ILE A 1 216 ? -20.921 -0.333 -0.144 1.00 55.53 216 ILE A C 1
ATOM 1665 O O . ILE A 1 216 ? -19.819 0.145 0.139 1.00 55.53 216 ILE A O 1
ATOM 1669 N N . PRO A 1 217 ? -21.276 -1.577 0.230 1.00 51.56 217 PRO A N 1
ATOM 1670 C CA . PRO A 1 217 ? -20.437 -2.439 1.050 1.00 51.56 217 PRO A CA 1
ATOM 1671 C C . PRO A 1 217 ? -19.252 -2.921 0.205 1.00 51.56 217 PRO A C 1
ATOM 1673 O O . PRO A 1 217 ? -19.276 -3.994 -0.381 1.00 51.56 217 PRO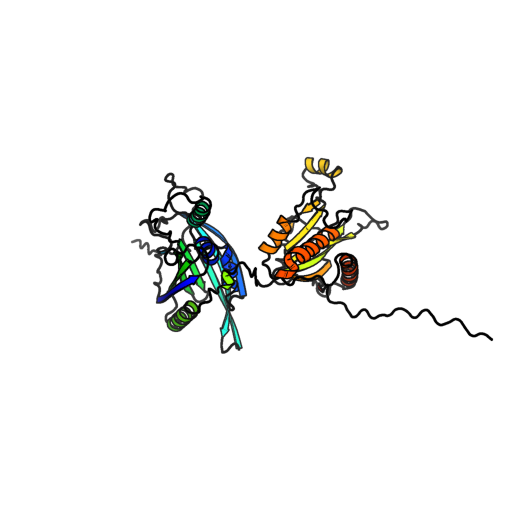 A O 1
ATOM 1676 N N . LYS A 1 218 ? -18.216 -2.085 0.081 1.00 56.72 218 LYS A N 1
ATOM 1677 C CA . LYS A 1 218 ? -16.927 -2.453 -0.534 1.00 56.72 218 LYS A CA 1
ATOM 1678 C C . LYS A 1 218 ? -15.905 -2.935 0.486 1.00 56.72 218 LYS A C 1
ATOM 1680 O O . LYS A 1 218 ? -14.762 -3.202 0.128 1.00 56.72 218 LYS A O 1
ATOM 1685 N N . LEU A 1 219 ? -16.313 -3.071 1.744 1.00 60.31 219 LEU A N 1
ATOM 1686 C CA . LEU A 1 219 ? -15.622 -3.918 2.706 1.00 60.31 219 LEU A CA 1
ATOM 1687 C C . LEU A 1 219 ? -15.973 -5.370 2.384 1.00 60.31 219 LEU A C 1
ATOM 1689 O O . LEU A 1 219 ? -16.702 -6.035 3.109 1.00 60.31 219 LEU A O 1
ATOM 1693 N N . ASP A 1 220 ? -15.533 -5.786 1.200 1.00 58.81 220 ASP A N 1
ATOM 1694 C CA . ASP A 1 220 ? -15.714 -7.129 0.684 1.00 58.81 220 ASP A CA 1
ATOM 1695 C C . ASP A 1 220 ? -14.988 -8.099 1.623 1.00 58.81 220 ASP A C 1
ATOM 1697 O O . ASP A 1 220 ? -13.902 -7.786 2.120 1.00 58.81 220 ASP A O 1
ATOM 1701 N N . ALA A 1 221 ? -15.561 -9.280 1.854 1.00 60.00 221 ALA A N 1
ATOM 1702 C CA . ALA A 1 221 ? -14.879 -10.354 2.569 1.00 60.00 221 ALA A CA 1
ATOM 1703 C C . ALA A 1 221 ? -13.498 -10.636 1.946 1.00 60.00 221 ALA A C 1
ATOM 1705 O O . ALA A 1 221 ? -12.573 -10.997 2.663 1.00 60.00 221 ALA A O 1
ATOM 1706 N N . GLN A 1 222 ? -13.319 -10.342 0.651 1.00 60.34 222 GLN A N 1
ATOM 1707 C CA . GLN A 1 222 ? -12.034 -10.381 -0.057 1.00 60.34 222 GLN A CA 1
ATOM 1708 C C . GLN A 1 222 ? -10.909 -9.540 0.577 1.00 60.34 222 GLN A C 1
ATOM 1710 O O . GLN A 1 222 ? -9.740 -9.864 0.390 1.00 60.34 222 GLN A O 1
ATOM 1715 N N . LEU A 1 223 ? -11.209 -8.468 1.327 1.00 65.81 223 LEU A N 1
ATOM 1716 C CA . LEU A 1 223 ? -10.180 -7.708 2.059 1.00 65.81 223 LEU A CA 1
ATOM 1717 C C . LEU A 1 223 ? -9.554 -8.519 3.201 1.00 65.81 223 LEU A C 1
ATOM 1719 O O . LEU A 1 223 ? -8.405 -8.261 3.568 1.00 65.81 223 LEU A O 1
ATOM 1723 N N . PHE A 1 224 ? -10.319 -9.467 3.743 1.00 69.50 224 PHE A N 1
ATOM 1724 C CA . PHE A 1 224 ? -10.009 -10.242 4.942 1.00 69.50 224 PHE A CA 1
ATOM 1725 C C . PHE A 1 224 ? -9.852 -11.739 4.685 1.00 69.50 224 PHE A C 1
ATOM 1727 O O . PHE A 1 224 ? -9.402 -12.458 5.574 1.00 69.50 224 PHE A O 1
ATOM 1734 N N . ASP A 1 225 ? -10.191 -12.212 3.487 1.00 63.94 225 ASP A N 1
ATOM 1735 C CA . ASP A 1 225 ? -9.976 -13.594 3.094 1.00 63.94 225 ASP A CA 1
ATOM 1736 C C . ASP A 1 225 ? -8.475 -13.844 2.918 1.00 63.94 225 ASP A C 1
ATOM 1738 O O . ASP A 1 225 ? -7.868 -13.564 1.882 1.00 63.94 225 ASP A O 1
ATOM 1742 N N . SER A 1 226 ? -7.866 -14.375 3.975 1.00 50.00 226 SER A N 1
ATOM 1743 C CA . SER A 1 226 ? -6.458 -14.763 4.025 1.00 50.00 226 SER A CA 1
ATOM 1744 C C . SER A 1 226 ? -6.084 -15.822 2.981 1.00 50.00 226 SER A C 1
ATOM 1746 O O . SER A 1 226 ? -4.896 -16.028 2.740 1.00 50.00 226 SER A O 1
ATOM 1748 N N . LYS A 1 227 ? -7.069 -16.466 2.333 1.00 49.31 227 LYS A N 1
ATOM 1749 C CA . LYS A 1 227 ? -6.855 -17.461 1.274 1.00 49.31 227 LYS A CA 1
ATOM 1750 C C . LYS A 1 227 ? -6.734 -16.868 -0.129 1.00 49.31 227 LYS A C 1
ATOM 1752 O O . LYS A 1 227 ? -6.353 -17.596 -1.039 1.00 49.31 227 LYS A O 1
ATOM 1757 N N . SER A 1 228 ? -7.005 -15.574 -0.317 1.00 43.16 228 SER A N 1
ATOM 1758 C CA . SER A 1 228 ? -6.755 -14.873 -1.585 1.00 43.16 228 SER A CA 1
ATOM 1759 C C . SER A 1 228 ? -5.679 -13.801 -1.405 1.00 43.16 228 SER A C 1
ATOM 1761 O O . SER A 1 228 ? -5.985 -12.605 -1.339 1.00 43.16 228 SER A O 1
ATOM 1763 N N . PRO A 1 229 ? -4.394 -14.190 -1.325 1.00 45.59 229 PRO A N 1
ATOM 1764 C CA . PRO A 1 229 ? -3.309 -13.232 -1.303 1.00 45.59 229 PRO A CA 1
ATOM 1765 C C . PRO A 1 229 ? -3.242 -12.497 -2.656 1.00 45.59 229 PRO A C 1
ATOM 1767 O O . PRO A 1 229 ? -2.616 -12.946 -3.608 1.00 45.59 229 PRO A O 1
ATOM 1770 N N . HIS A 1 230 ? -3.820 -11.293 -2.679 1.00 49.78 230 HIS A N 1
ATOM 1771 C CA . HIS A 1 230 ? -3.365 -10.143 -3.471 1.00 49.78 230 HIS A CA 1
ATOM 1772 C C . HIS A 1 230 ? -3.698 -10.145 -4.974 1.00 49.78 230 HIS A C 1
ATOM 1774 O O . HIS A 1 230 ? -2.925 -10.612 -5.797 1.00 49.78 230 HIS A O 1
ATOM 1780 N N . LEU A 1 231 ? -4.763 -9.431 -5.358 1.00 44.97 231 LEU A N 1
ATOM 1781 C CA . LEU A 1 231 ? -4.794 -8.703 -6.634 1.00 44.97 231 LEU A CA 1
ATOM 1782 C C . LEU A 1 231 ? -4.411 -7.240 -6.384 1.00 44.97 231 LEU A C 1
ATOM 1784 O O . LEU A 1 231 ? -5.236 -6.329 -6.409 1.00 44.97 231 LEU A O 1
ATOM 1788 N N . THR A 1 232 ? -3.131 -6.999 -6.112 1.00 52.44 232 THR A N 1
ATOM 1789 C CA . THR A 1 232 ? -2.543 -5.699 -6.466 1.00 52.44 232 THR A CA 1
ATOM 1790 C C . THR A 1 232 ? -2.184 -5.727 -7.955 1.00 52.44 232 THR A C 1
ATOM 1792 O O . THR A 1 232 ? -2.289 -6.777 -8.577 1.00 52.44 232 THR A O 1
ATOM 1795 N N . SER A 1 233 ? -1.792 -4.609 -8.570 1.00 55.59 233 SER A N 1
ATOM 1796 C CA . SER A 1 233 ? -1.561 -4.466 -10.026 1.00 55.59 233 SER A CA 1
ATOM 1797 C C . SER A 1 233 ? -0.478 -5.372 -10.652 1.00 55.59 233 SER A C 1
ATOM 1799 O O . SER A 1 233 ? -0.064 -5.127 -11.783 1.00 55.59 233 SER A O 1
ATOM 1801 N N . GLY A 1 234 ? -0.029 -6.396 -9.931 1.00 72.12 234 GLY A N 1
ATOM 1802 C CA . GLY A 1 234 ? 0.997 -7.348 -10.288 1.00 72.12 234 GLY A CA 1
ATOM 1803 C C . GLY A 1 234 ? 2.391 -6.726 -10.317 1.00 72.12 234 GLY A C 1
ATOM 1804 O O . GLY A 1 234 ? 2.608 -5.633 -10.838 1.00 72.12 234 GLY A O 1
ATOM 1805 N N . VAL A 1 235 ? 3.375 -7.429 -9.776 1.00 86.56 235 VAL A N 1
ATOM 1806 C CA . VAL A 1 235 ? 4.789 -7.133 -9.984 1.00 86.56 235 VAL A CA 1
ATOM 1807 C C . VAL A 1 235 ? 5.243 -7.805 -11.268 1.00 86.56 235 VAL A C 1
ATOM 1809 O O . VAL A 1 235 ? 5.121 -9.013 -11.442 1.00 86.56 235 VAL A O 1
ATOM 1812 N N . LYS A 1 236 ? 5.823 -7.033 -12.178 1.00 90.50 236 LYS A N 1
ATOM 1813 C CA . LYS A 1 236 ? 6.520 -7.569 -13.343 1.00 90.50 236 LYS A CA 1
ATOM 1814 C C . LYS A 1 236 ? 7.869 -8.115 -12.903 1.00 90.50 236 LYS A C 1
ATOM 1816 O O . LYS A 1 236 ? 8.708 -7.358 -12.416 1.00 90.50 236 LYS A O 1
ATOM 1821 N N . ILE A 1 237 ? 8.094 -9.401 -13.132 1.00 92.69 237 ILE A N 1
ATOM 1822 C CA . ILE A 1 237 ? 9.365 -10.080 -12.884 1.00 92.69 237 ILE A CA 1
ATOM 1823 C C . ILE A 1 237 ? 10.133 -10.139 -14.198 1.00 92.69 237 ILE A C 1
ATOM 1825 O O . ILE A 1 237 ? 9.633 -10.661 -15.194 1.00 92.69 237 ILE A O 1
ATOM 1829 N N . GLY A 1 238 ? 11.321 -9.544 -14.233 1.00 92.94 238 GLY A N 1
ATOM 1830 C CA . GLY A 1 238 ? 12.195 -9.531 -15.403 1.00 92.94 238 GLY A CA 1
ATOM 1831 C C . GLY A 1 238 ? 13.625 -9.921 -15.057 1.00 92.94 238 GLY A C 1
ATOM 1832 O O . GLY A 1 238 ? 14.015 -9.927 -13.894 1.00 92.94 238 GLY A O 1
ATOM 1833 N N . ILE A 1 239 ? 14.418 -10.224 -16.079 1.00 94.00 239 ILE A N 1
ATOM 1834 C CA . ILE A 1 239 ? 15.863 -10.434 -15.973 1.00 94.00 239 ILE A CA 1
ATOM 1835 C C . ILE A 1 239 ? 16.542 -9.302 -16.732 1.00 94.00 239 ILE A C 1
ATOM 1837 O O . ILE A 1 239 ? 16.454 -9.221 -17.958 1.00 94.00 239 ILE A O 1
ATOM 1841 N N . GLY A 1 240 ? 17.187 -8.406 -15.996 1.00 91.12 240 GLY A N 1
ATOM 1842 C CA . GLY A 1 240 ? 18.034 -7.362 -16.547 1.00 91.12 240 GLY A CA 1
ATOM 1843 C C . GLY A 1 240 ? 19.386 -7.915 -16.960 1.00 91.12 240 GLY A C 1
ATOM 1844 O O . GLY A 1 240 ? 20.006 -8.676 -16.217 1.00 91.12 240 GLY A O 1
ATOM 1845 N N . LEU A 1 241 ? 19.840 -7.511 -18.142 1.00 91.19 241 LEU A N 1
ATOM 1846 C CA . LEU A 1 241 ? 21.160 -7.837 -18.663 1.00 91.19 241 LEU A CA 1
ATOM 1847 C C . LEU A 1 241 ? 22.053 -6.612 -18.545 1.00 91.19 241 LEU A C 1
ATOM 1849 O O . LEU A 1 241 ? 21.752 -5.579 -19.137 1.00 91.19 241 LEU A O 1
ATOM 1853 N N . PHE A 1 242 ? 23.158 -6.729 -17.823 1.00 87.00 242 PHE A N 1
ATOM 1854 C CA . PHE A 1 242 ? 24.079 -5.621 -17.594 1.00 87.00 242 PHE A CA 1
ATOM 1855 C C . PHE A 1 242 ? 25.469 -5.948 -18.127 1.00 87.00 242 PHE A C 1
ATOM 1857 O O . PHE A 1 242 ? 25.899 -7.100 -18.088 1.00 87.00 242 PHE A O 1
ATOM 1864 N N . ASN A 1 243 ? 26.174 -4.941 -18.642 1.00 85.31 243 ASN A N 1
ATOM 1865 C CA . ASN A 1 243 ? 27.584 -5.087 -18.983 1.00 85.31 243 ASN A CA 1
ATOM 1866 C C . ASN A 1 243 ? 28.400 -4.855 -17.719 1.00 85.31 243 ASN A C 1
ATOM 1868 O O . ASN A 1 243 ? 28.360 -3.761 -17.169 1.00 85.31 243 ASN A O 1
ATOM 1872 N N . ARG A 1 244 ? 29.165 -5.859 -17.306 1.00 82.25 244 ARG A N 1
ATOM 1873 C CA . ARG A 1 244 ? 30.098 -5.746 -16.192 1.00 82.25 244 ARG A CA 1
ATOM 1874 C C . ARG A 1 244 ? 31.525 -5.841 -16.703 1.00 82.25 244 ARG A C 1
ATOM 1876 O O . ARG A 1 244 ? 31.859 -6.772 -17.442 1.00 82.25 244 ARG A O 1
ATOM 1883 N N . ASP A 1 245 ? 32.362 -4.897 -16.293 1.00 78.38 245 ASP A N 1
ATOM 1884 C CA . ASP A 1 245 ? 33.795 -4.968 -16.547 1.00 78.38 245 ASP A CA 1
ATOM 1885 C C . ASP A 1 245 ? 34.407 -6.077 -15.684 1.00 78.38 245 ASP A C 1
ATOM 1887 O O . ASP A 1 245 ? 34.206 -6.148 -14.471 1.00 78.38 245 ASP A O 1
ATOM 1891 N N . THR A 1 246 ? 35.139 -6.988 -16.322 1.00 76.62 246 THR A N 1
ATOM 1892 C CA . THR A 1 246 ? 35.786 -8.114 -15.626 1.00 76.62 246 THR A CA 1
ATOM 1893 C C . THR A 1 246 ? 37.056 -7.711 -14.878 1.00 76.62 246 THR A C 1
ATOM 1895 O O . THR A 1 246 ? 37.622 -8.534 -14.166 1.00 76.62 246 THR A O 1
ATOM 1898 N N . GLY A 1 247 ? 37.549 -6.486 -15.087 1.00 76.94 247 GLY A N 1
ATOM 1899 C CA . GLY A 1 247 ? 38.894 -6.068 -14.681 1.00 76.94 247 GLY A CA 1
ATOM 1900 C C . GLY A 1 247 ? 40.017 -6.690 -15.522 1.00 76.94 247 GLY A C 1
ATOM 1901 O O . GLY A 1 247 ? 41.161 -6.261 -15.418 1.00 76.94 247 GLY A O 1
ATOM 1902 N N . VAL A 1 248 ? 39.710 -7.660 -16.393 1.00 80.31 248 VAL A N 1
ATOM 1903 C CA . VAL A 1 248 ? 40.670 -8.258 -17.323 1.00 80.31 248 VAL A CA 1
ATOM 1904 C C . VAL A 1 248 ? 40.726 -7.416 -18.589 1.00 80.31 248 VAL A C 1
ATOM 1906 O O . VAL A 1 248 ? 39.701 -7.129 -19.213 1.00 80.31 248 VAL A O 1
ATOM 1909 N N . VAL A 1 249 ? 41.936 -7.038 -18.985 1.00 84.94 249 VAL A N 1
ATOM 1910 C CA . VAL A 1 249 ? 42.190 -6.306 -20.224 1.00 84.94 249 VAL A CA 1
ATOM 1911 C C . VAL A 1 249 ? 42.487 -7.313 -21.335 1.00 84.94 249 VAL A C 1
ATOM 1913 O O . VAL A 1 249 ? 43.365 -8.159 -21.198 1.00 84.94 249 VAL A O 1
ATOM 1916 N N . GLY A 1 250 ? 41.723 -7.259 -22.426 1.00 85.81 250 GLY A N 1
ATOM 1917 C CA . GLY A 1 250 ? 41.928 -8.137 -23.578 1.00 85.81 250 GLY A CA 1
ATOM 1918 C C . GLY A 1 250 ? 43.130 -7.728 -24.433 1.00 85.81 250 GLY A C 1
ATOM 1919 O O . GLY A 1 250 ? 43.707 -6.656 -24.257 1.00 85.81 250 GLY A O 1
ATOM 1920 N N . ASN A 1 251 ? 43.454 -8.544 -25.442 1.00 87.81 251 ASN A N 1
ATOM 1921 C CA . ASN A 1 251 ? 44.596 -8.334 -26.352 1.00 87.81 251 ASN A CA 1
ATOM 1922 C C . ASN A 1 251 ? 44.591 -6.977 -27.090 1.00 87.81 251 ASN A C 1
ATOM 1924 O O . ASN A 1 251 ? 45.605 -6.569 -27.642 1.00 87.81 251 ASN A O 1
ATOM 1928 N N . ASN A 1 252 ? 43.453 -6.280 -27.128 1.00 91.38 252 ASN A N 1
ATOM 1929 C CA . ASN A 1 252 ? 43.278 -4.960 -27.739 1.00 91.38 252 ASN A CA 1
ATOM 1930 C C . ASN A 1 252 ? 43.337 -3.799 -26.727 1.00 91.38 252 ASN A C 1
ATOM 1932 O O . ASN A 1 252 ? 42.877 -2.700 -27.036 1.00 91.38 252 ASN A O 1
ATOM 1936 N N . ASN A 1 253 ? 43.841 -4.050 -25.517 1.00 88.50 253 ASN A N 1
ATOM 1937 C CA . ASN A 1 253 ? 43.900 -3.101 -24.409 1.00 88.50 253 ASN A CA 1
ATOM 1938 C C . ASN A 1 253 ? 42.527 -2.550 -23.963 1.00 88.50 253 ASN A C 1
ATOM 1940 O O . ASN A 1 253 ? 42.443 -1.470 -23.381 1.00 88.50 253 ASN A O 1
ATOM 1944 N N . LYS A 1 254 ? 41.430 -3.269 -24.251 1.00 85.75 254 LYS A N 1
ATOM 1945 C CA . LYS A 1 254 ? 40.079 -2.912 -23.790 1.00 85.75 254 LYS A CA 1
ATOM 1946 C C . LYS A 1 254 ? 39.631 -3.847 -22.663 1.00 85.75 254 LYS A C 1
ATOM 1948 O O . LYS A 1 254 ? 39.880 -5.052 -22.763 1.00 85.75 254 LYS A O 1
ATOM 1953 N N . PRO A 1 255 ? 38.934 -3.337 -21.631 1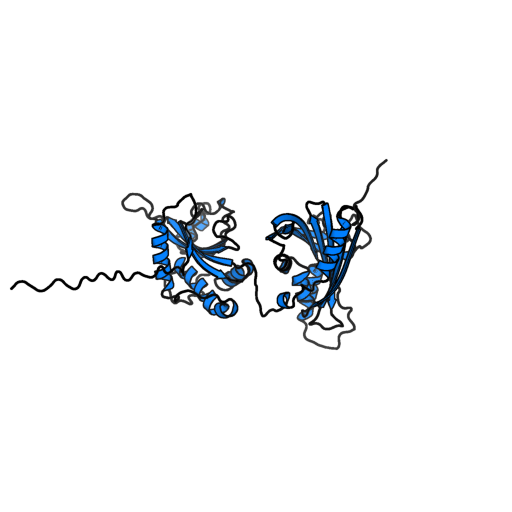.00 81.88 255 PRO A N 1
ATOM 1954 C CA . PRO A 1 255 ? 38.305 -4.179 -20.621 1.00 81.88 255 PRO A CA 1
ATOM 1955 C C . PRO A 1 255 ? 37.364 -5.194 -21.271 1.00 81.88 255 PRO A C 1
ATOM 1957 O O . PRO A 1 255 ? 36.522 -4.843 -22.106 1.00 81.88 255 PRO A O 1
ATOM 1960 N N . ILE A 1 256 ? 37.509 -6.463 -20.900 1.00 80.19 256 ILE A N 1
ATOM 1961 C CA . ILE A 1 256 ? 36.586 -7.513 -21.318 1.00 80.19 256 ILE A CA 1
ATOM 1962 C C . ILE A 1 256 ? 35.292 -7.321 -20.527 1.00 80.19 256 ILE A C 1
ATOM 1964 O O . ILE A 1 256 ? 35.294 -7.356 -19.294 1.00 80.19 256 ILE A O 1
ATOM 1968 N N . LYS A 1 257 ? 34.183 -7.141 -21.249 1.00 83.06 257 LYS A N 1
ATOM 1969 C CA . LYS A 1 257 ? 32.838 -7.023 -20.679 1.00 83.06 257 LYS A CA 1
ATOM 1970 C C . LYS A 1 257 ? 32.135 -8.373 -20.689 1.00 83.06 257 LYS A C 1
ATOM 1972 O O . LYS A 1 257 ? 32.065 -9.031 -21.729 1.00 83.06 257 LYS A O 1
ATOM 1977 N N . VAL A 1 258 ? 31.578 -8.764 -19.550 1.00 83.38 258 VAL A N 1
ATOM 1978 C CA . VAL A 1 258 ? 30.702 -9.938 -19.419 1.00 83.38 258 VAL A CA 1
ATOM 1979 C C . VAL A 1 258 ? 29.268 -9.496 -19.169 1.00 83.38 258 VAL A C 1
ATOM 1981 O O . VAL A 1 258 ? 29.032 -8.433 -18.599 1.00 83.38 258 VAL A O 1
ATOM 1984 N N . ILE A 1 259 ? 28.301 -10.305 -19.612 1.00 84.38 259 ILE A N 1
ATOM 1985 C CA . ILE A 1 259 ? 26.898 -10.047 -19.280 1.00 84.38 259 ILE A CA 1
ATOM 1986 C C . ILE A 1 259 ? 26.630 -10.579 -17.878 1.00 84.38 259 ILE A C 1
ATOM 1988 O O . ILE A 1 259 ? 26.788 -11.775 -17.631 1.00 84.38 259 ILE A O 1
ATOM 1992 N N . GLU A 1 260 ? 26.149 -9.712 -17.004 1.00 85.12 260 GLU A N 1
ATOM 1993 C CA . GLU A 1 260 ? 25.606 -10.075 -15.704 1.00 85.12 260 GLU A CA 1
ATOM 1994 C C . GLU A 1 260 ? 24.074 -10.125 -15.766 1.00 85.12 260 GLU A C 1
ATOM 1996 O O . GLU A 1 260 ? 23.446 -9.306 -16.443 1.00 85.12 260 GLU A O 1
ATOM 2001 N N . TRP A 1 261 ? 23.475 -11.120 -15.104 1.00 88.81 261 TRP A N 1
ATOM 2002 C CA . TRP A 1 261 ? 22.021 -11.253 -14.997 1.00 88.81 261 TRP A CA 1
ATOM 2003 C C . TRP A 1 261 ? 21.569 -10.777 -13.632 1.00 88.81 261 TRP A C 1
ATOM 2005 O O . TRP A 1 261 ? 22.119 -11.202 -12.619 1.00 88.81 261 TRP A O 1
ATOM 2015 N N . THR A 1 262 ? 20.514 -9.980 -13.614 1.00 86.81 262 THR A N 1
ATOM 2016 C CA . THR A 1 262 ? 19.958 -9.437 -12.379 1.00 86.81 262 THR A CA 1
ATOM 2017 C C . THR A 1 262 ? 18.444 -9.548 -12.419 1.00 86.81 262 THR A C 1
ATOM 2019 O O . THR A 1 262 ? 17.833 -9.263 -13.449 1.00 86.81 262 THR A O 1
ATOM 2022 N N . LEU A 1 263 ? 17.818 -9.950 -11.318 1.00 88.62 263 LEU A N 1
ATOM 2023 C CA . LEU A 1 263 ? 16.366 -9.970 -11.211 1.00 88.62 263 LEU A CA 1
ATOM 2024 C C . LEU A 1 263 ? 15.860 -8.523 -11.113 1.00 88.62 263 LEU A C 1
ATOM 2026 O O . LEU A 1 263 ? 16.337 -7.728 -10.313 1.00 88.62 263 LEU A O 1
ATOM 2030 N N . ILE A 1 264 ? 14.898 -8.148 -11.943 1.00 87.62 264 ILE A N 1
ATOM 2031 C CA . ILE A 1 264 ? 14.259 -6.833 -11.896 1.00 87.62 264 ILE A CA 1
ATOM 2032 C C . ILE A 1 264 ? 12.813 -7.041 -11.484 1.00 87.62 264 ILE A C 1
ATOM 2034 O O . ILE A 1 264 ? 12.071 -7.755 -12.163 1.00 87.62 264 ILE A O 1
ATOM 2038 N N . LEU A 1 265 ? 12.415 -6.383 -10.399 1.00 86.69 265 LEU A N 1
ATOM 2039 C CA . LEU A 1 265 ? 11.029 -6.308 -9.964 1.00 86.69 265 LEU A CA 1
ATOM 2040 C C . LEU A 1 265 ? 10.485 -4.923 -10.318 1.00 86.69 265 LEU A C 1
ATOM 2042 O O . LEU A 1 265 ? 11.165 -3.904 -10.195 1.00 86.69 265 LEU A O 1
ATOM 2046 N N . HIS A 1 266 ? 9.259 -4.871 -10.836 1.00 83.12 266 HIS A N 1
ATOM 2047 C CA . HIS A 1 266 ? 8.641 -3.592 -11.156 1.00 83.12 266 HIS A CA 1
ATOM 2048 C C . HIS A 1 266 ? 7.120 -3.604 -11.018 1.00 83.12 266 HIS A C 1
ATOM 2050 O O . HIS A 1 266 ? 6.440 -4.401 -11.645 1.00 83.12 266 HIS A O 1
ATOM 2056 N N . HIS A 1 267 ? 6.566 -2.622 -10.309 1.00 70.75 267 HIS A N 1
ATOM 2057 C CA . HIS A 1 267 ? 5.123 -2.493 -10.071 1.00 70.75 267 HIS A CA 1
ATOM 2058 C C . HIS A 1 267 ? 4.254 -2.064 -11.288 1.00 70.75 267 HIS A C 1
ATOM 2060 O O . HIS A 1 267 ? 3.054 -2.312 -11.285 1.00 70.75 267 HIS A O 1
ATOM 2066 N N . LYS A 1 268 ? 4.806 -1.396 -12.322 1.00 69.50 268 LYS A N 1
ATOM 2067 C CA . LYS A 1 268 ? 4.066 -0.919 -13.516 1.00 69.50 268 LYS A CA 1
ATOM 2068 C C . LYS A 1 268 ? 4.787 -1.180 -14.850 1.00 69.50 268 LYS A C 1
ATOM 2070 O O . LYS A 1 268 ? 4.234 -1.804 -15.762 1.00 69.50 268 LYS A O 1
ATOM 2075 N N . ASN A 1 269 ? 6.012 -0.681 -15.017 1.00 76.50 269 ASN A N 1
ATOM 2076 C CA . ASN A 1 269 ? 6.717 -0.701 -16.302 1.00 76.50 269 ASN A CA 1
ATOM 2077 C C . ASN A 1 269 ? 8.226 -0.593 -16.101 1.00 76.50 269 ASN A C 1
ATOM 2079 O O . ASN A 1 269 ? 8.669 0.421 -15.589 1.00 76.50 269 ASN A O 1
ATOM 2083 N N . TYR A 1 270 ? 9.005 -1.542 -16.623 1.00 78.75 270 TYR A N 1
ATOM 2084 C CA . TYR A 1 270 ? 10.474 -1.541 -16.571 1.00 78.75 270 TYR A CA 1
ATOM 2085 C C . TYR A 1 270 ? 11.170 -0.247 -17.030 1.00 78.75 270 TYR A C 1
ATOM 2087 O O . TYR A 1 270 ? 12.344 -0.039 -16.728 1.00 78.75 270 TYR A O 1
ATOM 2095 N N . ARG A 1 271 ? 10.463 0.606 -17.779 1.00 70.19 271 ARG A N 1
ATOM 2096 C CA . ARG A 1 271 ? 10.939 1.915 -18.242 1.00 70.19 271 ARG A CA 1
ATOM 2097 C C . ARG A 1 271 ? 10.836 3.031 -17.199 1.00 70.19 271 ARG A C 1
ATOM 2099 O O . ARG A 1 271 ? 11.292 4.130 -17.487 1.00 70.19 271 ARG A O 1
ATOM 2106 N N . SER A 1 272 ? 10.212 2.801 -16.044 1.00 64.88 272 SER A N 1
ATOM 2107 C CA . SER A 1 272 ? 10.173 3.812 -14.987 1.00 64.88 272 SER A CA 1
ATOM 2108 C C . SER A 1 272 ? 11.521 3.909 -14.274 1.00 64.88 272 SER A C 1
ATOM 2110 O O . SER A 1 272 ? 12.250 2.922 -14.149 1.00 64.88 272 SER A O 1
ATOM 2112 N N . SER A 1 273 ? 11.832 5.103 -13.775 1.00 60.12 273 SER A N 1
ATOM 2113 C CA . SER A 1 273 ? 12.977 5.353 -12.896 1.00 60.12 273 SER A CA 1
ATOM 2114 C C . SER A 1 273 ? 12.814 4.711 -11.513 1.00 60.12 273 SER A C 1
ATOM 2116 O O . SER A 1 273 ? 13.797 4.570 -10.799 1.00 60.12 273 SER A O 1
ATOM 2118 N N . SER A 1 274 ? 11.606 4.283 -11.134 1.00 57.66 274 SER A N 1
ATOM 2119 C CA . SER A 1 274 ? 11.281 3.627 -9.856 1.00 57.66 274 SER A CA 1
ATOM 2120 C C . SER A 1 274 ? 11.313 2.092 -9.916 1.00 57.66 274 SER A C 1
ATOM 2122 O O . SER A 1 274 ? 10.547 1.409 -9.231 1.00 57.66 274 SER A O 1
ATOM 2124 N N . ARG A 1 275 ? 12.180 1.526 -10.763 1.00 65.75 275 ARG A N 1
ATOM 2125 C CA . ARG A 1 275 ? 12.405 0.073 -10.830 1.00 65.75 275 ARG A CA 1
ATOM 2126 C C . ARG A 1 275 ? 13.206 -0.400 -9.619 1.00 65.75 275 ARG A C 1
ATOM 2128 O O . ARG A 1 275 ? 14.144 0.280 -9.237 1.00 65.75 275 ARG A O 1
ATOM 2135 N N . THR A 1 276 ? 12.926 -1.574 -9.067 1.00 62.00 276 THR A N 1
ATOM 2136 C CA . THR A 1 276 ? 13.827 -2.202 -8.090 1.00 62.00 276 THR A CA 1
ATOM 2137 C C . THR A 1 276 ? 14.658 -3.281 -8.753 1.00 62.00 276 THR A C 1
ATOM 2139 O O . THR A 1 276 ? 14.179 -4.108 -9.535 1.00 62.00 276 THR A O 1
ATOM 2142 N N . ILE A 1 277 ? 15.957 -3.236 -8.475 1.00 68.81 277 ILE A N 1
ATOM 2143 C CA . ILE A 1 277 ? 16.938 -4.128 -9.077 1.00 68.81 277 ILE A CA 1
ATOM 2144 C C . ILE A 1 277 ? 17.475 -5.033 -7.967 1.00 68.81 277 ILE A C 1
ATOM 2146 O O . ILE A 1 277 ? 18.153 -4.588 -7.042 1.00 68.81 277 ILE A O 1
ATOM 2150 N N . HIS A 1 278 ? 17.158 -6.317 -8.080 1.00 64.50 278 HIS A N 1
ATOM 2151 C CA . HIS A 1 278 ? 17.460 -7.368 -7.121 1.00 64.50 278 HIS A CA 1
ATOM 2152 C C . HIS A 1 278 ? 18.544 -8.291 -7.688 1.00 64.50 278 HIS A C 1
ATOM 2154 O O . HIS A 1 278 ? 18.365 -8.938 -8.718 1.00 64.50 278 HIS A O 1
ATOM 2160 N N . GLY A 1 279 ? 19.691 -8.383 -7.025 1.00 61.75 279 GLY A N 1
ATOM 2161 C CA . GLY A 1 279 ? 20.764 -9.261 -7.478 1.00 61.75 279 GLY A CA 1
ATOM 2162 C C . GLY A 1 279 ? 21.772 -9.566 -6.389 1.00 61.75 279 GLY A C 1
ATOM 2163 O O . GLY A 1 279 ? 21.932 -8.804 -5.434 1.00 61.75 279 GLY A O 1
ATOM 2164 N N . ILE A 1 280 ? 22.463 -10.691 -6.561 1.00 60.25 280 ILE A N 1
ATOM 2165 C CA . ILE A 1 280 ? 23.714 -10.942 -5.853 1.00 60.25 280 ILE A CA 1
ATOM 2166 C C . ILE A 1 280 ? 24.861 -10.353 -6.662 1.00 60.25 280 ILE A C 1
ATOM 2168 O O . ILE A 1 280 ? 24.930 -10.523 -7.881 1.00 60.25 280 ILE A O 1
ATOM 2172 N N . TYR A 1 281 ? 25.783 -9.699 -5.972 1.00 65.81 281 TYR A N 1
ATOM 2173 C CA . TYR A 1 281 ? 26.971 -9.124 -6.583 1.00 65.81 281 TYR A CA 1
ATOM 2174 C C . TYR A 1 281 ? 28.190 -9.558 -5.795 1.00 65.81 281 TYR A C 1
ATOM 2176 O O . TYR A 1 281 ? 28.123 -9.730 -4.582 1.00 65.81 281 TYR A O 1
ATOM 2184 N N . LYS A 1 282 ? 29.321 -9.702 -6.478 1.00 59.72 282 LYS A N 1
ATOM 2185 C CA . LYS A 1 282 ? 30.600 -9.817 -5.777 1.00 59.72 282 LYS A CA 1
ATOM 2186 C C . LYS A 1 282 ? 30.844 -8.484 -5.066 1.00 59.72 282 LYS A C 1
ATOM 2188 O O . LYS A 1 282 ? 30.739 -7.452 -5.735 1.00 59.72 282 LYS A O 1
ATOM 2193 N N . SER A 1 283 ? 31.109 -8.482 -3.760 1.00 57.34 283 SER A N 1
ATOM 2194 C CA . SER A 1 283 ? 31.505 -7.252 -3.074 1.00 57.34 283 SER A CA 1
ATOM 2195 C C . SER A 1 283 ? 32.756 -6.711 -3.759 1.00 57.34 283 SER A C 1
ATOM 2197 O O . SER A 1 283 ? 33.737 -7.425 -3.967 1.00 57.34 283 SER A O 1
ATOM 2199 N N . GLN A 1 284 ? 32.698 -5.454 -4.192 1.00 57.72 284 GLN A N 1
ATOM 2200 C CA . GLN A 1 284 ? 33.928 -4.717 -4.426 1.00 57.72 284 GLN A CA 1
ATOM 2201 C C . GLN A 1 284 ? 34.378 -4.187 -3.061 1.00 57.72 284 GLN A C 1
ATOM 2203 O O . GLN A 1 284 ? 33.527 -3.652 -2.340 1.00 57.72 284 GLN A O 1
ATOM 2208 N N . PRO A 1 285 ? 35.655 -4.362 -2.681 1.00 57.66 285 PRO A N 1
ATOM 2209 C CA . PRO A 1 285 ? 36.195 -3.675 -1.517 1.00 57.66 285 PRO A CA 1
ATOM 2210 C C . PRO A 1 285 ? 35.948 -2.179 -1.654 1.00 57.66 285 PRO A C 1
ATOM 2212 O O . PRO A 1 285 ? 36.116 -1.624 -2.742 1.00 57.66 285 PRO A O 1
ATOM 2215 N N . ASP A 1 286 ? 35.556 -1.538 -0.557 1.00 59.25 286 ASP A N 1
ATOM 2216 C CA . ASP A 1 286 ? 35.507 -0.085 -0.506 1.00 59.25 286 ASP A CA 1
ATOM 2217 C C . ASP A 1 286 ? 36.937 0.445 -0.713 1.00 59.25 286 ASP A C 1
ATOM 2219 O O . ASP A 1 286 ? 37.817 0.159 0.106 1.00 59.25 286 ASP A O 1
ATOM 2223 N N . PRO A 1 287 ? 37.205 1.199 -1.797 1.00 53.91 287 PRO A N 1
ATOM 2224 C CA . PRO A 1 287 ? 38.547 1.693 -2.088 1.00 53.91 287 PRO A CA 1
ATOM 2225 C C . PRO A 1 287 ? 39.063 2.671 -1.022 1.00 53.91 287 PRO A C 1
ATOM 2227 O O . PRO A 1 287 ? 40.261 2.943 -0.973 1.00 53.91 287 PRO A O 1
ATOM 2230 N N . THR A 1 288 ? 38.182 3.207 -0.171 1.00 60.72 288 THR A N 1
ATOM 2231 C CA . THR A 1 288 ? 38.532 4.138 0.910 1.00 60.72 288 THR A CA 1
ATOM 2232 C C . THR A 1 288 ? 38.847 3.441 2.235 1.00 60.72 288 THR A C 1
ATOM 2234 O O . THR A 1 288 ? 39.489 4.030 3.108 1.00 60.72 288 THR A O 1
ATOM 2237 N N . SER A 1 289 ? 38.482 2.164 2.374 1.00 67.19 289 SER A N 1
ATOM 2238 C CA . SER A 1 289 ? 38.711 1.364 3.575 1.00 67.19 289 SER A CA 1
ATOM 2239 C C . SER A 1 289 ? 39.936 0.470 3.390 1.00 67.19 289 SER A C 1
ATOM 2241 O O . SER A 1 289 ? 39.875 -0.598 2.778 1.00 67.19 289 SER A O 1
ATOM 2243 N N . LYS A 1 290 ? 41.081 0.882 3.956 1.00 62.84 290 LYS A N 1
ATOM 2244 C CA . LYS A 1 290 ? 42.309 0.059 3.948 1.00 62.84 290 LYS A CA 1
ATOM 2245 C C . LYS A 1 290 ? 42.081 -1.335 4.554 1.00 62.84 290 LYS A C 1
ATOM 2247 O O . LYS A 1 290 ? 42.654 -2.303 4.067 1.00 62.84 290 LYS A O 1
ATOM 2252 N N . SER A 1 291 ? 41.207 -1.448 5.559 1.00 61.19 291 SER A N 1
ATOM 2253 C CA . SER A 1 291 ? 40.857 -2.727 6.192 1.00 61.19 291 SER A CA 1
ATOM 2254 C C . SER A 1 291 ? 40.013 -3.646 5.305 1.00 61.19 291 SER A C 1
ATOM 2256 O O . SER A 1 291 ? 40.128 -4.866 5.419 1.00 61.19 291 SER A O 1
ATOM 2258 N N . ASP A 1 292 ? 39.185 -3.090 4.416 1.00 55.38 292 ASP A N 1
ATOM 2259 C CA . ASP A 1 292 ? 38.387 -3.890 3.481 1.00 55.38 292 ASP A CA 1
ATOM 2260 C C . ASP A 1 292 ? 39.198 -4.283 2.246 1.00 55.38 292 ASP A C 1
ATOM 2262 O O . ASP A 1 292 ? 39.017 -5.383 1.727 1.00 55.38 292 ASP A O 1
ATOM 2266 N N . ALA A 1 293 ? 40.147 -3.443 1.820 1.00 56.41 293 ALA A N 1
ATOM 2267 C CA . ALA A 1 293 ? 41.085 -3.772 0.750 1.00 56.41 293 ALA A CA 1
ATOM 2268 C C . ALA A 1 293 ? 41.969 -4.985 1.103 1.00 56.41 293 ALA A C 1
ATOM 2270 O O . ALA A 1 293 ? 42.142 -5.875 0.270 1.00 56.41 293 ALA A O 1
ATOM 2271 N N . GLU A 1 294 ? 42.465 -5.065 2.345 1.00 56.66 294 GLU A N 1
ATOM 2272 C CA . GLU A 1 294 ? 43.252 -6.212 2.826 1.00 56.66 294 GLU A CA 1
ATOM 2273 C C . GLU A 1 294 ? 42.393 -7.475 3.040 1.00 56.66 294 GLU A C 1
ATOM 2275 O O . GLU A 1 294 ? 42.851 -8.581 2.761 1.00 56.66 294 GLU A O 1
ATOM 2280 N N . ARG A 1 295 ? 41.121 -7.347 3.457 1.00 53.78 295 ARG A N 1
ATOM 2281 C CA . ARG A 1 295 ? 40.193 -8.496 3.579 1.00 53.78 295 ARG A CA 1
ATOM 2282 C C . ARG A 1 295 ? 39.664 -9.017 2.242 1.00 53.78 295 ARG A C 1
ATOM 2284 O O . ARG A 1 295 ? 39.358 -10.205 2.136 1.00 53.78 295 ARG A O 1
ATOM 2291 N N . ALA A 1 296 ? 39.534 -8.160 1.234 1.00 49.88 296 ALA A N 1
ATOM 2292 C CA . ALA A 1 296 ? 38.966 -8.523 -0.063 1.00 49.88 296 ALA A CA 1
ATOM 2293 C C . ALA A 1 296 ? 39.920 -9.316 -0.961 1.00 49.88 296 ALA A C 1
ATOM 2295 O O . ALA A 1 296 ? 39.464 -9.958 -1.908 1.00 49.88 296 ALA A O 1
ATOM 2296 N N . GLN A 1 297 ? 41.223 -9.320 -0.662 1.00 49.00 297 GLN A N 1
ATOM 2297 C CA . GLN A 1 297 ? 42.198 -10.112 -1.413 1.00 49.00 297 GLN A CA 1
ATOM 2298 C C . GLN A 1 297 ? 42.004 -11.628 -1.236 1.00 49.00 297 GLN A C 1
ATOM 2300 O O . GLN A 1 297 ? 42.459 -12.389 -2.087 1.00 49.00 297 GLN A O 1
ATOM 2305 N N . ASP A 1 298 ? 41.279 -12.057 -0.194 1.00 44.91 298 ASP A N 1
ATOM 2306 C CA . ASP A 1 298 ? 41.146 -13.470 0.185 1.00 44.91 298 ASP A CA 1
ATOM 2307 C C . ASP A 1 298 ? 39.690 -13.990 0.202 1.00 44.91 298 ASP A C 1
ATOM 2309 O O . ASP A 1 298 ? 39.427 -15.146 0.538 1.00 44.91 298 ASP A O 1
ATOM 2313 N N . ARG A 1 299 ? 38.687 -13.165 -0.153 1.00 50.78 299 ARG A N 1
ATOM 2314 C CA . ARG A 1 299 ? 37.271 -13.579 -0.082 1.00 50.78 299 ARG A CA 1
ATOM 2315 C C . ARG A 1 299 ? 36.461 -13.203 -1.321 1.00 50.78 299 ARG A C 1
ATOM 2317 O O . ARG A 1 299 ? 36.134 -12.045 -1.554 1.00 50.78 299 ARG A O 1
ATOM 2324 N N . ASP A 1 300 ? 36.029 -14.234 -2.053 1.00 55.53 300 ASP A N 1
ATOM 2325 C CA . ASP A 1 300 ? 34.893 -14.208 -2.988 1.00 55.53 300 ASP A CA 1
ATOM 2326 C C . ASP A 1 300 ? 33.570 -13.990 -2.228 1.00 55.53 300 ASP A C 1
ATOM 2328 O O . ASP A 1 300 ? 32.702 -14.866 -2.166 1.00 55.53 300 ASP A O 1
ATOM 2332 N N . GLU A 1 301 ? 33.428 -12.843 -1.574 1.00 57.00 301 GLU A N 1
ATOM 2333 C CA . GLU A 1 301 ? 32.224 -12.514 -0.828 1.00 57.00 301 GLU A CA 1
ATOM 2334 C C . GLU A 1 301 ? 31.146 -12.001 -1.792 1.00 57.00 301 GLU A C 1
ATOM 2336 O O . GLU A 1 301 ? 31.341 -11.066 -2.572 1.00 57.00 301 GLU A O 1
ATOM 2341 N N . TRP A 1 302 ? 30.002 -12.681 -1.794 1.00 58.28 302 TRP A N 1
ATOM 2342 C CA . TRP A 1 302 ? 28.831 -12.298 -2.571 1.00 58.28 302 TRP A CA 1
ATOM 2343 C C . TRP A 1 302 ? 27.845 -11.614 -1.637 1.00 58.28 302 TRP A C 1
ATOM 2345 O O . TRP A 1 302 ? 27.441 -12.195 -0.636 1.00 58.28 302 TRP A O 1
ATOM 2355 N N . VAL A 1 303 ? 27.437 -10.397 -1.977 1.00 57.47 303 VAL A N 1
ATOM 2356 C CA . VAL A 1 303 ? 26.498 -9.604 -1.187 1.00 57.47 303 VAL A CA 1
ATOM 2357 C C . VAL A 1 303 ? 25.208 -9.437 -1.977 1.00 57.47 303 VAL A C 1
ATOM 2359 O O . VAL A 1 303 ? 25.211 -9.044 -3.148 1.00 57.47 303 VAL A O 1
ATOM 2362 N N . TRP A 1 304 ? 24.090 -9.729 -1.321 1.00 56.84 304 TRP A N 1
ATOM 2363 C CA . TRP A 1 304 ? 22.772 -9.299 -1.767 1.00 56.84 304 TRP A CA 1
ATOM 2364 C C . TRP A 1 304 ? 22.626 -7.815 -1.461 1.00 56.84 304 TRP A C 1
ATOM 2366 O O . TRP A 1 304 ? 22.659 -7.418 -0.297 1.00 56.84 304 TRP A O 1
ATOM 2376 N N . LYS A 1 305 ? 22.481 -6.983 -2.491 1.00 62.91 305 LYS A N 1
ATOM 2377 C CA . LYS A 1 305 ? 22.135 -5.573 -2.295 1.00 62.91 305 LYS A CA 1
ATOM 2378 C C . LYS A 1 305 ? 20.889 -5.260 -3.098 1.00 62.91 305 LYS A C 1
ATOM 2380 O O . LYS A 1 305 ? 20.892 -5.382 -4.324 1.00 62.91 305 LYS A O 1
ATOM 2385 N N . LEU A 1 306 ? 19.843 -4.826 -2.400 1.00 57.53 306 LEU A N 1
ATOM 2386 C CA . LEU A 1 306 ? 18.741 -4.122 -3.033 1.00 57.53 306 LEU A CA 1
ATOM 2387 C C . LEU A 1 306 ? 19.312 -2.838 -3.631 1.00 57.53 306 LEU A C 1
ATOM 2389 O O . LEU A 1 306 ? 19.860 -2.010 -2.903 1.00 57.53 306 LEU A O 1
ATOM 2393 N N . ARG A 1 307 ? 19.232 -2.687 -4.952 1.00 66.00 307 ARG A N 1
ATOM 2394 C CA . ARG A 1 307 ? 19.650 -1.448 -5.600 1.00 66.00 307 ARG A CA 1
ATOM 2395 C C . ARG A 1 307 ? 18.437 -0.594 -5.898 1.00 66.00 307 ARG A C 1
ATOM 2397 O O . ARG A 1 307 ? 17.576 -0.988 -6.687 1.00 66.00 307 ARG A O 1
ATOM 2404 N N . ASP A 1 308 ? 18.429 0.585 -5.290 1.00 58.34 308 ASP A N 1
ATOM 2405 C CA . ASP A 1 308 ? 17.570 1.681 -5.703 1.00 58.34 308 ASP A CA 1
ATOM 2406 C C . ASP A 1 308 ? 18.275 2.452 -6.835 1.00 58.34 308 ASP A C 1
ATOM 2408 O O . ASP A 1 308 ? 19.294 3.105 -6.589 1.00 58.34 308 ASP A O 1
ATOM 2412 N N . PRO A 1 309 ? 17.789 2.380 -8.084 1.00 54.81 309 PRO A N 1
ATOM 2413 C CA . PRO A 1 309 ? 18.363 3.127 -9.200 1.00 54.81 309 PRO A CA 1
ATOM 2414 C C . PRO A 1 309 ? 18.271 4.649 -9.025 1.00 54.81 309 PRO A C 1
ATOM 2416 O O . PRO A 1 309 ? 18.943 5.365 -9.764 1.00 54.81 309 PRO A O 1
ATOM 2419 N N . GLN A 1 310 ? 17.482 5.158 -8.072 1.00 54.25 310 GLN A N 1
ATOM 2420 C CA . GLN A 1 310 ? 17.450 6.586 -7.747 1.00 54.25 310 GLN A CA 1
ATOM 2421 C C . GLN A 1 310 ? 18.675 7.026 -6.931 1.00 54.25 310 GLN A C 1
ATOM 2423 O O . GLN A 1 310 ? 19.040 8.200 -6.962 1.00 54.25 310 GLN A O 1
ATOM 2428 N N . ASN A 1 311 ? 19.378 6.095 -6.275 1.00 58.94 311 ASN A N 1
ATOM 2429 C CA . ASN A 1 311 ? 20.613 6.371 -5.544 1.00 58.94 311 ASN A CA 1
ATOM 2430 C C . ASN A 1 311 ? 21.862 6.097 -6.408 1.00 58.94 311 ASN A C 1
ATOM 2432 O O . ASN A 1 311 ? 22.694 5.229 -6.116 1.00 58.94 311 ASN A O 1
ATOM 2436 N N . ALA A 1 312 ? 21.982 6.855 -7.504 1.00 51.22 312 ALA A N 1
ATOM 2437 C CA . ALA A 1 312 ? 23.029 6.706 -8.520 1.00 51.22 312 ALA A CA 1
ATOM 2438 C C . ALA A 1 312 ? 24.466 6.886 -7.988 1.00 51.22 312 ALA A C 1
ATOM 2440 O O . ALA A 1 312 ? 25.408 6.384 -8.597 1.00 51.22 312 ALA A O 1
ATOM 2441 N N . GLN A 1 313 ? 24.644 7.563 -6.846 1.00 55.25 313 GLN A N 1
ATOM 2442 C CA . GLN A 1 313 ? 25.962 7.809 -6.245 1.00 55.25 313 GLN A CA 1
ATOM 2443 C C . GLN A 1 313 ? 26.663 6.527 -5.781 1.00 55.25 313 GLN A C 1
ATOM 2445 O O . GLN A 1 313 ? 27.881 6.512 -5.644 1.00 55.25 313 GLN A O 1
ATOM 2450 N N . SER A 1 314 ? 25.915 5.443 -5.567 1.00 52.81 314 SER A N 1
ATOM 2451 C CA . SER A 1 314 ? 26.473 4.193 -5.050 1.00 52.81 314 SER A CA 1
ATOM 2452 C C . SER A 1 314 ? 27.037 3.256 -6.127 1.00 52.81 314 SER A C 1
ATOM 2454 O O . SER A 1 314 ? 27.863 2.406 -5.797 1.00 52.81 314 SER A O 1
ATOM 2456 N N . HIS A 1 315 ? 26.629 3.377 -7.401 1.00 57.03 315 HIS A N 1
ATOM 2457 C CA . HIS A 1 315 ? 26.929 2.363 -8.425 1.00 57.03 315 HIS A CA 1
ATOM 2458 C C . HIS A 1 315 ? 26.978 2.933 -9.859 1.00 57.03 315 HIS A C 1
ATOM 2460 O O . HIS A 1 315 ? 26.005 2.844 -10.609 1.00 57.03 315 HIS A O 1
ATOM 2466 N N . THR A 1 316 ? 28.134 3.456 -10.277 1.00 55.59 316 THR A N 1
ATOM 2467 C CA . THR A 1 316 ? 28.378 3.979 -11.640 1.00 55.59 316 THR A CA 1
ATOM 2468 C C . THR A 1 316 ? 28.258 2.928 -12.744 1.00 55.59 316 THR A C 1
ATOM 2470 O O . THR A 1 316 ? 27.944 3.259 -13.886 1.00 55.59 316 THR A O 1
ATOM 2473 N N . ASP A 1 317 ? 28.462 1.657 -12.408 1.00 57.44 317 ASP A N 1
ATOM 2474 C CA . ASP A 1 317 ? 28.702 0.608 -13.404 1.00 57.44 317 ASP A CA 1
ATOM 2475 C C . ASP A 1 317 ? 27.405 0.031 -14.002 1.00 57.44 317 ASP A C 1
ATOM 2477 O O . ASP A 1 317 ? 27.452 -0.808 -14.900 1.00 57.44 317 ASP A O 1
ATOM 2481 N N . LEU A 1 318 ? 26.229 0.436 -13.496 1.00 59.66 318 LEU A N 1
ATOM 2482 C CA . LEU A 1 318 ? 24.949 -0.245 -13.754 1.00 59.66 318 LEU A CA 1
ATOM 2483 C C . LEU A 1 318 ? 23.764 0.706 -13.972 1.00 59.66 318 LEU A C 1
ATOM 2485 O O . LEU A 1 318 ? 22.625 0.378 -13.632 1.00 59.66 318 LEU A O 1
ATOM 2489 N N . SER A 1 319 ? 24.018 1.880 -14.552 1.00 62.34 319 SER A N 1
ATOM 2490 C CA . SER A 1 319 ? 22.992 2.912 -14.752 1.00 62.34 319 SER A CA 1
ATOM 2491 C C . SER A 1 319 ? 21.817 2.433 -15.619 1.00 62.34 319 SER A C 1
ATOM 2493 O O . SER A 1 319 ? 20.659 2.684 -15.269 1.00 62.34 319 SER A O 1
ATOM 2495 N N . GLU A 1 320 ? 22.065 1.655 -16.681 1.00 75.88 320 GLU A N 1
ATOM 2496 C CA . GLU A 1 320 ? 21.003 1.075 -17.514 1.00 75.88 320 GLU A CA 1
ATOM 2497 C C . GLU A 1 320 ? 21.296 -0.359 -17.989 1.00 75.88 320 GLU A C 1
ATOM 2499 O O . GLU A 1 320 ? 22.414 -0.660 -18.418 1.00 75.88 320 GLU A O 1
ATOM 2504 N N . PRO A 1 321 ? 20.298 -1.266 -17.950 1.00 85.38 321 PRO A N 1
ATOM 2505 C CA . PRO A 1 321 ? 20.443 -2.586 -18.547 1.00 85.38 321 PRO A CA 1
ATOM 2506 C C . PRO A 1 321 ? 20.523 -2.486 -20.075 1.00 85.38 321 PRO A C 1
ATOM 2508 O O . PRO A 1 321 ? 19.785 -1.731 -20.707 1.00 85.38 321 PRO A O 1
ATOM 2511 N N . ILE A 1 322 ? 21.352 -3.344 -20.673 1.00 89.12 322 ILE A N 1
ATOM 2512 C CA . ILE A 1 322 ? 21.435 -3.584 -22.123 1.00 89.12 322 ILE A CA 1
ATOM 2513 C C . ILE A 1 322 ? 20.052 -3.960 -22.668 1.00 89.12 322 ILE A C 1
ATOM 2515 O O . ILE A 1 322 ? 19.662 -3.561 -23.759 1.00 89.12 322 ILE A O 1
ATOM 2519 N N . GLY A 1 323 ? 19.303 -4.739 -21.890 1.00 91.69 323 GLY A N 1
ATOM 2520 C CA . GLY A 1 323 ? 17.954 -5.169 -22.208 1.00 91.69 323 GLY A CA 1
ATOM 2521 C C . GLY A 1 323 ? 17.329 -5.920 -21.044 1.00 91.69 323 GLY A C 1
ATOM 2522 O O . GLY A 1 323 ? 18.010 -6.284 -20.080 1.00 91.69 323 GLY A O 1
ATOM 2523 N N . ILE A 1 324 ? 16.022 -6.136 -21.132 1.00 92.94 324 ILE A N 1
ATOM 2524 C CA . ILE A 1 324 ? 15.247 -6.835 -20.109 1.00 92.94 324 ILE A CA 1
ATOM 2525 C C . ILE A 1 324 ? 14.495 -7.987 -20.757 1.00 92.94 324 ILE A C 1
ATOM 2527 O O . ILE A 1 324 ? 13.812 -7.820 -21.765 1.00 92.94 324 ILE A O 1
ATOM 2531 N N . ILE A 1 325 ? 14.598 -9.161 -20.150 1.00 94.50 325 ILE A N 1
ATOM 2532 C CA . ILE A 1 325 ? 13.792 -10.322 -20.511 1.00 94.50 325 ILE A CA 1
ATOM 2533 C C . ILE A 1 325 ? 12.631 -10.372 -19.523 1.00 94.50 325 ILE A C 1
ATOM 2535 O O . ILE A 1 325 ? 12.835 -10.667 -18.348 1.00 94.50 325 ILE A O 1
ATOM 2539 N N . HIS A 1 326 ? 11.424 -10.029 -19.965 1.00 94.12 326 HIS A N 1
ATOM 2540 C CA . HIS A 1 326 ? 10.228 -10.143 -19.135 1.00 94.12 326 HIS A CA 1
ATOM 2541 C C . HIS A 1 326 ? 9.899 -11.620 -18.914 1.00 94.12 326 HIS A C 1
ATOM 2543 O O . HIS A 1 326 ? 9.774 -12.370 -19.878 1.00 94.12 326 HIS A O 1
ATOM 2549 N N . VAL A 1 327 ? 9.770 -12.037 -17.656 1.00 94.00 327 VAL A N 1
ATOM 2550 C CA . VAL A 1 327 ? 9.480 -13.428 -17.290 1.00 94.00 327 VAL A CA 1
ATOM 2551 C C . VAL A 1 327 ? 7.982 -13.621 -17.103 1.00 94.00 327 VAL A C 1
ATOM 2553 O O . VAL A 1 327 ? 7.398 -14.459 -17.779 1.00 94.00 327 VAL A O 1
ATOM 2556 N N . ALA A 1 328 ? 7.368 -12.858 -16.196 1.00 92.12 328 ALA A N 1
ATOM 2557 C CA . ALA A 1 328 ? 5.937 -12.941 -15.913 1.00 92.12 328 ALA A CA 1
ATOM 2558 C C . ALA A 1 328 ? 5.433 -11.714 -15.141 1.00 92.12 328 ALA A C 1
ATOM 2560 O O . ALA A 1 328 ? 6.219 -10.944 -14.580 1.00 92.12 328 ALA A O 1
ATOM 2561 N N . ASN A 1 329 ? 4.110 -11.580 -15.055 1.00 89.31 329 ASN A N 1
ATOM 2562 C CA . ASN A 1 329 ? 3.449 -10.731 -14.068 1.00 89.31 329 ASN A CA 1
ATOM 2563 C C . ASN A 1 329 ? 3.051 -11.601 -12.872 1.00 89.31 329 ASN A C 1
ATOM 2565 O O . ASN A 1 329 ? 2.435 -12.647 -13.045 1.00 89.31 329 ASN A O 1
ATOM 2569 N N . PHE A 1 330 ? 3.410 -11.166 -11.674 1.00 88.88 330 PHE A N 1
ATOM 2570 C CA . PHE A 1 330 ? 3.200 -11.881 -10.425 1.00 88.88 330 PHE A CA 1
ATOM 2571 C C . PHE A 1 330 ? 2.180 -11.110 -9.582 1.00 88.88 330 PHE A C 1
ATOM 2573 O O . PHE A 1 330 ? 2.384 -9.920 -9.387 1.00 88.88 330 PHE A O 1
ATOM 2580 N N . PRO A 1 331 ? 1.086 -11.706 -9.091 1.00 81.94 331 PRO A N 1
ATOM 2581 C CA . PRO A 1 331 ? -0.077 -10.957 -8.584 1.00 81.94 331 PRO A CA 1
ATOM 2582 C C . PRO A 1 331 ? 0.161 -10.197 -7.261 1.00 81.94 331 PRO A C 1
ATOM 2584 O O . PRO A 1 331 ? -0.578 -9.270 -6.917 1.00 81.94 331 PRO A O 1
ATOM 2587 N N . TRP A 1 332 ? 1.227 -10.535 -6.538 1.00 83.25 332 TRP A N 1
ATOM 2588 C CA . TRP A 1 332 ? 1.559 -9.920 -5.254 1.00 83.25 332 TRP A CA 1
ATOM 2589 C C . TRP A 1 332 ? 1.986 -8.457 -5.342 1.00 83.25 332 TRP A C 1
ATOM 2591 O O . TRP A 1 332 ? 2.307 -7.939 -6.413 1.00 83.25 332 TRP A O 1
ATOM 2601 N N . SER A 1 333 ? 2.002 -7.798 -4.178 1.00 79.56 333 SER A N 1
ATOM 2602 C CA . SER A 1 333 ? 2.648 -6.497 -4.040 1.00 79.56 333 SER A CA 1
ATOM 2603 C C . SER A 1 333 ? 4.164 -6.655 -4.129 1.00 79.56 333 SER A C 1
ATOM 2605 O O . SER A 1 333 ? 4.718 -7.745 -3.950 1.00 79.56 333 SER A O 1
ATOM 2607 N N . HIS A 1 334 ? 4.840 -5.550 -4.421 1.00 79.19 334 HIS A N 1
ATOM 2608 C CA . HIS A 1 334 ? 6.287 -5.538 -4.541 1.00 79.19 334 HIS A CA 1
ATOM 2609 C C . HIS A 1 334 ? 6.964 -5.876 -3.209 1.00 79.19 334 HIS A C 1
ATOM 2611 O O . HIS A 1 334 ? 7.857 -6.716 -3.180 1.00 79.19 334 HIS A O 1
ATOM 2617 N N . GLU A 1 335 ? 6.464 -5.317 -2.113 1.00 74.75 335 GLU A N 1
ATOM 2618 C CA . GLU A 1 335 ? 6.969 -5.490 -0.751 1.00 74.75 335 GLU A CA 1
ATOM 2619 C C . GLU A 1 335 ? 6.836 -6.945 -0.298 1.00 74.75 335 GLU A C 1
ATOM 2621 O O . GLU A 1 335 ? 7.764 -7.510 0.277 1.00 74.75 335 GLU A O 1
ATOM 2626 N N . LEU A 1 336 ? 5.700 -7.581 -0.602 1.00 78.12 336 LEU A N 1
ATOM 2627 C CA . LEU A 1 336 ? 5.477 -8.978 -0.251 1.00 78.12 336 LEU A CA 1
ATOM 2628 C C . LEU A 1 336 ? 6.387 -9.911 -1.050 1.00 78.12 336 LEU A C 1
ATOM 2630 O O . LEU A 1 336 ? 7.009 -10.802 -0.475 1.00 78.12 336 LEU A O 1
ATOM 2634 N N . LEU A 1 337 ? 6.481 -9.704 -2.367 1.00 83.88 337 LEU A N 1
ATOM 2635 C CA . LEU A 1 337 ? 7.359 -10.508 -3.214 1.00 83.88 337 LEU A CA 1
ATOM 2636 C C . LEU A 1 337 ? 8.826 -10.339 -2.803 1.00 83.88 337 LEU A C 1
ATOM 2638 O O . LEU A 1 337 ? 9.558 -11.323 -2.722 1.00 83.88 337 LEU A O 1
ATOM 2642 N N . GLN A 1 338 ? 9.238 -9.110 -2.496 1.00 82.25 338 GLN A N 1
ATOM 2643 C CA . GLN A 1 338 ? 10.563 -8.815 -1.968 1.00 82.25 338 GLN A CA 1
ATOM 2644 C C . GLN A 1 338 ? 10.810 -9.546 -0.643 1.00 82.25 338 GLN A C 1
ATOM 2646 O O . GLN A 1 338 ? 11.803 -10.261 -0.528 1.00 82.25 338 GLN A O 1
ATOM 2651 N N . SER A 1 339 ? 9.892 -9.437 0.319 1.00 79.62 339 SER A N 1
ATOM 2652 C CA . SER A 1 339 ? 10.003 -10.101 1.621 1.00 79.62 339 SER A CA 1
ATOM 2653 C C . SER A 1 339 ? 10.095 -11.625 1.490 1.00 79.62 339 SER A C 1
ATOM 2655 O O . SER A 1 339 ? 10.932 -12.249 2.145 1.00 79.62 339 SER A O 1
ATOM 2657 N N . ALA A 1 340 ? 9.308 -12.237 0.600 1.00 83.94 340 ALA A N 1
ATOM 2658 C CA . ALA A 1 340 ? 9.370 -13.674 0.339 1.00 83.94 340 ALA A CA 1
ATOM 2659 C C . ALA A 1 340 ? 10.740 -14.102 -0.219 1.00 83.94 340 ALA A C 1
ATOM 2661 O O . ALA A 1 340 ? 11.313 -15.102 0.222 1.00 83.94 340 ALA A O 1
ATOM 2662 N N . ILE A 1 341 ? 11.298 -13.323 -1.152 1.00 84.12 341 ILE A N 1
ATOM 2663 C CA . ILE A 1 341 ? 12.628 -13.583 -1.719 1.00 84.12 341 ILE A CA 1
ATOM 2664 C C . ILE A 1 341 ? 13.708 -13.427 -0.644 1.00 84.12 341 ILE A C 1
ATOM 2666 O O . ILE A 1 341 ? 14.538 -14.318 -0.490 1.00 84.12 341 ILE A O 1
ATOM 2670 N N . GLU A 1 342 ? 13.694 -12.336 0.119 1.00 79.00 342 GLU A N 1
ATOM 2671 C CA . GLU A 1 342 ? 14.709 -12.038 1.140 1.00 79.00 342 GLU A CA 1
ATOM 2672 C C . GLU A 1 342 ? 14.683 -13.027 2.309 1.00 79.00 342 GLU A C 1
ATOM 2674 O O . GLU A 1 342 ? 15.732 -13.382 2.846 1.00 79.00 342 GLU A O 1
ATOM 2679 N N . THR A 1 343 ? 13.499 -13.529 2.668 1.00 79.75 343 THR A N 1
ATOM 2680 C CA . THR A 1 343 ? 13.353 -14.546 3.716 1.00 79.75 343 THR A CA 1
ATOM 2681 C C . THR A 1 343 ? 14.024 -15.857 3.315 1.00 79.75 343 THR A C 1
ATOM 2683 O O . THR A 1 343 ? 14.660 -16.506 4.150 1.00 79.75 343 THR A O 1
ATOM 2686 N N . LYS A 1 344 ? 13.895 -16.256 2.041 1.00 81.94 344 LYS A N 1
ATOM 2687 C CA . LYS A 1 344 ? 14.418 -17.539 1.560 1.00 81.94 344 LYS A CA 1
ATOM 2688 C C . LYS A 1 344 ? 15.865 -17.465 1.083 1.00 81.94 344 LYS A C 1
ATOM 2690 O O . LYS A 1 344 ? 16.634 -18.392 1.313 1.00 81.94 344 LYS A O 1
ATOM 2695 N N . PHE A 1 345 ? 16.238 -16.387 0.408 1.00 74.75 345 PHE A N 1
ATOM 2696 C CA . PHE A 1 345 ? 17.540 -16.228 -0.229 1.00 74.75 345 PHE A CA 1
ATOM 2697 C C . PHE A 1 345 ? 18.399 -15.247 0.561 1.00 74.75 345 PHE A C 1
ATOM 2699 O O . PHE A 1 345 ? 18.677 -14.136 0.109 1.00 74.75 345 PHE A O 1
ATOM 2706 N N . LYS A 1 346 ? 18.837 -15.680 1.748 1.00 66.50 346 LYS A N 1
ATOM 2707 C CA . LYS A 1 346 ? 19.802 -14.927 2.553 1.00 66.50 346 LYS A CA 1
ATOM 2708 C C . LYS A 1 346 ? 21.171 -14.902 1.873 1.00 66.50 346 LYS A C 1
ATOM 2710 O O . LYS A 1 346 ? 21.590 -15.864 1.234 1.00 66.50 346 LYS A O 1
ATOM 2715 N N . ALA A 1 347 ? 21.882 -13.794 2.033 1.00 54.78 347 ALA A N 1
ATOM 2716 C CA . ALA A 1 347 ? 23.199 -13.558 1.444 1.00 54.78 347 ALA A CA 1
ATOM 2717 C C . ALA A 1 347 ? 24.339 -14.165 2.275 1.00 54.78 347 ALA A C 1
ATOM 2719 O O . ALA A 1 347 ? 25.352 -13.512 2.507 1.00 54.78 347 ALA A O 1
ATOM 2720 N N . GLU A 1 348 ? 24.164 -15.384 2.777 1.00 54.38 348 GLU A N 1
ATOM 2721 C CA . GLU A 1 348 ? 25.134 -16.018 3.667 1.00 54.38 348 GLU A CA 1
ATOM 2722 C C . GLU A 1 348 ? 25.827 -17.187 2.955 1.00 54.38 348 GLU A C 1
ATOM 2724 O O . GLU A 1 348 ? 25.203 -18.033 2.312 1.00 54.38 348 GLU A O 1
ATOM 2729 N N . LYS A 1 349 ? 27.161 -17.226 3.039 1.00 45.91 349 LYS A N 1
ATOM 2730 C CA . LYS A 1 349 ? 27.982 -18.297 2.466 1.00 45.91 349 LYS A CA 1
ATOM 2731 C C . LYS A 1 349 ? 27.732 -19.591 3.249 1.00 45.91 349 LYS A C 1
ATOM 2733 O O . LYS A 1 349 ? 28.171 -19.705 4.386 1.00 45.91 349 LYS A O 1
ATOM 2738 N N . GLY A 1 350 ? 27.097 -20.581 2.621 1.00 49.47 350 GLY A N 1
ATOM 2739 C CA . GLY A 1 350 ? 27.045 -21.958 3.138 1.00 49.47 350 GLY A CA 1
ATOM 2740 C C . GLY A 1 350 ? 25.655 -22.544 3.380 1.00 49.47 350 GLY A C 1
ATOM 2741 O O . GLY A 1 350 ? 25.565 -23.739 3.643 1.00 49.47 350 GLY A O 1
ATOM 2742 N N . SER A 1 351 ? 24.581 -21.775 3.223 1.00 45.38 351 SER A N 1
ATOM 2743 C CA . SER A 1 351 ? 23.214 -22.302 3.231 1.00 45.38 351 SER A CA 1
ATOM 2744 C C . SER A 1 351 ? 22.555 -22.087 1.864 1.00 45.38 351 SER A C 1
ATOM 2746 O O . SER A 1 351 ? 22.690 -21.046 1.231 1.00 45.38 351 SER A O 1
ATOM 2748 N N . ASP A 1 352 ? 21.876 -23.124 1.382 1.00 47.47 352 ASP A N 1
ATOM 2749 C CA . ASP A 1 352 ? 20.989 -23.136 0.214 1.00 47.47 352 ASP A CA 1
ATOM 2750 C C . ASP A 1 352 ? 21.638 -23.134 -1.194 1.00 47.47 352 ASP A C 1
ATOM 2752 O O . ASP A 1 352 ? 21.595 -22.182 -1.983 1.00 47.47 352 ASP A O 1
ATOM 2756 N N . ASN A 1 353 ? 22.099 -24.329 -1.594 1.00 46.59 353 ASN A N 1
ATOM 2757 C CA . ASN A 1 353 ? 22.189 -24.754 -2.999 1.00 46.59 353 ASN A CA 1
ATOM 2758 C C . ASN A 1 353 ? 21.046 -25.731 -3.374 1.00 46.59 353 ASN A C 1
ATOM 2760 O O . ASN A 1 353 ? 21.309 -26.913 -3.599 1.00 46.59 353 ASN A O 1
ATOM 2764 N N . PRO A 1 354 ? 19.781 -25.280 -3.487 1.00 43.00 354 PRO A N 1
ATOM 2765 C CA . PRO A 1 354 ? 18.655 -26.158 -3.829 1.00 43.00 354 PRO A CA 1
ATOM 2766 C C . PRO A 1 354 ? 18.703 -26.695 -5.275 1.00 43.00 354 PRO A C 1
ATOM 2768 O O . PRO A 1 354 ? 17.883 -27.526 -5.644 1.00 43.00 354 PRO A O 1
ATOM 2771 N N . GLY A 1 355 ? 19.643 -26.225 -6.111 1.00 39.50 355 GLY A N 1
ATOM 2772 C CA . GLY A 1 355 ? 19.736 -26.570 -7.536 1.00 39.50 355 GLY A CA 1
ATOM 2773 C C . GLY A 1 355 ? 20.952 -27.410 -7.943 1.00 39.50 355 GLY A C 1
ATOM 2774 O O . GLY A 1 355 ? 21.128 -27.642 -9.135 1.00 39.50 355 GLY A O 1
ATOM 2775 N N . MET A 1 356 ? 21.811 -27.820 -7.000 1.00 43.62 356 MET A N 1
ATOM 2776 C CA . MET A 1 356 ? 23.081 -28.525 -7.263 1.00 43.62 356 MET A CA 1
ATOM 2777 C C . MET A 1 356 ? 24.013 -27.839 -8.288 1.00 43.62 356 MET A C 1
ATOM 2779 O O . MET A 1 356 ? 24.877 -28.485 -8.878 1.00 43.62 356 MET A O 1
ATOM 2783 N N . VAL A 1 357 ? 23.879 -26.528 -8.513 1.00 45.78 357 VAL A N 1
ATOM 2784 C CA . VAL A 1 357 ? 24.786 -25.791 -9.405 1.00 45.78 357 VAL A CA 1
ATOM 2785 C C . VAL A 1 357 ? 26.042 -25.467 -8.602 1.00 45.78 357 VAL A C 1
ATOM 2787 O O . VAL A 1 357 ? 25.969 -24.777 -7.588 1.00 45.78 357 VAL A O 1
ATOM 2790 N N . SER A 1 358 ? 27.186 -26.018 -9.002 1.00 47.59 358 SER A N 1
ATOM 2791 C CA . SER A 1 358 ? 28.438 -25.977 -8.231 1.00 47.59 358 SER A CA 1
ATOM 2792 C C . SER A 1 358 ? 29.124 -24.606 -8.199 1.00 47.59 358 SER A C 1
ATOM 2794 O O . SER A 1 358 ? 30.019 -24.399 -7.385 1.00 47.59 358 SER A O 1
ATOM 2796 N N . MET A 1 359 ? 28.706 -23.657 -9.043 1.00 58.91 359 MET A N 1
ATOM 2797 C CA . MET A 1 359 ? 29.292 -22.316 -9.116 1.00 58.91 359 MET A CA 1
ATOM 2798 C C . MET A 1 359 ? 28.260 -21.238 -8.780 1.00 58.91 359 MET A C 1
ATOM 2800 O O . MET A 1 359 ? 27.196 -21.158 -9.397 1.00 58.91 359 MET A O 1
ATOM 2804 N N . TRP A 1 360 ? 28.596 -20.382 -7.813 1.00 61.38 360 TRP A N 1
ATOM 2805 C CA . TRP A 1 360 ? 27.834 -19.173 -7.519 1.00 61.38 360 TRP A CA 1
ATOM 2806 C C . TRP A 1 360 ? 27.980 -18.184 -8.678 1.00 61.38 360 TRP A C 1
ATOM 2808 O O . TRP A 1 360 ? 29.065 -17.679 -8.952 1.00 61.38 360 TRP A O 1
ATOM 2818 N N . SER A 1 361 ? 26.872 -17.911 -9.361 1.00 74.06 361 SER A N 1
ATOM 2819 C CA . SER A 1 361 ? 26.763 -16.850 -10.358 1.00 74.06 361 SER A CA 1
ATOM 2820 C C . SER A 1 361 ? 25.450 -16.095 -10.179 1.00 74.06 361 SER A C 1
ATOM 2822 O O . SER A 1 361 ? 24.454 -16.648 -9.700 1.00 74.06 361 SER A O 1
ATOM 2824 N N . SER A 1 362 ? 25.424 -14.836 -10.610 1.00 76.81 362 SER A N 1
ATOM 2825 C CA . SER A 1 362 ? 24.215 -14.004 -10.616 1.00 76.81 362 SER A CA 1
ATOM 2826 C C . SER A 1 362 ? 23.086 -14.617 -11.461 1.00 76.81 362 SER A C 1
ATOM 2828 O O . SER A 1 362 ? 21.919 -14.613 -11.059 1.00 76.81 362 SER A O 1
ATOM 2830 N N . SER A 1 363 ? 23.438 -15.274 -12.572 1.00 84.56 363 SER A N 1
ATOM 2831 C CA . SER A 1 363 ? 22.509 -16.053 -13.397 1.00 84.56 363 SER A CA 1
ATOM 2832 C C . SER A 1 363 ? 21.928 -17.263 -12.660 1.00 84.56 363 SER A C 1
ATOM 2834 O O . SER A 1 363 ? 20.714 -17.460 -12.666 1.00 84.56 363 SER A O 1
ATOM 2836 N N . GLY A 1 364 ? 22.766 -18.048 -11.978 1.00 84.19 364 GLY A N 1
ATOM 2837 C CA . GLY A 1 364 ? 22.335 -19.218 -11.214 1.00 84.19 364 GLY A CA 1
ATOM 2838 C C . GLY A 1 364 ? 21.470 -18.843 -10.012 1.00 84.19 364 GLY A C 1
ATOM 2839 O O . GLY A 1 364 ? 20.513 -19.540 -9.691 1.00 84.19 364 GLY A O 1
ATOM 2840 N N . TRP A 1 365 ? 21.761 -17.718 -9.358 1.00 83.44 365 TRP A N 1
ATOM 2841 C CA . TRP A 1 365 ? 20.912 -17.174 -8.298 1.00 83.44 365 TRP A CA 1
ATOM 2842 C C . TRP A 1 365 ? 19.540 -16.730 -8.826 1.00 83.44 365 TRP A C 1
ATOM 2844 O O . TRP A 1 365 ? 18.520 -17.150 -8.286 1.00 83.44 365 TRP A O 1
ATOM 2854 N N . THR A 1 366 ? 19.499 -15.991 -9.939 1.00 88.00 366 THR A N 1
ATOM 2855 C CA . THR A 1 366 ? 18.237 -15.541 -10.559 1.00 88.00 366 THR A CA 1
ATOM 2856 C C . THR A 1 366 ? 17.339 -16.729 -10.919 1.00 88.00 366 THR A C 1
ATOM 2858 O O . THR A 1 366 ? 16.151 -16.737 -10.606 1.00 88.00 366 THR A O 1
ATOM 2861 N N . ILE A 1 367 ? 17.916 -17.777 -11.517 1.00 89.56 367 ILE A N 1
ATOM 2862 C CA . ILE A 1 367 ? 17.200 -19.015 -11.854 1.00 89.56 367 ILE A CA 1
ATOM 2863 C C . ILE A 1 367 ? 16.638 -19.702 -10.599 1.00 89.56 367 ILE A C 1
ATOM 2865 O O . ILE A 1 367 ? 15.506 -20.186 -10.630 1.00 89.56 367 ILE A O 1
ATOM 2869 N N . ARG A 1 368 ? 17.399 -19.738 -9.496 1.00 85.25 368 ARG A N 1
ATOM 2870 C CA . ARG A 1 368 ? 16.948 -20.334 -8.226 1.00 85.25 368 ARG A CA 1
ATOM 2871 C C . ARG A 1 368 ? 15.733 -19.609 -7.655 1.00 85.25 368 ARG A C 1
ATOM 2873 O O . ARG A 1 368 ? 14.794 -20.276 -7.232 1.00 85.25 368 ARG A O 1
ATOM 2880 N N . VAL A 1 369 ? 15.717 -18.278 -7.698 1.00 89.12 369 VAL A N 1
ATOM 2881 C CA . VAL A 1 369 ? 14.555 -17.498 -7.246 1.00 89.12 369 VAL A CA 1
ATOM 2882 C C . VAL A 1 369 ? 13.331 -17.782 -8.096 1.00 89.12 369 VAL A C 1
ATOM 2884 O O . VAL A 1 369 ? 12.270 -18.073 -7.555 1.00 89.12 369 VAL A O 1
ATOM 2887 N N . LEU A 1 370 ? 13.479 -17.779 -9.420 1.00 92.06 370 LEU A N 1
ATOM 2888 C CA . LEU A 1 370 ? 12.372 -18.092 -10.324 1.00 92.06 370 LEU A CA 1
ATOM 2889 C C . LEU A 1 370 ? 11.828 -19.512 -10.107 1.00 92.06 370 LEU A C 1
ATOM 2891 O O . LEU A 1 370 ? 10.617 -19.707 -10.118 1.00 92.06 370 LEU A O 1
ATOM 2895 N N . HIS A 1 371 ? 12.702 -20.495 -9.871 1.00 91.75 371 HIS A N 1
ATOM 2896 C CA . HIS A 1 371 ? 12.276 -21.853 -9.528 1.00 91.75 371 HIS A CA 1
ATOM 2897 C C . HIS A 1 371 ? 11.511 -21.893 -8.204 1.00 91.75 371 HIS A C 1
ATOM 2899 O O . HIS A 1 371 ? 10.432 -22.469 -8.155 1.00 91.75 371 HIS A O 1
ATOM 2905 N N . TYR A 1 372 ? 12.038 -21.248 -7.160 1.00 91.12 372 TYR A N 1
ATOM 2906 C CA . TYR A 1 372 ? 11.387 -21.182 -5.853 1.00 91.12 372 TYR A CA 1
ATOM 2907 C C . TYR A 1 372 ? 9.995 -20.553 -5.935 1.00 91.12 372 TYR A C 1
ATOM 2909 O O . TYR A 1 372 ? 9.043 -21.125 -5.414 1.00 91.12 372 TYR A O 1
ATOM 2917 N N . LEU A 1 373 ? 9.857 -19.430 -6.647 1.00 91.94 373 LEU A N 1
ATOM 2918 C CA . LEU A 1 373 ? 8.561 -18.778 -6.833 1.00 91.94 373 LEU A CA 1
ATOM 2919 C C . LEU A 1 373 ? 7.551 -19.696 -7.535 1.00 91.94 373 LEU A C 1
ATOM 2921 O O . LEU A 1 373 ? 6.385 -19.721 -7.154 1.00 91.94 373 LEU A O 1
ATOM 2925 N N . GLN A 1 374 ? 7.985 -20.476 -8.528 1.00 93.56 374 GLN A N 1
ATOM 2926 C CA . GLN A 1 374 ? 7.115 -21.441 -9.202 1.00 93.56 374 GLN A CA 1
ATOM 2927 C C . GLN A 1 374 ? 6.740 -22.613 -8.294 1.00 93.56 374 GLN A C 1
ATOM 2929 O O . GLN A 1 374 ? 5.578 -22.998 -8.246 1.00 93.56 374 GLN A O 1
ATOM 2934 N N . GLU A 1 375 ? 7.716 -23.205 -7.613 1.00 91.62 375 GLU A N 1
ATOM 2935 C CA . GLU A 1 375 ? 7.519 -24.414 -6.812 1.00 91.62 375 GLU A CA 1
ATOM 2936 C C . GLU A 1 375 ? 6.639 -24.152 -5.588 1.00 91.62 375 GLU A C 1
ATOM 2938 O O . GLU A 1 375 ? 5.741 -24.938 -5.301 1.00 91.62 375 GLU A O 1
ATOM 2943 N N . TRP A 1 376 ? 6.867 -23.034 -4.899 1.00 90.88 376 TRP A N 1
ATOM 2944 C CA . TRP A 1 376 ? 6.204 -22.744 -3.628 1.00 90.88 376 TRP A CA 1
ATOM 2945 C C . TRP A 1 376 ? 4.947 -21.899 -3.772 1.00 90.88 376 TRP A C 1
ATOM 2947 O O . TRP A 1 376 ? 4.054 -22.011 -2.939 1.00 90.88 376 TRP A O 1
ATOM 2957 N N . TYR A 1 377 ? 4.860 -21.072 -4.816 1.00 90.06 377 TYR A N 1
ATOM 2958 C CA . TYR A 1 377 ? 3.752 -20.129 -4.981 1.00 90.06 377 TYR A CA 1
ATOM 2959 C C . TYR A 1 377 ? 3.051 -20.238 -6.334 1.00 90.06 377 TYR A C 1
ATOM 2961 O O . TYR A 1 377 ? 2.058 -19.547 -6.555 1.00 90.06 377 TYR A O 1
ATOM 2969 N N . GLY A 1 378 ? 3.521 -21.086 -7.253 1.00 88.81 378 GLY A N 1
ATOM 2970 C CA . GLY A 1 378 ? 2.969 -21.171 -8.607 1.00 88.81 378 GLY A CA 1
ATOM 2971 C C . GLY A 1 378 ? 1.500 -21.590 -8.641 1.00 88.81 378 GLY A C 1
ATOM 2972 O O . GLY A 1 378 ? 0.736 -21.038 -9.429 1.00 88.81 378 GLY A O 1
ATOM 2973 N N . THR A 1 379 ? 1.084 -22.500 -7.755 1.00 85.31 379 THR A N 1
ATOM 2974 C CA . THR A 1 379 ? -0.314 -22.955 -7.653 1.00 85.31 379 THR A CA 1
ATOM 2975 C C . THR A 1 379 ? -1.252 -21.824 -7.232 1.00 85.31 379 THR A C 1
ATOM 2977 O O . THR A 1 379 ? -2.284 -21.626 -7.867 1.00 85.31 379 THR A O 1
ATOM 2980 N N . ASP A 1 380 ? -0.867 -21.045 -6.218 1.00 80.62 380 ASP A N 1
ATOM 2981 C CA . ASP A 1 380 ? -1.721 -20.001 -5.636 1.00 80.62 380 ASP A CA 1
ATOM 2982 C C . ASP A 1 380 ? -1.731 -18.718 -6.474 1.00 80.62 380 ASP A C 1
ATOM 2984 O O . ASP A 1 380 ? -2.711 -17.979 -6.505 1.00 80.62 380 ASP A O 1
ATOM 2988 N N . THR A 1 381 ? -0.625 -18.439 -7.163 1.00 83.25 381 THR A N 1
ATOM 2989 C CA . THR A 1 381 ? -0.437 -17.188 -7.914 1.00 83.25 381 THR A CA 1
ATOM 2990 C C . THR A 1 381 ? -0.653 -17.335 -9.417 1.00 83.25 381 THR A C 1
ATOM 2992 O O . THR A 1 381 ? -0.678 -16.335 -10.134 1.00 83.25 381 THR A O 1
ATOM 2995 N N . GLY A 1 382 ? -0.759 -18.569 -9.918 1.00 87.06 382 GLY A N 1
ATOM 2996 C CA . GLY A 1 382 ? -0.745 -18.871 -11.350 1.00 87.06 382 GLY A CA 1
ATOM 2997 C C . GLY A 1 382 ? 0.618 -18.654 -12.020 1.00 87.06 382 GLY A C 1
ATOM 2998 O O . GLY A 1 382 ? 0.715 -18.730 -13.246 1.00 87.06 382 GLY A O 1
ATOM 2999 N N . PHE A 1 383 ? 1.681 -18.370 -11.258 1.00 91.75 383 PHE A N 1
ATOM 3000 C CA . PHE A 1 383 ? 3.017 -18.165 -11.807 1.00 91.75 383 PHE A CA 1
ATOM 3001 C C . PHE A 1 383 ? 3.612 -19.476 -12.330 1.00 91.75 383 PHE A C 1
ATOM 3003 O O . PHE A 1 383 ? 3.812 -20.442 -11.591 1.00 91.75 383 PHE A O 1
ATOM 3010 N N . ARG A 1 384 ? 3.950 -19.491 -13.622 1.00 92.25 384 ARG A N 1
ATOM 3011 C CA . ARG A 1 384 ? 4.539 -20.646 -14.297 1.00 92.25 384 ARG A CA 1
ATOM 3012 C C . ARG A 1 384 ? 5.606 -20.200 -15.287 1.00 92.25 384 ARG A C 1
ATOM 3014 O O . ARG A 1 384 ? 5.385 -19.293 -16.082 1.00 92.25 384 ARG A O 1
ATOM 3021 N N . LEU A 1 385 ? 6.761 -20.856 -15.253 1.00 91.44 385 LEU A N 1
ATOM 3022 C CA . LEU A 1 385 ? 7.825 -20.658 -16.228 1.00 91.44 385 LEU A CA 1
ATOM 3023 C C . LEU A 1 385 ? 7.451 -21.342 -17.553 1.00 91.44 385 LEU A C 1
ATOM 3025 O O . LEU A 1 385 ? 6.905 -22.450 -17.542 1.00 91.44 385 LEU A O 1
ATOM 3029 N N . PRO A 1 386 ? 7.808 -20.744 -18.703 1.00 89.06 386 PRO A N 1
ATOM 3030 C CA . PRO A 1 386 ? 7.480 -21.297 -20.020 1.00 89.06 386 PRO A CA 1
ATOM 3031 C C . PRO A 1 386 ? 8.284 -22.563 -20.357 1.00 89.06 386 PRO A C 1
ATOM 3033 O O . PRO A 1 386 ? 8.009 -23.259 -21.332 1.00 89.06 386 PRO A O 1
ATOM 3036 N N . CYS A 1 387 ? 9.306 -22.890 -19.563 1.00 89.44 387 CYS A N 1
ATOM 3037 C CA . CYS A 1 387 ? 10.106 -24.096 -19.723 1.00 89.44 387 CYS A CA 1
ATOM 3038 C C . CYS A 1 387 ? 10.628 -24.599 -18.373 1.00 89.44 387 CYS A C 1
ATOM 3040 O O . CYS A 1 387 ? 10.550 -23.909 -17.356 1.00 89.44 387 CYS A O 1
ATOM 3042 N N . SER A 1 388 ? 11.183 -25.813 -18.361 1.00 89.94 388 SER A N 1
ATOM 3043 C CA . SER A 1 388 ? 11.839 -26.340 -17.166 1.00 89.94 388 SER A CA 1
ATOM 3044 C C . SER A 1 388 ? 13.065 -25.503 -16.797 1.00 89.94 388 SER A C 1
ATOM 3046 O O . SER A 1 388 ? 13.792 -25.014 -17.662 1.00 89.94 388 SER A O 1
ATOM 3048 N N . THR A 1 389 ? 13.361 -25.408 -15.504 1.00 86.25 389 THR A N 1
ATOM 3049 C CA . THR A 1 389 ? 14.505 -24.650 -14.969 1.00 86.25 389 THR A CA 1
ATOM 3050 C C . THR A 1 389 ? 15.842 -25.066 -15.583 1.00 86.25 389 THR A C 1
ATOM 3052 O O . THR A 1 389 ? 16.712 -24.225 -15.788 1.00 86.25 389 THR A O 1
ATOM 3055 N N . ARG A 1 390 ? 15.983 -26.342 -15.974 1.00 84.62 390 ARG A N 1
ATOM 3056 C CA . ARG A 1 390 ? 17.162 -26.849 -16.700 1.00 84.62 390 ARG A CA 1
ATOM 3057 C C . ARG A 1 390 ? 17.343 -26.196 -18.076 1.00 84.62 390 ARG A C 1
ATOM 3059 O O . ARG A 1 390 ? 18.473 -25.983 -18.489 1.00 84.62 390 ARG A O 1
ATOM 3066 N N . ARG A 1 391 ? 16.248 -25.876 -18.776 1.00 89.44 391 ARG A N 1
ATOM 3067 C CA . ARG A 1 391 ? 16.256 -25.224 -20.100 1.00 89.44 391 ARG A CA 1
ATOM 3068 C C . ARG A 1 391 ? 16.220 -23.700 -20.021 1.00 89.44 391 ARG A C 1
ATOM 3070 O O . ARG A 1 391 ? 16.567 -23.035 -20.994 1.00 89.44 391 ARG A O 1
ATOM 3077 N N . LEU A 1 392 ? 15.820 -23.152 -18.874 1.00 89.31 392 LEU A N 1
ATOM 3078 C CA . LEU A 1 392 ? 15.650 -21.716 -18.673 1.00 89.31 392 LEU A CA 1
ATOM 3079 C C . LEU A 1 392 ? 16.936 -20.934 -18.965 1.00 89.31 392 LEU A C 1
ATOM 3081 O O . LEU A 1 392 ? 16.889 -19.884 -19.597 1.00 89.31 392 LEU A O 1
ATOM 3085 N N . HIS A 1 393 ? 18.091 -21.465 -18.563 1.00 90.12 393 HIS A N 1
ATOM 3086 C CA . HIS A 1 393 ? 19.376 -20.816 -18.807 1.00 90.12 393 HIS A CA 1
ATOM 3087 C C . HIS A 1 393 ? 19.694 -20.660 -20.305 1.00 90.12 393 HIS A C 1
ATOM 3089 O O . HIS A 1 393 ? 20.125 -19.589 -20.735 1.00 90.12 393 HIS A O 1
ATOM 3095 N N . ASP A 1 394 ? 19.453 -21.699 -21.106 1.00 90.56 394 ASP A N 1
ATOM 3096 C CA . ASP A 1 394 ? 19.715 -21.664 -22.548 1.00 90.56 394 ASP A CA 1
ATOM 3097 C C . ASP A 1 394 ? 18.736 -20.733 -23.265 1.00 90.56 394 ASP A C 1
ATOM 3099 O O . ASP A 1 394 ? 19.148 -19.937 -24.109 1.00 90.56 394 ASP A O 1
ATOM 3103 N N . LEU A 1 395 ? 17.466 -20.752 -22.851 1.00 91.88 395 LEU A N 1
ATOM 3104 C CA . LEU A 1 395 ? 16.450 -19.836 -23.361 1.00 91.88 395 LEU A CA 1
ATOM 3105 C C . LEU A 1 395 ? 16.817 -18.372 -23.072 1.00 91.88 395 LEU A C 1
ATOM 3107 O O . LEU A 1 395 ? 16.770 -17.528 -23.964 1.00 91.88 395 LEU A O 1
ATOM 3111 N N . ILE A 1 396 ? 17.246 -18.057 -21.846 1.00 91.62 396 ILE A N 1
ATOM 3112 C CA . ILE A 1 396 ? 17.684 -16.701 -21.487 1.00 91.62 396 ILE A CA 1
ATOM 3113 C C . ILE A 1 396 ? 18.926 -16.300 -22.291 1.00 91.62 396 ILE A C 1
ATOM 3115 O O . ILE A 1 396 ? 19.001 -15.162 -22.749 1.00 91.62 396 ILE A O 1
ATOM 3119 N N . LYS A 1 397 ? 19.888 -17.207 -22.513 1.00 90.88 397 LYS A N 1
ATOM 3120 C CA . LYS A 1 397 ? 21.062 -16.936 -23.364 1.00 90.88 397 LYS A CA 1
ATOM 3121 C C . LYS A 1 397 ? 20.676 -16.611 -24.808 1.00 90.88 397 LYS A C 1
ATOM 3123 O O . LYS A 1 397 ? 21.249 -15.694 -25.402 1.00 90.88 397 LYS A O 1
ATOM 3128 N N . GLU A 1 398 ? 19.708 -17.332 -25.364 1.00 92.19 398 GLU A N 1
ATOM 3129 C CA . GLU A 1 398 ? 19.166 -17.061 -26.695 1.00 92.19 398 GLU A CA 1
ATOM 3130 C C . GLU A 1 398 ? 18.540 -15.659 -26.750 1.00 92.19 398 GLU A C 1
ATOM 3132 O O . GLU A 1 398 ? 18.933 -14.832 -27.578 1.00 92.19 398 GLU A O 1
ATOM 3137 N N . LYS A 1 399 ? 17.655 -15.338 -25.796 1.00 92.38 399 LYS A N 1
ATOM 3138 C CA . LYS A 1 399 ? 17.026 -14.011 -25.687 1.00 92.38 399 LYS A CA 1
ATOM 3139 C C . LYS A 1 399 ? 18.042 -12.895 -25.451 1.00 92.38 399 LYS A C 1
ATOM 3141 O O . LYS A 1 399 ? 17.918 -11.824 -26.037 1.00 92.38 399 LYS A O 1
ATOM 3146 N N . ALA A 1 400 ? 19.080 -13.144 -24.659 1.00 90.62 400 ALA A N 1
ATOM 3147 C CA . ALA A 1 400 ? 20.165 -12.196 -24.433 1.00 90.62 400 ALA A CA 1
ATOM 3148 C C . ALA A 1 400 ? 20.951 -11.907 -25.716 1.00 90.62 400 ALA A C 1
ATOM 3150 O O . ALA A 1 400 ? 21.342 -10.767 -25.961 1.00 90.62 400 ALA A O 1
ATOM 3151 N N . THR A 1 401 ? 21.156 -12.920 -26.560 1.00 90.38 401 THR A N 1
ATOM 3152 C CA . THR A 1 401 ? 21.800 -12.747 -27.868 1.00 90.38 401 THR A CA 1
ATOM 3153 C C . THR A 1 401 ? 20.925 -11.911 -28.803 1.00 90.38 401 THR A C 1
ATOM 3155 O O . THR A 1 401 ? 21.432 -10.994 -29.447 1.00 90.38 401 THR A O 1
ATOM 3158 N N . ALA A 1 402 ? 19.610 -12.156 -28.818 1.00 89.62 402 ALA A N 1
ATOM 3159 C CA . ALA A 1 402 ? 18.660 -11.345 -29.579 1.00 89.62 402 ALA A CA 1
ATOM 3160 C C . ALA A 1 402 ? 18.639 -9.882 -29.103 1.00 89.62 402 ALA A C 1
ATOM 3162 O O . ALA A 1 402 ? 18.747 -8.969 -29.919 1.00 89.62 402 ALA A O 1
ATOM 3163 N N . LEU A 1 403 ? 18.593 -9.651 -27.786 1.00 89.56 403 LEU A N 1
ATOM 3164 C CA . LEU A 1 403 ? 18.642 -8.310 -27.193 1.00 89.56 403 LEU A CA 1
ATOM 3165 C C . LEU A 1 403 ? 19.926 -7.554 -27.552 1.00 89.56 403 LEU A C 1
ATOM 3167 O O . LEU A 1 403 ? 19.863 -6.361 -27.815 1.00 89.56 403 LEU A O 1
ATOM 3171 N N . LYS A 1 404 ? 21.080 -8.231 -27.625 1.00 86.19 404 LYS A N 1
ATOM 3172 C CA . LYS A 1 404 ? 22.336 -7.603 -28.073 1.00 86.19 404 LYS A CA 1
ATOM 3173 C C . LYS A 1 404 ? 22.308 -7.157 -29.530 1.00 86.19 404 LYS A C 1
ATOM 3175 O O . LYS A 1 404 ? 22.967 -6.182 -29.874 1.00 86.19 404 LYS A O 1
ATOM 3180 N N . ALA A 1 405 ? 21.609 -7.897 -30.386 1.00 86.75 405 ALA A N 1
ATOM 3181 C CA . ALA A 1 405 ? 21.471 -7.553 -31.798 1.00 86.75 405 ALA A CA 1
ATOM 3182 C C . ALA A 1 405 ? 20.468 -6.408 -32.017 1.00 86.75 405 ALA A C 1
ATOM 3184 O O . ALA A 1 405 ? 20.508 -5.730 -33.046 1.00 86.75 405 ALA A O 1
ATOM 3185 N N . MET A 1 406 ? 19.570 -6.172 -31.056 1.00 87.69 406 MET A N 1
ATOM 3186 C CA . MET A 1 406 ? 18.677 -5.023 -31.074 1.00 87.69 406 MET A CA 1
ATOM 3187 C C . MET A 1 406 ? 19.477 -3.753 -30.773 1.00 87.69 406 MET A C 1
ATOM 3189 O O . MET A 1 406 ? 19.804 -3.459 -29.629 1.00 87.69 406 MET A O 1
ATOM 3193 N N . ASN A 1 407 ? 19.770 -2.963 -31.808 1.00 72.12 407 ASN A N 1
ATOM 3194 C CA . ASN A 1 407 ? 20.288 -1.610 -31.613 1.00 72.12 407 ASN A CA 1
ATOM 3195 C C . ASN A 1 407 ? 19.323 -0.822 -30.715 1.00 72.12 407 ASN A C 1
ATOM 3197 O O . ASN A 1 407 ? 18.110 -0.867 -30.943 1.00 72.12 407 ASN A O 1
ATOM 3201 N N . HIS A 1 408 ? 19.855 -0.069 -29.745 1.00 74.12 408 HIS A N 1
ATOM 3202 C CA . HIS A 1 408 ? 19.086 0.864 -28.917 1.00 74.12 408 HIS A CA 1
ATOM 3203 C C . HIS A 1 408 ? 18.427 1.928 -29.803 1.00 74.12 408 HIS A C 1
ATOM 3205 O O . HIS A 1 408 ? 18.959 3.014 -30.026 1.00 74.12 408 HIS A O 1
ATOM 3211 N N . ARG A 1 409 ? 17.250 1.619 -30.350 1.00 61.88 409 ARG A N 1
ATOM 3212 C CA . ARG A 1 409 ? 16.456 2.584 -31.100 1.00 61.88 409 ARG A CA 1
ATOM 3213 C C . ARG A 1 409 ? 15.857 3.554 -30.085 1.00 61.88 409 ARG A C 1
ATOM 3215 O O . ARG A 1 409 ? 15.020 3.172 -29.268 1.00 61.88 409 ARG A O 1
ATOM 3222 N N . ASN A 1 410 ? 16.286 4.812 -30.154 1.00 70.00 410 ASN A N 1
ATOM 3223 C CA . ASN A 1 410 ? 15.711 5.947 -29.424 1.00 70.00 410 ASN A CA 1
ATOM 3224 C C . ASN A 1 410 ? 15.938 5.939 -27.901 1.00 70.00 410 ASN A C 1
ATOM 3226 O O . ASN A 1 410 ? 15.052 6.362 -27.161 1.00 70.00 410 ASN A O 1
ATOM 3230 N N . GLY A 1 411 ? 17.079 5.422 -27.424 1.00 74.88 411 GLY A N 1
ATOM 3231 C CA . GLY A 1 411 ? 17.428 5.457 -25.992 1.00 74.88 411 GLY A CA 1
ATOM 3232 C C . GLY A 1 411 ? 16.484 4.656 -25.087 1.00 74.88 411 GLY A C 1
ATOM 3233 O O . GLY A 1 411 ? 16.465 4.850 -23.879 1.00 74.88 411 GLY A O 1
ATOM 3234 N N . LYS A 1 412 ? 15.658 3.768 -25.656 1.00 81.81 412 LYS A N 1
ATOM 3235 C CA . LYS A 1 412 ? 14.764 2.896 -24.888 1.00 81.81 412 LYS A CA 1
ATOM 3236 C C . LYS A 1 412 ? 15.450 1.558 -24.640 1.00 81.81 412 LYS A C 1
ATOM 3238 O O . LYS A 1 412 ? 15.967 0.944 -25.573 1.00 81.81 412 LYS A O 1
ATOM 3243 N N . VAL A 1 413 ? 15.387 1.082 -23.398 1.00 85.44 413 VAL A N 1
ATOM 3244 C CA . VAL A 1 413 ? 15.807 -0.278 -23.039 1.00 85.44 413 VAL A CA 1
ATOM 3245 C C . VAL A 1 413 ? 14.926 -1.285 -23.797 1.00 85.44 413 VAL A C 1
ATOM 3247 O O . VAL A 1 413 ? 13.693 -1.227 -23.661 1.00 85.44 413 VAL A O 1
ATOM 3250 N N . PRO A 1 414 ? 15.510 -2.184 -24.611 1.00 91.12 414 PRO A N 1
ATOM 3251 C CA . PRO A 1 414 ? 14.759 -3.222 -25.301 1.00 91.12 414 PRO A CA 1
ATOM 3252 C C . PRO A 1 414 ? 14.216 -4.244 -24.295 1.00 91.12 414 PRO A C 1
ATOM 3254 O O . PRO A 1 414 ? 14.897 -4.632 -23.344 1.00 91.12 414 PRO A O 1
ATOM 3257 N N . ILE A 1 415 ? 12.967 -4.662 -24.503 1.00 91.38 415 ILE A N 1
ATOM 3258 C CA . ILE A 1 415 ? 12.279 -5.651 -23.671 1.00 91.38 415 ILE A CA 1
ATOM 3259 C C . ILE A 1 415 ? 11.811 -6.774 -24.593 1.00 91.38 415 ILE A C 1
ATOM 3261 O O . ILE A 1 415 ? 11.157 -6.491 -25.595 1.00 91.38 415 ILE A O 1
ATOM 3265 N N . VAL A 1 416 ? 12.130 -8.020 -24.253 1.00 93.25 416 VAL A N 1
ATOM 3266 C CA . VAL A 1 416 ? 11.617 -9.225 -24.929 1.00 93.25 416 VAL A CA 1
ATOM 3267 C C . VAL A 1 416 ? 10.901 -10.095 -23.907 1.00 93.25 416 VAL A C 1
ATOM 3269 O O . VAL A 1 416 ? 11.376 -10.198 -22.775 1.00 93.25 416 VAL A O 1
ATOM 3272 N N . ASN A 1 417 ? 9.777 -10.720 -24.262 1.00 93.06 417 ASN A N 1
ATOM 3273 C CA . ASN A 1 417 ? 9.162 -11.677 -23.348 1.00 93.06 417 ASN A CA 1
ATOM 3274 C C . ASN A 1 417 ? 9.871 -13.027 -23.452 1.00 93.06 417 ASN A C 1
ATOM 3276 O O . ASN A 1 417 ? 10.327 -13.450 -24.518 1.00 93.06 417 ASN A O 1
ATOM 3280 N N . LEU A 1 418 ? 9.970 -13.711 -22.318 1.00 92.12 418 LEU A N 1
ATOM 3281 C CA . LEU A 1 418 ? 10.538 -15.048 -22.244 1.00 92.12 418 LEU A CA 1
ATOM 3282 C C . LEU A 1 418 ? 9.683 -16.054 -23.030 1.00 92.12 418 LEU A C 1
ATOM 3284 O O . LEU A 1 418 ? 10.241 -16.950 -23.658 1.00 92.12 418 LEU A O 1
ATOM 3288 N N . ASP A 1 419 ? 8.360 -15.861 -23.023 1.00 88.00 419 ASP A N 1
ATOM 3289 C CA . ASP A 1 419 ? 7.373 -16.725 -23.684 1.00 88.00 419 ASP A CA 1
ATOM 3290 C C . ASP A 1 419 ? 7.106 -16.362 -25.155 1.00 88.00 419 ASP A C 1
ATOM 3292 O O . ASP A 1 419 ? 6.417 -17.093 -25.863 1.00 88.00 419 ASP A O 1
ATOM 3296 N N . ASP A 1 420 ? 7.712 -15.280 -25.664 1.00 79.31 420 ASP A N 1
ATOM 3297 C CA . ASP A 1 420 ? 7.697 -14.975 -27.098 1.00 79.31 420 ASP A CA 1
ATOM 3298 C C . ASP A 1 420 ? 8.621 -15.968 -27.813 1.00 79.31 420 ASP A C 1
ATOM 3300 O O . ASP A 1 420 ? 9.706 -15.625 -28.290 1.00 79.31 420 ASP A O 1
ATOM 3304 N N . SER A 1 421 ? 8.261 -17.245 -27.841 1.00 60.22 421 SER A N 1
ATOM 3305 C CA . SER A 1 421 ? 8.794 -18.141 -28.848 1.00 60.22 421 SER A CA 1
ATOM 3306 C C . SER A 1 421 ? 8.288 -17.615 -30.188 1.00 60.22 421 SER A C 1
ATOM 3308 O O . SER A 1 421 ? 7.142 -17.835 -30.572 1.00 60.22 421 SER A O 1
ATOM 3310 N N . GLU A 1 422 ? 9.135 -16.879 -30.920 1.00 54.31 422 GLU A N 1
ATOM 3311 C CA . GLU A 1 422 ? 8.949 -16.870 -32.366 1.00 54.31 422 GLU A CA 1
ATOM 3312 C C . GLU A 1 422 ? 8.896 -18.343 -32.778 1.00 54.31 422 GLU A C 1
ATOM 3314 O O . GLU A 1 422 ? 9.732 -19.120 -32.292 1.00 54.31 422 GLU A O 1
ATOM 3319 N N . PRO A 1 423 ? 7.908 -18.760 -33.592 1.00 43.12 423 PRO A N 1
ATOM 3320 C CA . PRO A 1 423 ? 7.823 -20.134 -34.044 1.00 43.12 423 PRO A CA 1
ATOM 3321 C C . PRO A 1 423 ? 9.183 -20.464 -34.631 1.00 43.12 423 PRO A C 1
ATOM 3323 O O . PRO A 1 423 ? 9.604 -19.843 -35.608 1.00 43.12 423 PRO A O 1
ATOM 3326 N N . TYR A 1 424 ? 9.898 -21.362 -33.952 1.00 41.97 424 TYR A N 1
ATOM 3327 C CA . TYR A 1 424 ? 11.251 -21.757 -34.290 1.00 41.97 424 TYR A CA 1
ATOM 3328 C C . TYR A 1 424 ? 11.169 -22.359 -35.683 1.00 41.97 424 TYR A C 1
ATOM 3330 O O . TYR A 1 424 ? 10.846 -23.533 -35.855 1.00 41.97 424 TYR A O 1
ATOM 3338 N N . ASN A 1 425 ? 11.348 -21.506 -36.688 1.00 42.06 425 ASN A N 1
ATOM 3339 C CA . ASN A 1 425 ? 11.270 -21.882 -38.075 1.00 42.06 425 ASN A CA 1
ATOM 3340 C C . ASN A 1 425 ? 12.417 -22.861 -38.247 1.00 42.06 425 ASN A C 1
ATOM 3342 O O . ASN A 1 425 ? 13.592 -22.484 -38.206 1.00 42.06 425 ASN A O 1
ATOM 3346 N N . THR A 1 426 ? 12.059 -24.133 -38.357 1.00 43.44 426 THR A N 1
ATOM 3347 C CA . THR A 1 426 ? 12.913 -25.276 -38.623 1.00 43.44 426 THR A CA 1
ATOM 3348 C C . THR A 1 426 ? 13.545 -25.112 -40.002 1.00 43.44 426 THR A C 1
ATOM 3350 O O . THR A 1 426 ? 13.373 -25.930 -40.893 1.00 43.44 426 THR A O 1
ATOM 3353 N N . LYS A 1 427 ? 14.404 -24.103 -40.182 1.00 44.22 427 LYS A N 1
ATOM 3354 C CA . LYS A 1 427 ? 15.479 -24.131 -41.174 1.00 44.22 427 LYS A CA 1
ATOM 3355 C C . LYS A 1 427 ? 16.574 -25.055 -40.652 1.00 44.22 427 LYS A C 1
ATOM 3357 O O . LYS A 1 427 ? 17.741 -24.686 -40.520 1.00 44.22 427 LYS A O 1
ATOM 3362 N N . ARG A 1 428 ? 16.185 -26.299 -40.360 1.00 43.72 428 ARG A N 1
ATOM 3363 C CA . ARG A 1 428 ? 17.105 -27.423 -40.352 1.00 43.72 428 ARG A CA 1
ATOM 3364 C C . ARG A 1 428 ? 17.537 -27.530 -41.807 1.00 43.72 428 ARG A C 1
ATOM 3366 O O . ARG A 1 428 ? 16.759 -27.926 -42.662 1.00 43.72 428 ARG A O 1
ATOM 3373 N N . LYS A 1 429 ? 18.730 -27.009 -42.096 1.00 46.38 429 LYS A N 1
ATOM 3374 C CA . LYS A 1 429 ? 19.367 -27.106 -43.407 1.00 46.38 429 LYS A CA 1
ATOM 3375 C C . LYS A 1 429 ? 19.277 -28.562 -43.864 1.00 46.38 429 LYS A C 1
ATOM 3377 O O . LYS A 1 429 ? 19.994 -29.400 -43.319 1.00 46.38 429 LYS A O 1
ATOM 3382 N N . ASP A 1 430 ? 18.453 -28.828 -44.873 1.00 45.41 430 ASP A N 1
ATOM 3383 C CA . ASP A 1 430 ? 18.598 -29.980 -45.755 1.00 45.41 430 ASP A CA 1
ATOM 3384 C C . ASP A 1 430 ? 19.971 -29.872 -46.433 1.00 45.41 430 ASP A C 1
ATOM 3386 O O . ASP A 1 430 ? 20.141 -29.333 -47.523 1.00 45.41 430 ASP A O 1
ATOM 3390 N N . LYS A 1 431 ? 21.005 -30.339 -45.733 1.00 48.91 431 LYS A N 1
ATOM 3391 C CA . LYS A 1 431 ? 22.311 -30.681 -46.296 1.00 48.91 431 LYS A CA 1
ATOM 3392 C C . LYS A 1 431 ? 22.387 -32.201 -46.386 1.00 48.91 431 LYS A C 1
ATOM 3394 O O . LYS A 1 431 ? 23.242 -32.832 -45.772 1.00 48.91 431 LYS A O 1
ATOM 3399 N N . THR A 1 432 ? 21.455 -32.818 -47.107 1.00 52.25 432 THR A N 1
ATOM 3400 C CA . THR A 1 432 ? 21.540 -34.252 -47.417 1.00 52.25 432 THR A CA 1
ATOM 3401 C C . THR A 1 432 ? 20.772 -34.602 -48.691 1.00 52.25 432 THR A C 1
ATOM 3403 O O . THR A 1 432 ? 19.812 -35.353 -48.655 1.00 52.25 432 THR A O 1
ATOM 3406 N N . LYS A 1 433 ? 21.193 -34.061 -49.843 1.00 50.44 433 LYS A N 1
ATOM 3407 C CA . LYS A 1 433 ? 20.991 -34.697 -51.163 1.00 50.44 433 LYS A CA 1
ATOM 3408 C C . LYS A 1 433 ? 21.788 -33.959 -52.240 1.00 50.44 433 LYS A C 1
ATOM 3410 O O . LYS A 1 433 ? 21.287 -33.077 -52.917 1.00 50.44 433 LYS A O 1
ATOM 3415 N N . ASN A 1 434 ? 23.070 -34.294 -52.348 1.00 46.88 434 ASN A N 1
ATOM 3416 C CA . ASN A 1 434 ? 23.807 -34.201 -53.610 1.00 46.88 434 ASN A CA 1
ATOM 3417 C C . ASN A 1 434 ? 25.025 -35.132 -53.544 1.00 46.88 434 ASN A C 1
ATOM 3419 O O . ASN A 1 434 ? 26.172 -34.720 -53.395 1.00 46.88 434 ASN A O 1
ATOM 3423 N N . ARG A 1 435 ? 24.741 -36.433 -53.590 1.00 50.97 435 ARG A N 1
ATOM 3424 C CA . ARG A 1 435 ? 25.680 -37.476 -54.008 1.00 50.97 435 ARG A CA 1
ATOM 3425 C C . ARG A 1 435 ? 24.880 -38.456 -54.858 1.00 50.97 435 ARG A C 1
ATOM 3427 O O . ARG A 1 435 ? 23.984 -39.104 -54.331 1.00 50.97 435 ARG A O 1
ATOM 3434 N N . GLY A 1 436 ? 25.201 -38.520 -56.146 1.00 52.06 436 GLY A N 1
ATOM 3435 C CA . GLY A 1 436 ? 24.675 -39.526 -57.069 1.00 52.06 436 GLY A CA 1
ATOM 3436 C C . GLY A 1 436 ? 24.155 -38.936 -58.375 1.00 52.06 436 GLY A C 1
ATOM 3437 O O . GLY A 1 436 ? 22.963 -38.689 -58.488 1.00 52.06 436 GLY A O 1
ATOM 3438 N N . ASN A 1 437 ? 25.060 -38.670 -59.322 1.00 45.03 437 ASN A N 1
ATOM 3439 C CA . ASN A 1 437 ? 24.989 -39.215 -60.686 1.00 45.03 437 ASN A CA 1
ATOM 3440 C C . ASN A 1 437 ? 26.129 -38.645 -61.545 1.00 45.03 437 ASN A C 1
ATOM 3442 O O . ASN A 1 437 ? 26.056 -37.539 -62.073 1.00 45.03 437 ASN A O 1
ATOM 3446 N N . ARG A 1 438 ? 27.198 -39.435 -61.667 1.00 50.50 438 ARG A N 1
ATOM 3447 C CA . ARG A 1 438 ? 28.035 -39.493 -62.866 1.00 50.50 438 ARG A CA 1
ATOM 3448 C C . ARG A 1 438 ? 28.108 -40.966 -63.248 1.00 50.50 438 ARG A C 1
ATOM 3450 O O . ARG A 1 438 ? 28.749 -41.742 -62.544 1.00 50.50 438 ARG A O 1
ATOM 3457 N N . SER A 1 439 ? 27.383 -41.302 -64.304 1.00 58.03 439 SER A N 1
ATOM 3458 C CA . SER A 1 439 ? 27.568 -42.467 -65.163 1.00 58.03 439 SER A CA 1
ATOM 3459 C C . SER A 1 439 ? 27.771 -41.924 -66.563 1.00 58.03 439 SER A C 1
ATOM 3461 O O . SER A 1 439 ? 26.953 -41.037 -66.914 1.00 58.03 439 SER A O 1
#

Foldseek 3Di:
DDDPPDDFPPVPHFDAKAKDKDKAQAFLLLCCPQPFDPNNPVVVQQLPPQWDDKDWDDKAKDWPPQPVRPPRDDPVRGDCPPGDGPDPPPPPPVNPTFMKMKIWMKIWTWDQDPNNPDTDIKIKTKMKIWGVVVSVVVVVVVPDDDDDDDDPPDWDKTKMWMWIAIPQRKIKIKIWIWGADVPPRSMIMIMIMITIDDDPVCSVVCNVCCHVVNPPPPVPSVSVPPLQAFQDQFKWKKKFWFWDFPVDQDPVRHGDTDIAIWIKIHRPDPQDLAIKIWWKDQDDQDPVDPVSVVVSVPDSQIDTDTDNLVPCVVDVRPNDGLAMATFDTWRHDPVVLVVVCCVVDPSDPDDDPPPPPPDDGRLSSSLVSLVCCCVPPCVSGVRDGPDDSVCLSVLVVVVVVVSNVDDCDPVDHYYHYSNPPPPPPPPVPPPPDDDDDDD

Organism: Psilocybe cubensis (NCBI:txid181762)

Radius of gyration: 28.71 Å; chains: 1; bounding box: 70×86×100 Å

Secondary structure (DSSP, 8-state):
--------TTSSPP-EEEEEEEEESS-HHHHHHHHHSHHHHHHHHHHSTTEEEEEEEEEEEEESSPTTSTTT--GGG---TTSPPPPTT---TT--SPEEEEEEEEEEEEEEEGGGTEEEEEEEEEEEEEEHHHHHHHHHHTTS---S----PPPPPEEEEEEEEETTS-EEEEEEEEEEETTEEEEEEEEEEEEEE--TTTHHHHHHHHHHHHHS----GGGT-TTS---SS-EEEEEEEEEEEEEEE-TTSSEEEEEEEEEEEESS-TTSTT-EEEEEEEPPPPTT-HHHHHHHTS---EEEEEE-TT-GGG-GGGSS-SEEEEEEEESS-HHHHHHHHHHHS---TTS--TT--SS--HHHHHHHHHHHHHHHHHHHH----SS-HHHHHHHHHHHHHHHHHS--GGGPPPEEETT--------------------

pLDDT: mean 76.79, std 16.84, range [26.27, 95.88]